Protein 6OSU (pdb70)

Secondary structure (DSSP, 8-state):
-TTSS-HHHHS-PPPP-PPP----S-SEEEEEETTT--EEEEESTT--B--GGGHHHHHHHHHHHHHHTTS--TTPEEE--HHHHT--SS---PPTT-EEEHHHHHHIIIII--HHHHHHHHHHHHSSHHHHHHHHHHHHHHHT-TT-B-SSSS--S-SS-BB-HHHHHHHHHHHHHH-HHHHGGGG--EEEEETTTTEEE-HHHHHHH--EE-TTT-BEEES---SS--HHHHHHHHHHS-SS-BEEEEE-S-THHHHSTTEEEEEEEEETTTEEEEEEEEEETTEEEEEEEEEESSHHHHHHHHHHHHHHHHHHEEEEEEE-TT--EEEESSSSTTB-SS-EEEEE-SS-EEEEEEGGGGGGEEEEEEE-TT--S-B-TT-EEEEEEEEETTSS-EEEEEEEEE-S-B-B-

Organism: Francisella tularensis subsp. tularensis (strain SCHU S4 / Schu 4) (NCBI:txid177416)

Sequence (413 aa):
DPYFNGANGLAQKDIIIRRPANIELDAPAWVTMDYRTGDIVSEKNMDVRRAPASLTKIMTSYIVASEIKAGNLSWDTMIPISENAASTGGSKMYVKAGAKVSVRNLVTGMDVVSGNDATIALAEYIGGTTQAFTDLMNQTAKAIGMNNTHFANPDGLPGGEQYTTAHDMALLARSYIYNFPEAYKVYDDKGLVWNATKQDSVSIADRKQCLPKFDRATGNVIESYTVKDLDDQAKDKCNKLFPKGDNFVLQNNRNRLLFTFDGADGMKTGHTDAAGYCLVSSAKQDGERFISVVLGTTSSAKRDSESAKLLRYALSKYENVLLYKANSPVTISADNIPNAKAGQKLTVASNQNIYKTVPKTYVPYLKQGIEFNPNLNAPIKTGQTVGNLVITLGDTKEEIASIPVVAMNNVSQK

Structure (mmCIF, N/CA/C/O backbone):
data_6OSU
#
_entry.id   6OSU
#
_cell.length_a   40.780
_cell.length_b   131.570
_cell.length_c   46.060
_cell.angle_alpha   90.00
_cell.angle_beta   107.36
_cell.angle_gamma   90.00
#
_symmetry.space_group_name_H-M   'P 1 21 1'
#
loop_
_entity.id
_entity.type
_entity.pdbx_description
1 polymer 'D-alanyl-D-alanine carboxypeptidase (Penicillin binding protein) family protein'
2 non-polymer 'CHLORIDE ION'
3 non-polymer 1,2-ETHANEDIOL
4 water water
#
loop_
_atom_site.group_PDB
_atom_site.id
_atom_site.type_symbol
_atom_site.label_atom_id
_atom_site.label_alt_id
_atom_site.label_comp_id
_atom_site.label_asym_id
_atom_site.label_entity_id
_atom_site.label_seq_id
_atom_site.pdbx_PDB_ins_code
_atom_site.Cartn_x
_atom_site.Cartn_y
_atom_site.Cartn_z
_atom_site.occupancy
_atom_site.B_iso_or_equiv
_atom_site.auth_seq_id
_atom_site.auth_comp_id
_atom_site.auth_asym_id
_atom_site.auth_atom_id
_atom_site.pdbx_PDB_model_num
ATOM 1 N N . ASP A 1 12 ? 36.317 76.401 100.477 1.00 111.54 29 ASP A N 1
ATOM 2 C CA . ASP A 1 12 ? 37.225 75.423 101.069 1.00 108.87 29 ASP A CA 1
ATOM 3 C C . ASP A 1 12 ? 38.543 76.081 101.468 1.00 103.85 29 ASP A C 1
ATOM 4 O O . ASP A 1 12 ? 39.320 76.498 100.608 1.00 101.05 29 ASP A O 1
ATOM 9 N N . PRO A 1 13 ? 38.795 76.171 102.776 1.00 101.32 30 PRO A N 1
ATOM 10 C CA . PRO A 1 13 ? 40.053 76.755 103.256 1.00 96.42 30 PRO A CA 1
ATOM 11 C C . PRO A 1 13 ? 41.237 75.804 103.214 1.00 89.07 30 PRO A C 1
ATOM 12 O O . PRO A 1 13 ? 42.348 76.215 103.565 1.00 86.55 30 PRO A O 1
ATOM 16 N N . TYR A 1 14 ? 41.037 74.553 102.800 1.00 85.23 31 TYR A N 1
ATOM 17 C CA . TYR A 1 14 ? 42.092 73.547 102.798 1.00 78.73 31 TYR A CA 1
ATOM 18 C C . TYR A 1 14 ? 42.553 73.208 101.384 1.00 72.59 31 TYR A C 1
ATOM 19 O O . TYR A 1 14 ? 42.942 72.072 101.104 1.00 71.22 31 TYR A O 1
ATOM 28 N N . PHE A 1 15 ? 42.521 74.193 100.488 1.00 69.43 32 PHE A N 1
ATOM 29 C CA . PHE A 1 15 ? 43.034 74.026 99.134 1.00 65.89 32 PHE A CA 1
ATOM 30 C C . PHE A 1 15 ? 43.372 75.399 98.571 1.00 65.22 32 PHE A C 1
ATOM 31 O O . PHE A 1 15 ? 42.552 76.318 98.647 1.00 66.85 32 PHE A O 1
ATOM 39 N N . ASN A 1 16 ? 44.571 75.534 98.009 1.00 62.61 33 ASN A N 1
ATOM 40 C CA . ASN A 1 16 ? 45.036 76.794 97.442 1.00 61.56 33 ASN A CA 1
ATOM 41 C C . ASN A 1 16 ? 44.800 76.820 95.937 1.00 61.72 33 ASN A C 1
ATOM 42 O O . ASN A 1 16 ? 45.207 75.898 95.223 1.00 59.98 33 ASN A O 1
ATOM 47 N N . GLY A 1 17 ? 44.143 77.877 95.465 1.00 64.52 34 GLY A N 1
ATOM 48 C CA . GLY A 1 17 ? 44.018 78.136 94.041 1.00 65.64 34 GLY A CA 1
ATOM 49 C C . GLY A 1 17 ? 43.162 77.155 93.262 1.00 67.44 34 GLY A C 1
ATOM 50 O O . GLY A 1 17 ? 43.557 76.703 92.183 1.00 66.59 34 GLY A O 1
ATOM 51 N N . ALA A 1 18 ? 41.978 76.827 93.786 1.00 70.69 35 ALA A N 1
ATOM 52 C CA . ALA A 1 18 ? 41.096 75.908 93.074 1.00 73.98 35 ALA A CA 1
ATOM 53 C C . ALA A 1 18 ? 40.546 76.537 91.799 1.00 76.98 35 ALA A C 1
ATOM 54 O O . ALA A 1 18 ? 40.372 75.848 90.786 1.00 76.20 35 ALA A O 1
ATOM 56 N N . ASN A 1 19 ? 40.272 77.844 91.826 1.00 80.11 36 ASN A N 1
ATOM 57 C CA . ASN A 1 19 ? 39.712 78.505 90.651 1.00 82.20 36 ASN A CA 1
ATOM 58 C C . ASN A 1 19 ? 40.715 78.544 89.504 1.00 78.78 36 ASN A C 1
ATOM 59 O O . ASN A 1 19 ? 40.337 78.380 88.338 1.00 79.24 36 ASN A O 1
ATOM 64 N N . GLY A 1 20 ? 41.997 78.758 89.811 1.00 75.77 37 GLY A N 1
ATOM 65 C CA . GLY A 1 20 ? 43.022 78.682 88.786 1.00 73.55 37 GLY A CA 1
ATOM 66 C C . GLY A 1 20 ? 43.394 77.271 88.394 1.00 72.84 37 GLY A C 1
ATOM 67 O O . GLY A 1 20 ? 43.889 77.056 87.283 1.00 73.16 37 GLY A O 1
ATOM 68 N N . LEU A 1 21 ? 43.162 76.302 89.282 1.00 72.60 38 LEU A N 1
ATOM 69 C CA . LEU A 1 21 ? 43.464 74.911 88.970 1.00 71.58 38 LEU A CA 1
ATOM 70 C C . LEU A 1 21 ? 42.372 74.277 88.116 1.00 74.83 38 LEU A C 1
ATOM 71 O O . LEU A 1 21 ? 42.647 73.341 87.356 1.00 73.82 38 LEU A O 1
ATOM 76 N N . ALA A 1 22 ? 41.139 74.772 88.222 1.00 79.78 39 ALA A N 1
ATOM 77 C CA . ALA A 1 22 ? 40.042 74.238 87.425 1.00 83.97 39 ALA A CA 1
ATOM 78 C C . ALA A 1 22 ? 40.320 74.416 85.937 1.00 86.08 39 ALA A C 1
ATOM 79 O O . ALA A 1 22 ? 40.785 75.471 85.494 1.00 85.24 39 ALA A O 1
ATOM 81 N N . GLN A 1 23 ? 40.020 73.378 85.161 1.00 89.65 40 GLN A N 1
ATOM 82 C CA . GLN A 1 23 ? 40.329 73.350 83.735 1.00 92.52 40 GLN A CA 1
ATOM 83 C C . GLN A 1 23 ? 39.057 73.582 82.932 1.00 98.09 40 GLN A C 1
ATOM 84 O O . GLN A 1 23 ? 38.150 72.743 82.934 1.00 98.40 40 GLN A O 1
ATOM 90 N N . LYS A 1 24 ? 38.991 74.720 82.248 1.00 103.88 41 LYS A N 1
ATOM 91 C CA . LYS A 1 24 ? 37.948 74.920 81.256 1.00 109.21 41 LYS A CA 1
ATOM 92 C C . LYS A 1 24 ? 38.122 73.914 80.132 1.00 110.21 41 LYS A C 1
ATOM 93 O O . LYS A 1 24 ? 39.245 73.567 79.760 1.00 110.10 41 LYS A O 1
ATOM 99 N N . ASP A 1 25 ? 37.003 73.439 79.595 1.00 112.67 42 ASP A N 1
ATOM 100 C CA . ASP A 1 25 ? 37.064 72.532 78.460 1.00 112.61 42 ASP A CA 1
ATOM 101 C C . ASP A 1 25 ? 37.677 73.240 77.257 1.00 111.55 42 ASP A C 1
ATOM 102 O O . ASP A 1 25 ? 37.382 74.406 76.980 1.00 112.52 42 ASP A O 1
ATOM 107 N N . ILE A 1 26 ? 38.544 72.530 76.545 1.00 108.63 43 ILE A N 1
ATOM 108 C CA . ILE A 1 26 ? 39.229 73.076 75.379 1.00 105.50 43 ILE A CA 1
ATOM 109 C C . ILE A 1 26 ? 38.392 72.763 74.146 1.00 102.09 43 ILE A C 1
ATOM 110 O O . ILE A 1 26 ? 38.071 71.598 73.886 1.00 103.29 43 ILE A O 1
ATOM 115 N N . ILE A 1 27 ? 38.022 73.802 73.397 1.00 95.56 44 ILE A N 1
ATOM 116 C CA . ILE A 1 27 ? 37.219 73.618 72.194 1.00 90.70 44 ILE A CA 1
ATOM 117 C C . ILE A 1 27 ? 38.068 72.947 71.126 1.00 86.70 44 ILE A C 1
ATOM 118 O O . ILE A 1 27 ? 39.175 73.401 70.814 1.00 86.94 44 ILE A O 1
ATOM 123 N N . ILE A 1 28 ? 37.555 71.861 70.560 1.00 83.92 45 ILE A N 1
ATOM 124 C CA . ILE A 1 28 ? 38.262 71.089 69.545 1.00 78.93 45 ILE A CA 1
ATOM 125 C C . ILE A 1 28 ? 37.760 71.532 68.182 1.00 76.85 45 ILE A C 1
ATOM 126 O O . ILE A 1 28 ? 36.577 71.357 67.864 1.00 77.18 45 ILE A O 1
ATOM 131 N N A ARG A 1 29 ? 38.650 72.132 67.377 0.51 75.59 46 ARG A N 1
ATOM 132 N N B ARG A 1 29 ? 38.650 72.089 67.378 0.49 75.57 46 ARG A N 1
ATOM 133 C CA A ARG A 1 29 ? 38.247 72.423 66.008 0.51 75.23 46 ARG A CA 1
ATOM 134 C CA B ARG A 1 29 ? 38.221 72.408 66.025 0.49 76.14 46 ARG A CA 1
ATOM 135 C C A ARG A 1 29 ? 38.381 71.162 65.158 0.51 75.32 46 ARG A C 1
ATOM 136 C C B ARG A 1 29 ? 38.405 71.191 65.129 0.49 75.29 46 ARG A C 1
ATOM 137 O O A ARG A 1 29 ? 39.291 70.359 65.381 0.51 74.20 46 ARG A O 1
ATOM 138 O O B ARG A 1 29 ? 39.381 70.452 65.287 0.49 74.17 46 ARG A O 1
ATOM 153 N N . PRO A 1 30 ? 37.481 70.949 64.203 1.00 75.83 47 PRO A N 1
ATOM 154 C CA . PRO A 1 30 ? 37.640 69.809 63.292 1.00 75.48 47 PRO A CA 1
ATOM 155 C C . PRO A 1 30 ? 38.903 69.966 62.456 1.00 74.28 47 PRO A C 1
ATOM 156 O O . PRO A 1 30 ? 39.178 71.038 61.913 1.00 73.24 47 PRO A O 1
ATOM 160 N N . ALA A 1 31 ? 39.681 68.891 62.372 1.00 75.91 48 ALA A N 1
ATOM 161 C CA . ALA A 1 31 ? 40.940 68.938 61.641 1.00 77.71 48 ALA A CA 1
ATOM 162 C C . ALA A 1 31 ? 40.686 68.935 60.139 1.00 80.12 48 ALA A C 1
ATOM 163 O O . ALA A 1 31 ? 39.750 68.295 59.651 1.00 80.81 48 ALA A O 1
ATOM 165 N N . ASN A 1 32 ? 41.516 69.669 59.403 1.00 82.04 49 ASN A N 1
ATOM 166 C CA . ASN A 1 32 ? 41.399 69.716 57.950 1.00 84.46 49 ASN A CA 1
ATOM 167 C C . ASN A 1 32 ? 41.786 68.361 57.370 1.00 84.79 49 ASN A C 1
ATOM 168 O O . ASN A 1 32 ? 42.948 67.947 57.449 1.00 86.40 49 ASN A O 1
ATOM 173 N N . ILE A 1 33 ? 40.808 67.671 56.784 1.00 83.78 50 ILE A N 1
ATOM 174 C CA . ILE A 1 33 ? 41.024 66.323 56.277 1.00 84.53 50 ILE A CA 1
ATOM 175 C C . ILE A 1 33 ? 41.986 66.358 55.093 1.00 85.44 50 ILE A C 1
ATOM 176 O O . ILE A 1 33 ? 42.065 67.346 54.349 1.00 86.58 50 ILE A O 1
ATOM 181 N N . GLU A 1 34 ? 42.740 65.273 54.921 1.00 86.13 51 GLU A N 1
ATOM 182 C CA . GLU A 1 34 ? 43.698 65.151 53.828 1.00 87.24 51 GLU A CA 1
ATOM 183 C C . GLU A 1 34 ? 43.438 63.863 53.063 1.00 85.55 51 GLU A C 1
ATOM 184 O O . GLU A 1 34 ? 43.507 62.771 53.637 1.00 86.91 51 GLU A O 1
ATOM 190 N N . LEU A 1 35 ? 43.140 63.995 51.776 1.00 83.09 52 LEU A N 1
ATOM 191 C CA . LEU A 1 35 ? 43.084 62.889 50.835 1.00 82.66 52 LEU A CA 1
ATOM 192 C C . LEU A 1 35 ? 44.015 63.205 49.673 1.00 84.35 52 LEU A C 1
ATOM 193 O O . LEU A 1 35 ? 44.452 64.345 49.495 1.00 85.55 52 LEU A O 1
ATOM 198 N N . ASP A 1 36 ? 44.328 62.189 48.874 1.00 85.05 53 ASP A N 1
ATOM 199 C CA . ASP A 1 36 ? 45.114 62.407 47.667 1.00 86.71 53 ASP A CA 1
ATOM 200 C C . ASP A 1 36 ? 44.243 62.526 46.423 1.00 85.29 53 ASP A C 1
ATOM 201 O O . ASP A 1 36 ? 44.768 62.504 45.305 1.00 87.42 53 ASP A O 1
ATOM 206 N N . ALA A 1 37 ? 42.929 62.637 46.592 1.00 81.28 54 ALA A N 1
ATOM 207 C CA . ALA A 1 37 ? 42.066 62.961 45.469 1.00 79.04 54 ALA A CA 1
ATOM 208 C C . ALA A 1 37 ? 42.362 64.383 44.999 1.00 75.84 54 ALA A C 1
ATOM 209 O O . ALA A 1 37 ? 42.518 65.289 45.823 1.00 74.24 54 ALA A O 1
ATOM 211 N N . PRO A 1 38 ? 42.473 64.605 43.690 1.00 74.95 55 PRO A N 1
ATOM 212 C CA . PRO A 1 38 ? 42.706 65.971 43.195 1.00 74.24 55 PRO A CA 1
ATOM 213 C C . PRO A 1 38 ? 41.590 66.953 43.527 1.00 73.18 55 PRO A C 1
ATOM 214 O O . PRO A 1 38 ? 41.835 68.166 43.501 1.00 72.52 55 PRO A O 1
ATOM 218 N N . ALA A 1 39 ? 40.381 66.483 43.838 1.00 56.83 56 ALA A N 1
ATOM 219 C CA . ALA A 1 39 ? 39.283 67.384 44.159 1.00 55.63 56 ALA A CA 1
ATOM 220 C C . ALA A 1 39 ? 38.220 66.636 44.951 1.00 55.05 56 ALA A C 1
ATOM 221 O O . ALA A 1 39 ? 37.984 65.447 44.725 1.00 55.49 56 ALA A O 1
ATOM 223 N N . TRP A 1 40 ? 37.578 67.351 45.875 1.00 53.96 57 TRP A N 1
ATOM 224 C CA . TRP A 1 40 ? 36.451 66.797 46.615 1.00 51.36 57 TRP A CA 1
ATOM 225 C C . TRP A 1 40 ? 35.657 67.928 47.251 1.00 51.01 57 TRP A C 1
ATOM 226 O O . TRP A 1 40 ? 36.130 69.062 47.358 1.00 52.82 57 TRP A O 1
ATOM 237 N N . VAL A 1 41 ? 34.444 67.591 47.686 1.00 48.88 58 VAL A N 1
ATOM 238 C CA . VAL A 1 41 ? 33.599 68.507 48.444 1.00 48.44 58 VAL A CA 1
ATOM 239 C C . VAL A 1 41 ? 32.639 67.682 49.290 1.00 47.22 58 VAL A C 1
ATOM 240 O O . VAL A 1 41 ? 32.183 66.614 48.873 1.00 47.03 58 VAL A O 1
ATOM 244 N N . THR A 1 42 ? 32.356 68.170 50.496 1.00 48.22 59 THR A N 1
ATOM 245 C CA . THR A 1 42 ? 31.355 67.581 51.373 1.00 49.72 59 THR A CA 1
ATOM 246 C C . THR A 1 42 ? 30.392 68.680 51.791 1.00 50.50 59 THR A C 1
ATOM 247 O O . THR A 1 42 ? 30.818 69.717 52.310 1.00 51.56 59 THR A O 1
ATOM 251 N N . MET A 1 43 ? 29.102 68.451 51.567 1.00 50.09 60 MET A N 1
ATOM 252 C CA . MET A 1 43 ? 28.081 69.465 51.780 1.00 51.46 60 MET A CA 1
ATOM 253 C C . MET A 1 43 ? 26.929 68.879 52.582 1.00 51.00 60 MET A C 1
ATOM 254 O O . MET A 1 43 ? 26.526 67.734 52.358 1.00 50.10 60 MET A O 1
ATOM 259 N N . ASP A 1 44 ? 26.409 69.664 53.523 1.00 52.37 61 ASP A N 1
ATOM 260 C CA . ASP A 1 44 ? 25.208 69.276 54.249 1.00 53.21 61 ASP A CA 1
ATOM 261 C C . ASP A 1 44 ? 23.974 69.546 53.397 1.00 53.19 61 ASP A C 1
ATOM 262 O O . ASP A 1 44 ? 23.889 70.559 52.698 1.00 53.43 61 ASP A O 1
ATOM 267 N N . TYR A 1 45 ? 23.011 68.627 53.460 1.00 53.61 62 TYR A N 1
ATOM 268 C CA . TYR A 1 45 ? 21.888 68.672 52.531 1.00 52.60 62 TYR A CA 1
ATOM 269 C C . TYR A 1 45 ? 20.913 69.789 52.882 1.00 53.10 62 TYR A C 1
ATOM 270 O O . TYR A 1 45 ? 20.477 70.542 52.003 1.00 54.17 62 TYR A O 1
ATOM 279 N N . ARG A 1 46 ? 20.556 69.915 54.160 1.00 52.84 63 ARG A N 1
ATOM 280 C CA . ARG A 1 46 ? 19.510 70.863 54.529 1.00 54.59 63 ARG A CA 1
ATOM 281 C C . ARG A 1 46 ? 20.015 72.303 54.542 1.00 55.96 63 ARG A C 1
ATOM 282 O O . ARG A 1 46 ? 19.278 73.221 54.166 1.00 58.40 63 ARG A O 1
ATOM 290 N N . THR A 1 47 ? 21.257 72.529 54.963 1.00 54.93 64 THR A N 1
ATOM 291 C CA . THR A 1 47 ? 21.778 73.888 55.018 1.00 56.04 64 THR A CA 1
ATOM 292 C C . THR A 1 47 ? 22.500 74.302 53.746 1.00 54.73 64 THR A C 1
ATOM 293 O O . THR A 1 47 ? 22.692 75.504 53.523 1.00 56.42 64 THR A O 1
ATOM 297 N N . GLY A 1 48 ? 22.904 73.346 52.912 1.00 51.24 65 GLY A N 1
ATOM 298 C CA . GLY A 1 48 ? 23.788 73.647 51.810 1.00 50.65 65 GLY A CA 1
ATOM 299 C C . GLY A 1 48 ? 25.201 74.000 52.215 1.00 52.59 65 GLY A C 1
ATOM 300 O O . GLY A 1 48 ? 26.028 74.277 51.338 1.00 52.10 65 GLY A O 1
ATOM 301 N N . ASP A 1 49 ? 25.507 73.988 53.512 1.00 54.02 66 ASP A N 1
ATOM 302 C CA . ASP A 1 49 ? 26.832 74.355 53.989 1.00 54.19 66 ASP A CA 1
ATOM 303 C C . ASP A 1 49 ? 27.885 73.349 53.541 1.00 51.34 66 ASP A C 1
ATOM 304 O O . ASP A 1 49 ? 27.647 72.137 53.510 1.00 50.71 66 ASP A O 1
ATOM 309 N N . ILE A 1 50 ? 29.063 73.866 53.213 1.00 50.41 67 ILE A N 1
ATOM 310 C CA . ILE A 1 50 ? 30.221 73.061 52.850 1.00 49.63 67 ILE A CA 1
ATOM 311 C C . ILE A 1 50 ? 31.102 72.926 54.084 1.00 51.28 67 ILE A C 1
ATOM 312 O O . ILE A 1 50 ? 31.529 73.931 54.665 1.00 52.72 67 ILE A O 1
ATOM 317 N N . VAL A 1 51 ? 31.370 71.688 54.491 1.00 51.26 68 VAL A N 1
ATOM 318 C CA . VAL A 1 51 ? 32.168 71.426 55.685 1.00 53.93 68 VAL A CA 1
ATOM 319 C C . VAL A 1 51 ? 33.575 70.946 55.365 1.00 55.63 68 VAL A C 1
ATOM 320 O O . VAL A 1 51 ? 34.425 70.925 56.272 1.00 57.30 68 VAL A O 1
ATOM 324 N N . SER A 1 52 ? 33.853 70.564 54.120 1.00 54.76 69 SER A N 1
ATOM 325 C CA . SER A 1 52 ? 35.162 70.068 53.723 1.00 55.57 69 SER A CA 1
ATOM 326 C C . SER A 1 52 ? 35.246 70.112 52.205 1.00 55.74 69 SER A C 1
ATOM 327 O O . SER A 1 52 ? 34.292 69.730 51.522 1.00 55.55 69 SER A O 1
ATOM 330 N N . GLU A 1 53 ? 36.376 70.589 51.684 1.00 56.68 70 GLU A N 1
ATOM 331 C CA . GLU A 1 53 ? 36.561 70.624 50.238 1.00 56.95 70 GLU A CA 1
ATOM 332 C C . GLU A 1 53 ? 38.015 70.924 49.914 1.00 58.03 70 GLU A C 1
ATOM 333 O O . GLU A 1 53 ? 38.712 71.592 50.683 1.00 60.38 70 GLU A O 1
ATOM 339 N N . LYS A 1 54 ? 38.457 70.421 48.763 1.00 57.80 71 LYS A N 1
ATOM 340 C CA . LYS A 1 54 ? 39.706 70.841 48.140 1.00 61.32 71 LYS A CA 1
ATOM 341 C C . LYS A 1 54 ? 39.470 70.977 46.645 1.00 59.81 71 LYS A C 1
ATOM 342 O O . LYS A 1 54 ? 38.887 70.081 46.025 1.00 56.55 71 LYS A O 1
ATOM 348 N N . ASN A 1 55 ? 39.911 72.102 46.078 1.00 61.41 72 ASN A N 1
ATOM 349 C CA . ASN A 1 55 ? 39.839 72.345 44.635 1.00 61.57 72 ASN A CA 1
ATOM 350 C C . ASN A 1 55 ? 38.416 72.176 44.110 1.00 59.89 72 ASN A C 1
ATOM 351 O O . ASN A 1 55 ? 38.197 71.717 42.987 1.00 59.42 72 ASN A O 1
ATOM 356 N N . MET A 1 56 ? 37.431 72.554 44.930 1.00 59.84 73 MET A N 1
ATOM 357 C CA . MET A 1 56 ? 36.043 72.236 44.611 1.00 58.12 73 MET A CA 1
ATOM 358 C C . MET A 1 56 ? 35.535 72.944 43.362 1.00 57.08 73 MET A C 1
ATOM 359 O O . MET A 1 56 ? 34.470 72.572 42.860 1.00 54.81 73 MET A O 1
ATOM 364 N N . ASP A 1 57 ? 36.267 73.930 42.842 1.00 59.20 74 ASP A N 1
ATOM 365 C CA . ASP A 1 57 ? 35.866 74.659 41.647 1.00 60.81 74 ASP A CA 1
ATOM 366 C C . ASP A 1 57 ? 36.784 74.405 40.458 1.00 62.51 74 ASP A C 1
ATOM 367 O O . ASP A 1 57 ? 36.633 75.062 39.423 1.00 64.30 74 ASP A O 1
ATOM 372 N N . VAL A 1 58 ? 37.726 73.471 40.575 1.00 62.11 75 VAL A N 1
ATOM 373 C CA . VAL A 1 58 ? 38.626 73.152 39.471 1.00 63.10 75 VAL A CA 1
ATOM 374 C C . VAL A 1 58 ? 37.892 72.261 38.480 1.00 60.70 75 VAL A C 1
ATOM 375 O O . VAL A 1 58 ? 37.247 71.279 38.864 1.00 57.64 75 VAL A O 1
ATOM 379 N N . ARG A 1 59 ? 37.985 72.602 37.201 1.00 62.43 76 ARG A N 1
ATOM 380 C CA . ARG A 1 59 ? 37.242 71.885 36.175 1.00 61.52 76 ARG A CA 1
ATOM 381 C C . ARG A 1 59 ? 37.947 70.577 35.827 1.00 61.05 76 ARG A C 1
ATOM 382 O O . ARG A 1 59 ? 39.128 70.576 35.463 1.00 63.54 76 ARG A O 1
ATOM 390 N N . ARG A 1 60 ? 37.224 69.467 35.954 1.00 58.27 77 ARG A N 1
ATOM 391 C CA . ARG A 1 60 ? 37.716 68.143 35.609 1.00 59.03 77 ARG A CA 1
ATOM 392 C C . ARG A 1 60 ? 36.677 67.439 34.750 1.00 56.47 77 ARG A C 1
ATOM 393 O O . ARG A 1 60 ? 35.552 67.918 34.585 1.00 54.17 77 ARG A O 1
ATOM 401 N N . ALA A 1 61 ? 37.060 66.276 34.217 1.00 56.78 78 ALA A N 1
ATOM 402 C CA . ALA A 1 61 ? 36.182 65.552 33.310 1.00 56.02 78 ALA A CA 1
ATOM 403 C C . ALA A 1 61 ? 35.051 64.892 34.100 1.00 55.63 78 ALA A C 1
ATOM 404 O O . ALA A 1 61 ? 35.254 64.475 35.244 1.00 56.02 78 ALA A O 1
ATOM 406 N N . PRO A 1 62 ? 33.840 64.810 33.535 1.00 54.57 79 PRO A N 1
ATOM 407 C CA . PRO A 1 62 ? 32.701 64.330 34.329 1.00 52.29 79 PRO A CA 1
ATOM 408 C C . PRO A 1 62 ? 32.583 62.813 34.393 1.00 52.03 79 PRO A C 1
ATOM 409 O O . PRO A 1 62 ? 32.118 62.290 35.407 1.00 49.98 79 PRO A O 1
ATOM 413 N N . ALA A 1 63 ? 32.954 62.101 33.334 1.00 53.44 80 ALA A N 1
ATOM 414 C CA . ALA A 1 63 ? 32.758 60.631 33.247 1.00 53.85 80 ALA A CA 1
ATOM 415 C C . ALA A 1 63 ? 31.256 60.349 33.393 1.00 53.40 80 ALA A C 1
ATOM 416 O O . ALA A 1 63 ? 30.436 61.170 32.958 1.00 53.83 80 ALA A O 1
ATOM 418 N N . SER A 1 64 ? 30.854 59.226 34.001 1.00 52.87 81 SER A N 1
ATOM 419 C CA . SER A 1 64 ? 29.439 58.866 34.077 1.00 50.33 81 SER A CA 1
ATOM 420 C C . SER A 1 64 ? 28.656 59.697 35.079 1.00 49.81 81 SER A C 1
ATOM 421 O O . SER A 1 64 ? 27.450 59.461 35.208 1.00 49.27 81 SER A O 1
ATOM 424 N N . LEU A 1 65 ? 29.287 60.641 35.787 1.00 49.87 82 LEU A N 1
ATOM 425 C CA . LEU A 1 65 ? 28.509 61.579 36.588 1.00 48.92 82 LEU A CA 1
ATOM 426 C C . LEU A 1 65 ? 27.582 62.402 35.706 1.00 48.45 82 LEU A C 1
ATOM 427 O O . LEU A 1 65 ? 26.569 62.922 36.193 1.00 47.81 82 LEU A O 1
ATOM 432 N N . THR A 1 66 ? 27.923 62.523 34.415 1.00 48.85 83 THR A N 1
ATOM 433 C CA . THR A 1 66 ? 27.017 63.096 33.424 1.00 49.35 83 THR A CA 1
ATOM 434 C C . THR A 1 66 ? 25.629 62.472 33.513 1.00 47.13 83 THR A C 1
ATOM 435 O O . THR A 1 66 ? 24.617 63.171 33.388 1.00 47.02 83 THR A O 1
ATOM 439 N N . LYS A 1 67 ? 25.565 61.155 33.744 1.00 46.19 84 LYS A N 1
ATOM 440 C CA . LYS A 1 67 ? 24.287 60.451 33.794 1.00 45.41 84 LYS A CA 1
ATOM 441 C C . LYS A 1 67 ? 23.375 60.968 34.898 1.00 45.40 84 LYS A C 1
ATOM 442 O O . LYS A 1 67 ? 22.161 60.741 34.838 1.00 46.42 84 LYS A O 1
ATOM 448 N N . ILE A 1 68 ? 23.923 61.652 35.905 1.00 44.97 85 ILE A N 1
ATOM 449 C CA . ILE A 1 68 ? 23.070 62.226 36.941 1.00 45.78 85 ILE A CA 1
ATOM 450 C C . ILE A 1 68 ? 22.204 63.331 36.360 1.00 47.93 85 ILE A C 1
ATOM 451 O O . ILE A 1 68 ? 21.010 63.433 36.671 1.00 47.02 85 ILE A O 1
ATOM 456 N N . MET A 1 69 ? 22.790 64.180 35.509 1.00 49.46 86 MET A N 1
ATOM 457 C CA . MET A 1 69 ? 22.007 65.230 34.866 1.00 50.81 86 MET A CA 1
ATOM 458 C C . MET A 1 69 ? 20.962 64.637 33.934 1.00 52.37 86 MET A C 1
ATOM 459 O O . MET A 1 69 ? 19.816 65.103 33.898 1.00 54.29 86 MET A O 1
ATOM 464 N N . THR A 1 70 ? 21.335 63.607 33.171 1.00 51.72 87 THR A N 1
ATOM 465 C CA . THR A 1 70 ? 20.359 62.950 32.308 1.00 52.26 87 THR A CA 1
ATOM 466 C C . THR A 1 70 ? 19.214 62.382 33.134 1.00 51.15 87 THR A C 1
ATOM 467 O O . THR A 1 70 ? 18.038 62.585 32.812 1.00 51.27 87 THR A O 1
ATOM 471 N N . SER A 1 71 ? 19.543 61.690 34.225 1.00 50.56 88 SER A N 1
ATOM 472 C CA . SER A 1 71 ? 18.509 61.186 35.122 1.00 50.53 88 SER A CA 1
ATOM 473 C C . SER A 1 71 ? 17.732 62.326 35.769 1.00 49.65 88 SER A C 1
ATOM 474 O O . SER A 1 71 ? 16.525 62.207 36.008 1.00 50.51 88 SER A O 1
ATOM 477 N N . TYR A 1 72 ? 18.413 63.435 36.071 1.00 48.36 89 TYR A N 1
ATOM 478 C CA . TYR A 1 72 ? 17.739 64.604 36.633 1.00 47.84 89 TYR A CA 1
ATOM 479 C C . TYR A 1 72 ? 16.635 65.097 35.703 1.00 49.79 89 TYR A C 1
ATOM 480 O O . TYR A 1 72 ? 15.513 65.376 36.140 1.00 50.42 89 TYR A O 1
ATOM 489 N N . ILE A 1 73 ? 16.940 65.216 34.412 1.00 50.09 90 ILE A N 1
ATOM 490 C CA . ILE A 1 73 ? 15.953 65.709 33.459 1.00 51.41 90 ILE A CA 1
ATOM 491 C C . ILE A 1 73 ? 14.814 64.707 33.288 1.00 53.27 90 ILE A C 1
ATOM 492 O O . ILE A 1 73 ? 13.651 65.094 33.114 1.00 56.58 90 ILE A O 1
ATOM 497 N N . VAL A 1 74 ? 15.123 63.410 33.349 1.00 51.86 91 VAL A N 1
ATOM 498 C CA . VAL A 1 74 ? 14.086 62.385 33.241 1.00 53.03 91 VAL A CA 1
ATOM 499 C C . VAL A 1 74 ? 13.090 62.512 34.387 1.00 53.50 91 VAL A C 1
ATOM 500 O O . VAL A 1 74 ? 11.872 62.451 34.185 1.00 55.99 91 VAL A O 1
ATOM 504 N N . ALA A 1 75 ? 13.596 62.690 35.612 1.00 51.91 92 ALA A N 1
ATOM 505 C CA . ALA A 1 75 ? 12.707 62.852 36.760 1.00 54.23 92 ALA A CA 1
ATOM 506 C C . ALA A 1 75 ? 11.840 64.095 36.612 1.00 57.59 92 ALA A C 1
ATOM 507 O O . ALA A 1 75 ? 10.651 64.076 36.951 1.00 58.18 92 ALA A O 1
ATOM 509 N N . SER A 1 76 ? 12.422 65.183 36.099 1.00 59.65 93 SER A N 1
ATOM 510 C CA . SER A 1 76 ? 11.683 66.431 35.935 1.00 62.42 93 SER A CA 1
ATOM 511 C C . SER A 1 76 ? 10.525 66.271 34.958 1.00 65.32 93 SER A C 1
ATOM 512 O O . SER A 1 76 ? 9.428 66.791 35.194 1.00 66.03 93 SER A O 1
ATOM 515 N N . GLU A 1 77 ? 10.745 65.553 33.855 1.00 67.02 94 GLU A N 1
ATOM 516 C CA . GLU A 1 77 ? 9.666 65.347 32.894 1.00 70.39 94 GLU A CA 1
ATOM 517 C C . GLU A 1 77 ? 8.569 64.455 33.463 1.00 70.56 94 GLU A C 1
ATOM 518 O O . GLU A 1 77 ? 7.391 64.637 33.134 1.00 73.32 94 GLU A O 1
ATOM 524 N N . ILE A 1 78 ? 8.930 63.491 34.313 1.00 68.10 95 ILE A N 1
ATOM 525 C CA . ILE A 1 78 ? 7.917 62.677 34.977 1.00 69.26 95 ILE A CA 1
ATOM 526 C C . ILE A 1 78 ? 7.098 63.535 35.932 1.00 71.68 95 ILE A C 1
ATOM 527 O O . ILE A 1 78 ? 5.862 63.511 35.909 1.00 75.75 95 ILE A O 1
ATOM 532 N N . LYS A 1 79 ? 7.776 64.317 36.777 1.00 70.06 96 LYS A N 1
ATOM 533 C CA . LYS A 1 79 ? 7.073 65.197 37.704 1.00 71.64 96 LYS A CA 1
ATOM 534 C C . LYS A 1 79 ? 6.176 66.186 36.970 1.00 73.25 96 LYS A C 1
ATOM 535 O O . LYS A 1 79 ? 5.110 66.553 37.478 1.00 75.79 96 LYS A O 1
ATOM 541 N N . ALA A 1 80 ? 6.574 66.612 35.772 1.00 72.18 97 ALA A N 1
ATOM 542 C CA . ALA A 1 80 ? 5.808 67.586 35.006 1.00 73.74 97 ALA A CA 1
ATOM 543 C C . ALA A 1 80 ? 4.689 66.963 34.180 1.00 75.53 97 ALA A C 1
ATOM 544 O O . ALA A 1 80 ? 3.944 67.701 33.529 1.00 78.40 97 ALA A O 1
ATOM 546 N N . GLY A 1 81 ? 4.554 65.639 34.176 1.00 74.71 98 GLY A N 1
ATOM 547 C CA . GLY A 1 81 ? 3.479 64.996 33.451 1.00 77.14 98 GLY A CA 1
ATOM 548 C C . GLY A 1 81 ? 3.742 64.729 31.984 1.00 77.13 98 GLY A C 1
ATOM 549 O O . GLY A 1 81 ? 2.871 64.163 31.314 1.00 79.62 98 GLY A O 1
ATOM 550 N N . ASN A 1 82 ? 4.903 65.125 31.457 1.00 74.97 99 ASN A N 1
ATOM 551 C CA . ASN A 1 82 ? 5.258 64.815 30.076 1.00 74.63 99 ASN A CA 1
ATOM 552 C C . ASN A 1 82 ? 5.785 63.399 29.916 1.00 72.08 99 ASN A C 1
ATOM 553 O O . ASN A 1 82 ? 5.984 62.947 28.783 1.00 72.12 99 ASN A O 1
ATOM 558 N N . LEU A 1 83 ? 6.009 62.699 31.023 1.00 69.60 100 LEU A N 1
ATOM 559 C CA . LEU A 1 83 ? 6.525 61.344 31.021 1.00 66.97 100 LEU A CA 1
ATOM 560 C C . LEU A 1 83 ? 5.984 60.657 32.265 1.00 67.03 100 LEU A C 1
ATOM 561 O O . LEU A 1 83 ? 5.615 61.312 33.242 1.00 68.18 100 LEU A O 1
ATOM 566 N N . SER A 1 84 ? 5.919 59.332 32.218 1.00 66.90 101 SER A N 1
ATOM 567 C CA . SER A 1 84 ? 5.602 58.548 33.401 1.00 67.05 101 SER A CA 1
ATOM 568 C C . SER A 1 84 ? 6.560 57.371 33.481 1.00 66.25 101 SER A C 1
ATOM 569 O O . SER A 1 84 ? 7.185 56.988 32.490 1.00 65.47 101 SER A O 1
ATOM 572 N N . TRP A 1 85 ? 6.685 56.812 34.688 1.00 65.59 102 TRP A N 1
ATOM 573 C CA . TRP A 1 85 ? 7.508 55.622 34.872 1.00 63.26 102 TRP A CA 1
ATOM 574 C C . TRP A 1 85 ? 7.054 54.477 33.976 1.00 65.84 102 TRP A C 1
ATOM 575 O O . TRP A 1 85 ? 7.874 53.640 33.573 1.00 65.69 102 TRP A O 1
ATOM 586 N N . ASP A 1 86 ? 5.760 54.429 33.646 1.00 67.85 103 ASP A N 1
ATOM 587 C CA . ASP A 1 86 ? 5.180 53.352 32.854 1.00 70.87 103 ASP A CA 1
ATOM 588 C C . ASP A 1 86 ? 5.397 53.515 31.356 1.00 70.98 103 ASP A C 1
ATOM 589 O O . ASP A 1 86 ? 5.172 52.553 30.615 1.00 74.08 103 ASP A O 1
ATOM 594 N N . THR A 1 87 ? 5.811 54.695 30.895 1.00 68.52 104 THR A N 1
ATOM 595 C CA . THR A 1 87 ? 5.928 54.947 29.462 1.00 68.29 104 THR A CA 1
ATOM 596 C C . THR A 1 87 ? 6.921 53.982 28.822 1.00 67.41 104 THR A C 1
ATOM 597 O O . THR A 1 87 ? 7.993 53.716 29.369 1.00 65.33 104 THR A O 1
ATOM 601 N N . MET A 1 88 ? 6.551 53.453 27.656 1.00 69.78 105 MET A N 1
ATOM 602 C CA . MET A 1 88 ? 7.361 52.482 26.928 1.00 70.02 105 MET A CA 1
ATOM 603 C C . MET A 1 88 ? 8.137 53.194 25.824 1.00 68.77 105 MET A C 1
ATOM 604 O O . MET A 1 88 ? 7.537 53.736 24.891 1.00 70.40 105 MET A O 1
ATOM 609 N N . ILE A 1 89 ? 9.458 53.175 25.919 1.00 66.81 106 ILE A N 1
ATOM 610 C CA . ILE A 1 89 ? 10.330 53.892 24.990 1.00 67.38 106 ILE A CA 1
ATOM 611 C C . ILE A 1 89 ? 10.857 52.912 23.952 1.00 67.65 106 ILE A C 1
ATOM 612 O O . ILE A 1 89 ? 11.339 51.833 24.325 1.00 67.11 106 ILE A O 1
ATOM 617 N N . PRO A 1 90 ? 10.798 53.240 22.664 1.00 68.87 107 PRO A N 1
ATOM 618 C CA . PRO A 1 90 ? 11.439 52.388 21.660 1.00 69.88 107 PRO A CA 1
ATOM 619 C C . PRO A 1 90 ? 12.953 52.502 21.739 1.00 67.63 107 PRO A C 1
ATOM 620 O O . PRO A 1 90 ? 13.503 53.570 22.019 1.00 65.76 107 PRO A O 1
ATOM 624 N N . ILE A 1 91 ? 13.626 51.386 21.494 1.00 68.25 108 ILE A N 1
ATOM 625 C CA . ILE A 1 91 ? 15.082 51.329 21.507 1.00 66.23 108 ILE A CA 1
ATOM 626 C C . ILE A 1 91 ? 15.557 51.399 20.063 1.00 69.21 108 ILE A C 1
ATOM 627 O O . ILE A 1 91 ? 15.339 50.466 19.282 1.00 71.30 108 ILE A O 1
ATOM 632 N N . SER A 1 92 ? 16.203 52.504 19.702 1.00 70.23 109 SER A N 1
ATOM 633 C CA . SER A 1 92 ? 16.790 52.623 18.378 1.00 74.38 109 SER A CA 1
ATOM 634 C C . SER A 1 92 ? 18.018 51.725 18.257 1.00 77.50 109 SER A C 1
ATOM 635 O O . SER A 1 92 ? 18.596 51.275 19.252 1.00 76.27 109 SER A O 1
ATOM 638 N N . GLU A 1 93 ? 18.417 51.464 17.010 1.00 81.94 110 GLU A N 1
ATOM 639 C CA . GLU A 1 93 ? 19.656 50.728 16.790 1.00 84.68 110 GLU A CA 1
ATOM 640 C C . GLU A 1 93 ? 20.865 51.533 17.245 1.00 82.99 110 GLU A C 1
ATOM 641 O O . GLU A 1 93 ? 21.881 50.950 17.639 1.00 83.19 110 GLU A O 1
ATOM 647 N N . ASN A 1 94 ? 20.773 52.864 17.206 1.00 80.17 111 ASN A N 1
ATOM 648 C CA . ASN A 1 94 ? 21.842 53.692 17.752 1.00 77.46 111 ASN A CA 1
ATOM 649 C C . ASN A 1 94 ? 22.020 53.431 19.241 1.00 74.50 111 ASN A C 1
ATOM 650 O O . A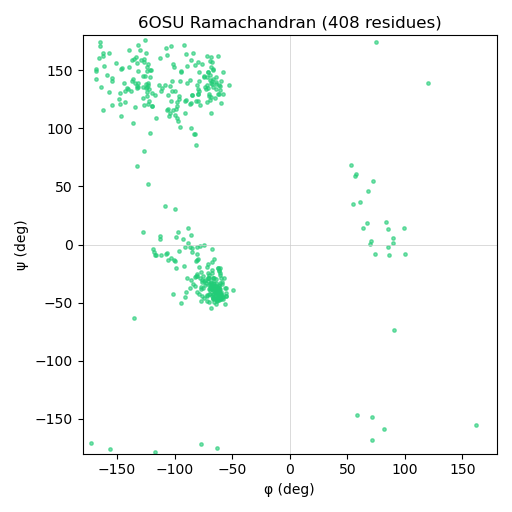SN A 1 94 ? 23.141 53.225 19.717 1.00 74.34 111 ASN A O 1
ATOM 655 N N . ALA A 1 95 ? 20.916 53.420 19.990 1.00 71.74 112 ALA A N 1
ATOM 656 C CA . ALA A 1 95 ? 20.995 53.196 21.429 1.00 68.05 112 ALA A CA 1
ATOM 657 C C . ALA A 1 95 ? 21.520 51.800 21.741 1.00 67.46 112 ALA A C 1
ATOM 658 O O . ALA A 1 95 ? 22.475 51.643 22.511 1.00 66.64 112 ALA A O 1
ATOM 660 N N . ALA A 1 96 ? 20.920 50.774 21.129 1.00 68.46 113 ALA A N 1
ATOM 661 C CA . ALA A 1 96 ? 21.266 49.395 21.457 1.00 69.78 113 ALA A CA 1
ATOM 662 C C . ALA A 1 96 ? 22.734 49.090 21.189 1.00 72.95 113 ALA A C 1
ATOM 663 O O . ALA A 1 96 ? 23.311 48.209 21.838 1.00 73.89 113 ALA A O 1
ATOM 665 N N . SER A 1 97 ? 23.359 49.806 20.257 1.00 74.93 114 SER A N 1
ATOM 666 C CA . SER A 1 97 ? 24.716 49.497 19.828 1.00 77.46 114 SER A CA 1
ATOM 667 C C . SER A 1 97 ? 25.773 50.372 20.491 1.00 76.93 114 SER A C 1
ATOM 668 O O . SER A 1 97 ? 26.945 50.291 20.112 1.00 78.19 114 SER A O 1
ATOM 671 N N . THR A 1 98 ? 25.401 51.203 21.462 1.00 76.03 115 THR A N 1
ATOM 672 C CA . THR A 1 98 ? 26.402 52.005 22.155 1.00 76.95 115 THR A CA 1
ATOM 673 C C . THR A 1 98 ? 27.263 51.113 23.042 1.00 76.26 115 THR A C 1
ATOM 674 O O . THR A 1 98 ? 26.750 50.255 23.769 1.00 76.04 115 THR A O 1
ATOM 678 N N . GLY A 1 99 ? 28.574 51.316 22.981 1.00 75.96 116 GLY A N 1
ATOM 679 C CA . GLY A 1 99 ? 29.505 50.549 23.776 1.00 75.88 116 GLY A CA 1
ATOM 680 C C . GLY A 1 99 ? 29.538 51.008 25.221 1.00 74.23 116 GLY A C 1
ATOM 681 O O . GLY A 1 99 ? 28.737 51.829 25.674 1.00 72.83 116 GLY A O 1
ATOM 682 N N . GLY A 1 100 ? 30.505 50.463 25.955 1.00 74.40 117 GLY A N 1
ATOM 683 C CA . GLY A 1 100 ? 30.613 50.741 27.372 1.00 70.70 117 GLY A CA 1
ATOM 684 C C . GLY A 1 100 ? 29.666 49.871 28.181 1.00 67.08 117 GLY A C 1
ATOM 685 O O . GLY A 1 100 ? 29.218 48.810 27.738 1.00 68.17 117 GLY A O 1
ATOM 686 N N . SER A 1 101 ? 29.363 50.337 29.391 1.00 63.50 118 SER A N 1
ATOM 687 C CA . SER A 1 101 ? 28.423 49.627 30.248 1.00 62.64 118 SER A CA 1
ATOM 688 C C . SER A 1 101 ? 27.061 49.547 29.575 1.00 61.59 118 SER A C 1
ATOM 689 O O . SER A 1 101 ? 26.555 50.543 29.053 1.00 61.39 118 SER A O 1
ATOM 692 N N . LYS A 1 102 ? 26.473 48.355 29.580 1.00 61.39 119 LYS A N 1
ATOM 693 C CA . LYS A 1 102 ? 25.171 48.127 28.975 1.00 60.84 119 LYS A CA 1
ATOM 694 C C . LYS A 1 102 ? 24.226 47.534 30.008 1.00 59.39 119 LYS A C 1
ATOM 695 O O . LYS A 1 102 ? 24.653 46.828 30.927 1.00 59.13 119 LYS A O 1
ATOM 701 N N . MET A 1 103 ? 22.939 47.843 29.865 1.00 59.15 120 MET A N 1
ATOM 702 C CA . MET A 1 103 ? 21.901 47.038 30.491 1.00 59.96 120 MET A CA 1
ATOM 703 C C . MET A 1 103 ? 21.326 46.012 29.523 1.00 60.20 120 MET A C 1
ATOM 704 O O . MET A 1 103 ? 20.507 45.179 29.933 1.00 61.03 120 MET A O 1
ATOM 709 N N . TYR A 1 104 ? 21.748 46.065 28.254 1.00 59.17 121 TYR A N 1
ATOM 710 C CA . TYR A 1 104 ? 21.436 45.070 27.228 1.00 60.66 121 TYR A CA 1
ATOM 711 C C . TYR A 1 104 ? 19.976 45.159 26.785 1.00 62.75 121 TYR A C 1
ATOM 712 O O . TYR A 1 104 ? 19.234 44.176 26.818 1.00 64.87 121 TYR A O 1
ATOM 721 N N . VAL A 1 105 ? 19.574 46.354 26.357 1.00 62.25 122 VAL A N 1
ATOM 722 C CA . VAL A 1 105 ? 18.302 46.553 25.673 1.00 64.06 122 VAL A CA 1
ATOM 723 C C . VAL A 1 105 ? 18.505 46.296 24.185 1.00 67.28 122 VAL A C 1
ATOM 724 O O . VAL A 1 105 ? 19.544 46.652 23.614 1.00 67.58 122 VAL A O 1
ATOM 728 N N . LYS A 1 106 ? 17.520 45.662 23.558 1.00 69.74 123 LYS A N 1
ATOM 729 C CA . LYS A 1 106 ? 17.607 45.286 22.155 1.00 72.00 123 LYS A CA 1
ATOM 730 C C . LYS A 1 106 ? 16.967 46.348 21.269 1.00 73.00 123 LYS A C 1
ATOM 731 O O . LYS A 1 106 ? 16.019 47.029 21.665 1.00 72.15 123 LYS A O 1
ATOM 737 N N . ALA A 1 107 ? 17.491 46.472 20.052 1.00 74.82 124 ALA A N 1
ATOM 738 C CA . ALA A 1 107 ? 16.918 47.395 19.084 1.00 74.39 124 ALA A CA 1
ATOM 739 C C . ALA A 1 107 ? 15.533 46.928 18.657 1.00 75.67 124 ALA A C 1
ATOM 740 O O . ALA A 1 107 ? 15.304 45.738 18.422 1.00 76.79 124 ALA A O 1
ATOM 742 N N . GLY A 1 108 ? 14.604 47.877 18.552 1.00 75.82 125 GLY A N 1
ATOM 743 C CA . GLY A 1 108 ? 13.239 47.578 18.175 1.00 78.08 125 GLY A CA 1
ATOM 744 C C . GLY A 1 108 ? 12.329 47.192 19.320 1.00 78.13 125 GLY A C 1
ATOM 745 O O . GLY A 1 108 ? 11.112 47.087 19.115 1.00 80.16 125 GLY A O 1
ATOM 746 N N . ALA A 1 109 ? 12.872 46.981 20.513 1.00 76.25 126 ALA A N 1
ATOM 747 C CA . ALA A 1 109 ? 12.067 46.660 21.679 1.00 76.35 126 ALA A CA 1
ATOM 748 C C . ALA A 1 109 ? 11.562 47.930 22.357 1.00 74.90 126 ALA A C 1
ATOM 749 O O . ALA A 1 109 ? 12.108 49.021 22.183 1.00 73.98 126 ALA A O 1
ATOM 751 N N . LYS A 1 110 ? 10.493 47.772 23.129 1.00 74.87 127 LYS A N 1
ATOM 752 C CA . LYS A 1 110 ? 9.997 48.818 24.010 1.00 73.66 127 LYS A CA 1
ATOM 753 C C . LYS A 1 110 ? 10.390 48.481 25.442 1.00 70.39 127 LYS A C 1
ATOM 754 O O . LYS A 1 110 ? 10.281 47.328 25.870 1.00 72.50 127 LYS A O 1
ATOM 760 N N . VAL A 1 111 ? 10.865 49.485 26.175 1.00 64.75 128 VAL A N 1
ATOM 761 C CA . VAL A 1 111 ? 11.273 49.323 27.565 1.00 61.46 128 VAL A CA 1
ATOM 762 C C . VAL A 1 111 ? 10.700 50.482 28.368 1.00 61.75 128 VAL A C 1
ATOM 763 O O . VAL A 1 111 ? 10.695 51.627 27.902 1.00 61.80 128 VAL A O 1
ATOM 767 N N . SER A 1 112 ? 10.207 50.186 29.568 1.00 62.56 129 SER A N 1
ATOM 768 C CA . SER A 1 112 ? 9.606 51.221 30.393 1.00 62.19 129 SER A CA 1
ATOM 769 C C . SER A 1 112 ? 10.664 52.206 30.891 1.00 59.56 129 SER A C 1
ATOM 770 O O . SER A 1 112 ? 11.862 51.907 30.940 1.00 58.18 129 SER A O 1
ATOM 773 N N . VAL A 1 113 ? 10.201 53.407 31.251 1.00 59.46 130 VAL A N 1
ATOM 774 C CA . VAL A 1 113 ? 11.086 54.403 31.853 1.00 57.78 130 VAL A CA 1
ATOM 775 C C . VAL A 1 113 ? 11.716 53.844 33.117 1.00 57.92 130 VAL A C 1
ATOM 776 O O . VAL A 1 113 ? 12.923 53.984 33.346 1.00 56.38 130 VAL A O 1
ATOM 780 N N . ARG A 1 114 ? 10.899 53.201 33.959 1.00 60.65 131 ARG A N 1
ATOM 781 C CA . ARG A 1 114 ? 11.409 52.662 35.214 1.00 60.78 131 ARG A CA 1
ATOM 782 C C . ARG A 1 114 ? 12.583 51.720 34.972 1.00 57.39 131 ARG A C 1
ATOM 783 O O . ARG A 1 114 ? 13.606 51.804 35.662 1.00 54.39 131 ARG A O 1
ATOM 791 N N . ASN A 1 115 ? 12.470 50.840 33.972 1.00 56.99 132 ASN A N 1
ATOM 792 C CA . ASN A 1 115 ? 13.573 49.933 33.665 1.00 56.55 132 ASN A CA 1
ATOM 793 C C . ASN A 1 115 ? 14.779 50.684 33.108 1.00 55.18 132 ASN A C 1
ATOM 794 O O . ASN A 1 115 ? 15.920 50.413 33.503 1.00 54.03 132 ASN A O 1
ATOM 799 N N . LEU A 1 116 ? 14.550 51.627 32.186 1.00 55.41 133 LEU A N 1
ATOM 800 C CA . LEU A 1 116 ? 15.659 52.371 31.591 1.00 54.58 133 LEU A CA 1
ATOM 801 C C . LEU A 1 116 ? 16.372 53.230 32.627 1.00 52.59 133 LEU A C 1
ATOM 802 O O . LEU A 1 116 ? 17.605 53.320 32.622 1.00 51.09 133 LEU A O 1
ATOM 807 N N . VAL A 1 117 ? 15.616 53.876 33.518 1.00 52.69 134 VAL A N 1
ATOM 808 C CA . VAL A 1 117 ? 16.238 54.694 34.553 1.00 52.05 134 VAL A CA 1
ATOM 809 C C . VAL A 1 117 ? 17.023 53.819 35.520 1.00 53.38 134 VAL A C 1
ATOM 810 O O . VAL A 1 117 ? 18.113 54.192 35.972 1.00 53.51 134 VAL A O 1
ATOM 814 N N . THR A 1 118 ? 16.488 52.641 35.850 1.00 54.65 135 THR A N 1
ATOM 815 C CA . THR A 1 118 ? 17.223 51.710 36.699 1.00 55.60 135 THR A CA 1
ATOM 816 C C . THR A 1 118 ? 18.526 51.283 36.033 1.00 56.85 135 THR A C 1
ATOM 817 O O . THR A 1 118 ? 19.581 51.239 36.679 1.00 56.36 135 THR A O 1
ATOM 821 N N . GLY A 1 119 ? 18.476 50.974 34.736 1.00 57.82 136 GLY A N 1
ATOM 822 C CA . GLY A 1 119 ? 19.696 50.638 34.024 1.00 57.46 136 GLY A CA 1
ATOM 823 C C . GLY A 1 119 ? 20.699 51.775 34.037 1.00 56.04 136 GLY A C 1
ATOM 824 O O . GLY A 1 119 ? 21.897 51.559 34.234 1.00 55.56 136 GLY A O 1
ATOM 825 N N . MET A 1 120 ? 20.219 53.005 33.852 1.00 55.81 137 MET A N 1
ATOM 826 C CA . MET A 1 120 ? 21.111 54.160 33.817 1.00 55.28 137 MET A CA 1
ATOM 827 C C . MET A 1 120 ? 21.752 54.411 35.178 1.00 54.12 137 MET A C 1
ATOM 828 O O . MET A 1 120 ? 22.968 54.614 35.272 1.00 53.76 137 MET A O 1
ATOM 833 N N . ASP A 1 121 ? 20.952 54.382 36.248 1.00 54.23 138 ASP A N 1
ATOM 834 C CA . ASP A 1 121 ? 21.445 54.751 37.572 1.00 54.94 138 ASP A CA 1
ATOM 835 C C . ASP A 1 121 ? 22.242 53.630 38.233 1.00 53.52 138 ASP A C 1
ATOM 836 O O . ASP A 1 121 ? 23.281 53.886 38.851 1.00 52.27 138 ASP A O 1
ATOM 841 N N . VAL A 1 122 ? 21.768 52.393 38.124 1.00 54.22 139 VAL A N 1
ATOM 842 C CA . VAL A 1 122 ? 22.338 51.279 38.878 1.00 55.28 139 VAL A CA 1
ATOM 843 C C . VAL A 1 122 ? 23.454 50.597 38.104 1.00 55.14 139 VAL A C 1
ATOM 844 O O . VAL A 1 122 ? 24.485 50.234 38.672 1.00 54.92 139 VAL A O 1
ATOM 848 N N . VAL A 1 123 ? 23.253 50.418 36.801 1.00 56.09 140 VAL A N 1
ATOM 849 C CA . VAL A 1 123 ? 24.182 49.681 35.953 1.00 56.55 140 VAL A CA 1
ATOM 850 C C . VAL A 1 123 ? 25.043 50.615 35.107 1.00 55.22 140 VAL A C 1
ATOM 851 O O . VAL A 1 123 ? 26.051 50.171 34.534 1.00 57.61 140 VAL A O 1
ATOM 855 N N . SER A 1 124 ? 24.708 51.904 35.053 1.00 52.86 141 SER A N 1
ATOM 856 C CA . SER A 1 124 ? 25.433 52.884 34.246 1.00 52.86 141 SER A CA 1
ATOM 857 C C . SER A 1 124 ? 25.375 52.526 32.764 1.00 53.67 141 SER A C 1
ATOM 858 O O . SER A 1 124 ? 26.335 52.742 32.017 1.00 54.67 141 SER A O 1
ATOM 861 N N . GLY A 1 125 ? 24.235 51.989 32.334 1.00 53.62 142 GLY A N 1
ATOM 862 C CA . GLY A 1 125 ? 24.096 51.519 30.969 1.00 54.04 142 GLY A CA 1
ATOM 863 C C . GLY A 1 125 ? 24.025 52.675 29.992 1.00 52.70 142 GLY A C 1
ATOM 864 O O . GLY A 1 125 ? 23.144 53.544 30.109 1.00 51.82 142 GLY A O 1
ATOM 865 N N . ASN A 1 126 ? 24.932 52.700 29.016 1.00 53.17 143 ASN A N 1
ATOM 866 C CA . ASN A 1 126 ? 24.916 53.784 28.040 1.00 52.68 143 ASN A CA 1
ATOM 867 C C . ASN A 1 126 ? 23.753 53.635 27.062 1.00 53.25 143 ASN A C 1
ATOM 868 O O . ASN A 1 126 ? 23.171 54.635 26.626 1.00 52.93 143 ASN A O 1
ATOM 873 N N . ASP A 1 127 ? 23.397 52.398 26.709 1.00 54.79 144 ASP A N 1
ATOM 874 C CA . ASP A 1 127 ? 22.270 52.193 25.803 1.00 55.82 144 ASP A CA 1
ATOM 875 C C . ASP A 1 127 ? 20.969 52.717 26.406 1.00 54.18 144 ASP A C 1
ATOM 876 O O . ASP A 1 127 ? 20.144 53.306 25.698 1.00 54.70 144 ASP A O 1
ATOM 881 N N . ALA A 1 128 ? 20.778 52.535 27.715 1.00 52.66 145 ALA A N 1
ATOM 882 C CA . ALA A 1 128 ? 19.574 53.054 28.358 1.00 54.22 145 ALA A CA 1
ATOM 883 C C . ALA A 1 128 ? 19.587 54.576 28.400 1.00 53.91 145 ALA A C 1
ATOM 884 O O . ALA A 1 128 ? 18.565 55.220 28.132 1.00 53.47 145 ALA A O 1
ATOM 886 N N . THR A 1 129 ? 20.739 55.167 28.728 1.00 53.71 146 THR A N 1
ATOM 887 C CA . THR A 1 129 ? 20.860 56.621 28.746 1.00 51.95 146 THR A CA 1
ATOM 888 C C . THR A 1 129 ? 20.550 57.214 27.377 1.00 53.22 146 THR A C 1
ATOM 889 O O . THR A 1 129 ? 19.820 58.205 27.265 1.00 52.78 146 THR A O 1
ATOM 893 N N . ILE A 1 130 ? 21.097 56.612 26.319 1.00 54.75 147 ILE A N 1
ATOM 894 C CA . ILE A 1 130 ? 20.876 57.127 24.972 1.00 55.79 147 ILE A CA 1
ATOM 895 C C . ILE A 1 130 ? 19.415 56.966 24.569 1.00 56.85 147 ILE A C 1
ATOM 896 O O . ILE A 1 130 ? 18.850 57.825 23.880 1.00 58.60 147 ILE A O 1
ATOM 901 N N . ALA A 1 131 ? 18.777 55.872 24.998 1.00 55.95 148 ALA A N 1
ATOM 902 C CA . ALA A 1 131 ? 17.380 55.645 24.637 1.00 57.38 148 ALA A CA 1
ATOM 903 C C . ALA A 1 131 ? 16.465 56.671 25.292 1.00 56.27 148 ALA A C 1
ATOM 904 O O . ALA A 1 131 ? 15.496 57.127 24.675 1.00 56.80 148 ALA A O 1
ATOM 906 N N . LEU A 1 132 ? 16.751 57.045 26.542 1.00 55.26 149 LEU A N 1
ATOM 907 C CA . LEU A 1 132 ? 15.968 58.092 27.193 1.00 55.62 149 LEU A CA 1
ATOM 908 C C . LEU A 1 132 ? 16.225 59.450 26.553 1.00 56.64 149 LEU A C 1
ATOM 909 O O . LEU A 1 132 ? 15.294 60.246 26.377 1.00 57.42 149 LEU A O 1
ATOM 914 N N . ALA A 1 133 ? 17.480 59.727 26.192 1.00 56.87 150 ALA A N 1
ATOM 915 C CA . ALA A 1 133 ? 17.827 61.027 25.630 1.00 58.42 150 ALA A CA 1
ATOM 916 C C . ALA A 1 133 ? 17.176 61.233 24.268 1.00 61.40 150 ALA A C 1
ATOM 917 O O . ALA A 1 133 ? 16.612 62.299 23.996 1.00 62.21 150 ALA A O 1
ATOM 919 N N . GLU A 1 134 ? 17.248 60.222 23.397 1.00 63.30 151 GLU A N 1
ATOM 920 C CA . GLU A 1 134 ? 16.624 60.331 22.082 1.00 66.87 151 GLU A CA 1
ATOM 921 C C . GLU A 1 134 ? 15.125 60.586 22.185 1.00 66.61 151 GLU A C 1
ATOM 922 O O . GLU A 1 134 ? 14.557 61.295 21.347 1.00 68.96 151 GLU A O 1
ATOM 928 N N . TYR A 1 135 ? 14.469 60.028 23.204 1.00 63.74 152 TYR A N 1
ATOM 929 C CA . TYR A 1 135 ? 13.021 60.158 23.318 1.00 65.03 152 TYR A CA 1
ATOM 930 C C . TYR A 1 135 ? 12.619 61.541 23.819 1.00 65.66 152 TYR A C 1
ATOM 931 O O . TYR A 1 135 ? 11.688 62.157 23.288 1.00 67.84 152 TYR A O 1
ATOM 940 N N . ILE A 1 136 ? 13.312 62.041 24.843 1.00 63.67 153 ILE A N 1
ATOM 941 C CA . ILE A 1 136 ? 12.949 63.323 25.437 1.00 62.89 153 ILE A CA 1
ATOM 942 C C . ILE A 1 136 ? 13.382 64.480 24.544 1.00 62.70 153 ILE A C 1
ATOM 943 O O . ILE A 1 136 ? 12.675 65.487 24.426 1.00 63.68 153 ILE A O 1
ATOM 948 N N . GLY A 1 137 ? 14.541 64.359 23.899 1.00 61.36 154 GLY A N 1
ATOM 949 C CA . GLY A 1 137 ? 15.108 65.479 23.175 1.00 61.56 154 GLY A CA 1
ATOM 950 C C . GLY A 1 137 ? 15.056 65.376 21.665 1.00 63.95 154 GLY A C 1
ATOM 951 O O . GLY A 1 137 ? 15.368 66.347 20.970 1.00 65.75 154 GLY A O 1
ATOM 952 N N . GLY A 1 138 ? 14.663 64.220 21.139 1.00 64.47 155 GLY A N 1
ATOM 953 C CA . GLY A 1 138 ? 14.686 64.009 19.703 1.00 66.56 155 GLY A CA 1
ATOM 954 C C . GLY A 1 138 ? 16.005 63.422 19.245 1.00 65.72 155 GLY A C 1
ATOM 955 O O . GLY A 1 138 ? 16.087 62.238 18.904 1.00 66.28 155 GLY A O 1
ATOM 956 N N . THR A 1 139 ? 17.044 64.246 19.232 1.00 64.60 156 THR A N 1
ATOM 957 C CA . THR A 1 139 ? 18.410 63.798 19.024 1.00 64.23 156 THR A CA 1
ATOM 958 C C . THR A 1 139 ? 19.168 63.871 20.341 1.00 63.12 156 THR A C 1
ATOM 959 O O . THR A 1 139 ? 18.743 64.534 21.291 1.00 62.37 156 THR A O 1
ATOM 963 N N . THR A 1 140 ? 20.305 63.175 20.394 1.00 63.46 157 THR A N 1
ATOM 964 C CA . THR A 1 140 ? 21.161 63.287 21.569 1.00 62.17 157 THR A CA 1
ATOM 965 C C . THR A 1 140 ? 21.785 64.674 21.671 1.00 62.08 157 THR A C 1
ATOM 966 O O . THR A 1 140 ? 22.003 65.172 22.782 1.00 59.05 157 THR A O 1
ATOM 970 N N . GLN A 1 141 ? 22.069 65.314 20.531 1.00 65.28 158 GLN A N 1
ATOM 971 C CA . GLN A 1 141 ? 22.626 66.665 20.554 1.00 67.65 158 GLN A CA 1
ATOM 972 C C . GLN A 1 141 ? 21.652 67.649 21.189 1.00 65.53 158 GLN A C 1
ATOM 973 O O . GLN A 1 141 ? 22.035 68.453 22.049 1.00 64.74 158 GLN A O 1
ATOM 979 N N . ALA A 1 142 ? 20.384 67.605 20.771 1.00 65.13 159 ALA A N 1
ATOM 980 C CA . ALA A 1 142 ? 19.378 68.475 21.371 1.00 65.45 159 ALA A CA 1
ATOM 981 C C . ALA A 1 142 ? 19.241 68.212 22.866 1.00 62.53 159 ALA A C 1
ATOM 982 O O . ALA A 1 142 ? 19.073 69.147 23.657 1.00 61.78 159 ALA A O 1
ATOM 984 N N . PHE A 1 143 ? 19.321 66.943 23.274 1.00 60.91 160 PHE A N 1
ATOM 985 C CA . PHE A 1 143 ? 19.226 66.629 24.695 1.00 57.30 160 PHE A CA 1
ATOM 986 C C . PHE A 1 143 ? 20.419 67.187 25.458 1.00 54.78 160 PHE A C 1
ATOM 987 O O . PHE A 1 143 ? 20.271 67.659 26.592 1.00 51.07 160 PHE A O 1
ATOM 995 N N . THR A 1 144 ? 21.608 67.140 24.853 1.00 56.98 161 THR A N 1
ATOM 996 C CA . THR A 1 144 ? 22.783 67.718 25.497 1.00 58.08 161 THR A CA 1
ATOM 997 C C . THR A 1 144 ? 22.604 69.215 25.714 1.00 59.90 161 THR A C 1
ATOM 998 O O . THR A 1 144 ? 22.984 69.747 26.765 1.00 58.15 161 THR A O 1
ATOM 1002 N N . ASP A 1 145 ? 22.015 69.908 24.731 1.00 63.00 162 ASP A N 1
ATOM 1003 C CA . ASP A 1 145 ? 21.704 71.326 24.900 1.00 65.88 162 ASP A CA 1
ATOM 1004 C C . ASP A 1 145 ? 20.762 71.543 26.074 1.00 63.60 162 ASP A C 1
ATOM 1005 O O . ASP A 1 145 ? 20.929 72.493 26.850 1.00 63.94 162 ASP A O 1
ATOM 1010 N N . LEU A 1 146 ? 19.764 70.671 26.221 1.00 61.36 163 LEU A N 1
ATOM 1011 C CA . LEU A 1 146 ? 18.875 70.761 27.372 1.00 60.66 163 LEU A CA 1
ATOM 1012 C C . LEU A 1 146 ? 19.6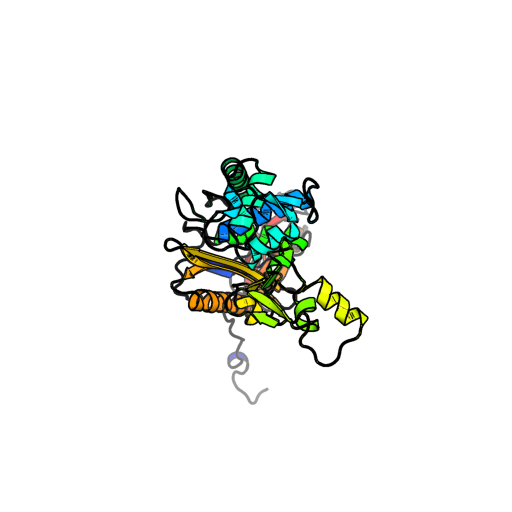35 70.527 28.674 1.00 58.37 163 LEU A C 1
ATOM 1013 O O . LEU A 1 146 ? 19.374 71.195 29.683 1.00 58.22 163 LEU A O 1
ATOM 1018 N N . MET A 1 147 ? 20.580 69.581 28.670 1.00 56.13 164 MET A N 1
ATOM 1019 C CA . MET A 1 147 ? 21.403 69.348 29.853 1.00 54.71 164 MET A CA 1
ATOM 1020 C C . MET A 1 147 ? 22.186 70.596 30.237 1.00 53.01 164 MET A C 1
ATOM 1021 O O . MET A 1 147 ? 22.288 70.933 31.422 1.00 50.97 164 MET A O 1
ATOM 1026 N N . ASN A 1 148 ? 22.749 71.293 29.248 1.00 54.84 165 ASN A N 1
ATOM 1027 C CA . ASN A 1 148 ? 23.557 72.471 29.548 1.00 56.59 165 ASN A CA 1
ATOM 1028 C C . ASN A 1 148 ? 22.698 73.651 29.995 1.00 58.22 165 ASN A C 1
ATOM 1029 O O . ASN A 1 148 ? 23.137 74.450 30.831 1.00 57.36 165 ASN A O 1
ATOM 1034 N N . GLN A 1 149 ? 21.479 73.776 29.463 1.00 61.08 166 GLN A N 1
ATOM 1035 C CA . GLN A 1 149 ? 20.558 74.797 29.957 1.00 63.86 166 GLN A CA 1
ATOM 1036 C C . GLN A 1 149 ? 20.143 74.506 31.391 1.00 61.47 166 GLN A C 1
ATOM 1037 O O . GLN A 1 149 ? 20.116 75.407 32.237 1.00 61.25 166 GLN A O 1
ATOM 1043 N N . THR A 1 150 ? 19.794 73.251 31.674 1.00 60.48 167 THR A N 1
ATOM 1044 C CA . THR A 1 150 ? 19.395 72.877 33.025 1.00 59.85 167 THR A CA 1
ATOM 1045 C C . THR A 1 150 ? 20.532 73.108 34.013 1.00 58.97 167 THR A C 1
ATOM 1046 O O . THR A 1 150 ? 20.301 73.539 35.149 1.00 58.96 167 THR A O 1
ATOM 1050 N N . ALA A 1 151 ? 21.771 72.844 33.591 1.00 58.34 168 ALA A N 1
ATOM 1051 C CA . ALA A 1 151 ? 22.913 73.075 34.467 1.00 58.39 168 ALA A CA 1
ATOM 1052 C C . ALA A 1 151 ? 23.038 74.550 34.830 1.00 61.53 168 ALA A C 1
ATOM 1053 O O . ALA A 1 151 ? 23.279 74.890 35.994 1.00 61.62 168 ALA A O 1
ATOM 1055 N N . LYS A 1 152 ? 22.867 75.443 33.847 1.00 63.78 169 LYS A N 1
ATOM 1056 C CA . LYS A 1 152 ? 22.892 76.874 34.138 1.00 67.15 169 LYS A CA 1
ATOM 1057 C C . LYS A 1 152 ? 21.776 77.259 35.101 1.00 65.89 169 LYS A C 1
ATOM 1058 O O . LYS A 1 152 ? 21.970 78.102 35.985 1.00 66.16 169 LYS A O 1
ATOM 1064 N N . ALA A 1 153 ? 20.602 76.643 34.952 1.00 65.22 170 ALA A N 1
ATOM 1065 C CA . ALA A 1 153 ? 19.465 76.999 35.795 1.00 66.64 170 ALA A CA 1
ATOM 1066 C C . ALA A 1 153 ? 19.660 76.553 37.239 1.00 66.80 170 ALA A C 1
ATOM 1067 O O . ALA A 1 153 ? 19.208 77.239 38.163 1.00 68.66 170 ALA A O 1
ATOM 1069 N N . ILE A 1 154 ? 20.311 75.408 37.458 1.00 65.31 171 ILE A N 1
ATOM 1070 C CA . ILE A 1 154 ? 20.601 74.968 38.818 1.00 64.44 171 ILE A CA 1
ATOM 1071 C C . ILE A 1 154 ? 21.686 75.825 39.462 1.00 64.29 171 ILE A C 1
ATOM 1072 O O . ILE A 1 154 ? 21.789 75.874 40.692 1.00 62.38 171 ILE A O 1
ATOM 1077 N N . GLY A 1 155 ? 22.479 76.532 38.667 1.00 66.02 172 GLY A N 1
ATOM 1078 C CA . GLY A 1 155 ? 23.602 77.282 39.184 1.00 66.86 172 GLY A CA 1
ATOM 1079 C C . GLY A 1 155 ? 24.939 76.594 39.036 1.00 66.79 172 GLY A C 1
ATOM 1080 O O . GLY A 1 155 ? 25.905 77.011 39.688 1.00 68.88 172 GLY A O 1
ATOM 1081 N N . MET A 1 156 ? 25.022 75.549 38.217 1.00 63.84 173 MET A N 1
ATOM 1082 C CA . MET A 1 156 ? 26.278 74.865 37.923 1.00 62.29 173 MET A CA 1
ATOM 1083 C C . MET A 1 156 ? 27.000 75.667 36.847 1.00 63.12 173 MET A C 1
ATOM 1084 O O . MET A 1 156 ? 26.893 75.389 35.651 1.00 63.23 173 MET A O 1
ATOM 1089 N N . ASN A 1 157 ? 27.747 76.679 37.281 1.00 64.11 174 ASN A N 1
ATOM 1090 C CA . ASN A 1 157 ? 28.360 77.630 36.366 1.00 66.06 174 ASN A CA 1
ATOM 1091 C C . ASN A 1 157 ? 29.698 77.163 35.812 1.00 64.53 174 ASN A C 1
ATOM 1092 O O . ASN A 1 157 ? 30.257 77.837 34.939 1.00 66.56 174 ASN A O 1
ATOM 1097 N N . ASN A 1 158 ? 30.227 76.042 36.292 1.00 61.16 175 ASN A N 1
ATOM 1098 C CA . ASN A 1 158 ? 31.481 75.525 35.761 1.00 61.96 175 ASN A CA 1
ATOM 1099 C C . ASN A 1 158 ? 31.279 74.106 35.254 1.00 60.09 175 ASN A C 1
ATOM 1100 O O . ASN A 1 158 ? 32.024 73.192 35.623 1.00 60.03 175 ASN A O 1
ATOM 1105 N N . THR A 1 159 ? 30.273 73.920 34.404 1.00 59.31 176 THR A N 1
ATOM 1106 C CA . THR A 1 159 ? 29.872 72.600 33.939 1.00 58.61 176 THR A CA 1
ATOM 1107 C C . THR A 1 159 ? 29.454 72.694 32.484 1.00 59.47 176 THR A C 1
ATOM 1108 O O . THR A 1 159 ? 28.690 73.588 32.114 1.00 60.86 176 THR A O 1
ATOM 1112 N N . HIS A 1 160 ? 29.964 71.781 31.662 1.00 59.73 177 HIS A N 1
ATOM 1113 C CA . HIS A 1 160 ? 29.543 71.696 30.269 1.00 60.90 177 HIS A CA 1
ATOM 1114 C C . HIS A 1 160 ? 29.593 70.241 29.839 1.00 59.63 177 HIS A C 1
ATOM 1115 O O . HIS A 1 160 ? 30.658 69.618 29.881 1.00 60.49 177 HIS A O 1
ATOM 1122 N N . PHE A 1 161 ? 28.449 69.710 29.422 1.00 58.56 178 PHE A N 1
ATOM 1123 C CA . PHE A 1 161 ? 28.343 68.332 28.967 1.00 57.17 178 PHE A CA 1
ATOM 1124 C C . PHE A 1 161 ? 28.457 68.265 27.450 1.00 59.42 178 PHE A C 1
ATOM 1125 O O . PHE A 1 161 ? 27.943 69.131 26.738 1.00 60.98 178 PHE A O 1
ATOM 1133 N N . ALA A 1 162 ? 29.150 67.237 26.961 1.00 60.33 179 ALA A N 1
ATOM 1134 C CA . ALA A 1 162 ? 29.294 67.015 25.529 1.00 62.75 179 ALA A CA 1
ATOM 1135 C C . ALA A 1 162 ? 28.338 65.963 24.997 1.00 62.89 179 ALA A C 1
ATOM 1136 O O . ALA A 1 162 ? 28.160 65.874 23.777 1.00 64.72 179 ALA A O 1
ATOM 1138 N N . ASN A 1 163 ? 27.725 65.182 25.879 1.00 61.13 180 ASN A N 1
ATOM 1139 C CA . ASN A 1 163 ? 26.839 64.096 25.483 1.00 61.99 180 ASN A CA 1
ATOM 1140 C C . ASN A 1 163 ? 26.038 63.668 26.706 1.00 61.34 180 ASN A C 1
ATOM 1141 O O . ASN A 1 163 ? 26.307 64.128 27.823 1.00 60.07 180 ASN A O 1
ATOM 1146 N N . PRO A 1 164 ? 25.026 62.809 26.532 1.00 61.25 181 PRO A N 1
ATOM 1147 C CA . PRO A 1 164 ? 24.180 62.434 27.678 1.00 58.99 181 PRO A CA 1
ATOM 1148 C C . PRO A 1 164 ? 24.748 61.360 28.597 1.00 58.38 181 PRO A C 1
ATOM 1149 O O . PRO A 1 164 ? 24.204 61.173 29.698 1.00 57.11 181 PRO A O 1
ATOM 1153 N N . ASP A 1 165 ? 25.803 60.643 28.208 1.00 59.06 182 ASP A N 1
ATOM 1154 C CA . ASP A 1 165 ? 26.230 59.481 28.979 1.00 59.00 182 ASP A CA 1
ATOM 1155 C C . ASP A 1 165 ? 27.627 59.590 29.570 1.00 59.06 182 ASP A C 1
ATOM 1156 O O . ASP A 1 165 ? 28.021 58.702 30.336 1.00 59.20 182 ASP A O 1
ATOM 1161 N N . GLY A 1 166 ? 28.383 60.637 29.254 1.00 59.40 183 GLY A N 1
ATOM 1162 C CA . GLY A 1 166 ? 29.691 60.822 29.843 1.00 60.26 183 GLY A CA 1
ATOM 1163 C C . GLY A 1 166 ? 30.827 60.110 29.146 1.00 63.88 183 GLY A C 1
ATOM 1164 O O . GLY A 1 166 ? 31.915 60.003 29.725 1.00 65.01 183 GLY A O 1
ATOM 1165 N N . LEU A 1 167 ? 30.612 59.613 27.933 1.00 66.25 184 LEU A N 1
ATOM 1166 C CA . LEU A 1 167 ? 31.699 59.008 27.182 1.00 69.41 184 LEU A CA 1
ATOM 1167 C C . LEU A 1 167 ? 32.656 60.098 26.705 1.00 71.84 184 LEU A C 1
ATOM 1168 O O . LEU A 1 167 ? 32.212 61.154 26.248 1.00 72.03 184 LEU A O 1
ATOM 1173 N N . PRO A 1 168 ? 33.967 59.876 26.800 1.00 74.39 185 PRO A N 1
ATOM 1174 C CA . PRO A 1 168 ? 34.923 60.956 26.520 1.00 77.34 185 PRO A CA 1
ATOM 1175 C C . PRO A 1 168 ? 34.838 61.464 25.085 1.00 80.00 185 PRO A C 1
ATOM 1176 O O . PRO A 1 168 ? 34.298 60.810 24.190 1.00 80.11 185 PRO A O 1
ATOM 1180 N N . GLY A 1 169 ? 35.387 62.662 24.877 1.00 81.95 186 GLY A N 1
ATOM 1181 C CA . GLY A 1 169 ? 35.350 63.316 23.582 1.00 84.48 186 GLY A CA 1
ATOM 1182 C C . GLY A 1 169 ? 34.638 64.654 23.627 1.00 83.47 186 GLY A C 1
ATOM 1183 O O . GLY A 1 169 ? 33.612 64.795 24.297 1.00 80.89 186 GLY A O 1
ATOM 1184 N N . GLY A 1 170 ? 35.180 65.646 22.923 1.00 85.59 187 GLY A N 1
ATOM 1185 C CA . GLY A 1 170 ? 34.618 66.986 22.913 1.00 85.13 187 GLY A CA 1
ATOM 1186 C C . GLY A 1 170 ? 34.895 67.747 24.194 1.00 83.74 187 GLY A C 1
ATOM 1187 O O . GLY A 1 170 ? 35.451 67.176 25.136 1.00 83.36 187 GLY A O 1
ATOM 1188 N N . GLU A 1 171 ? 34.524 69.024 24.253 1.00 83.23 188 GLU A N 1
ATOM 1189 C CA . GLU A 1 171 ? 34.696 69.790 25.481 1.00 80.98 188 GLU A CA 1
ATOM 1190 C C . GLU A 1 171 ? 33.710 69.289 26.526 1.00 75.74 188 GLU A C 1
ATOM 1191 O O . GLU A 1 171 ? 32.507 69.182 26.263 1.00 74.77 188 GLU A O 1
ATOM 1197 N N . GLN A 1 172 ? 34.221 69.001 27.720 1.00 72.60 189 GLN A N 1
ATOM 1198 C CA . GLN A 1 172 ? 33.469 68.213 28.689 1.00 66.96 189 GLN A CA 1
ATOM 1199 C C . GLN A 1 172 ? 34.091 68.439 30.061 1.00 64.70 189 GLN A C 1
ATOM 1200 O O . GLN A 1 172 ? 35.246 68.058 30.278 1.00 67.79 189 GLN A O 1
ATOM 1206 N N . TYR A 1 173 ? 33.341 69.042 30.983 1.00 60.25 190 TYR A N 1
ATOM 1207 C CA . TYR A 1 173 ? 33.888 69.272 32.315 1.00 58.35 190 TYR A CA 1
ATOM 1208 C C . TYR A 1 173 ? 32.778 69.549 33.316 1.00 56.94 190 TYR A C 1
ATOM 1209 O O . TYR A 1 173 ? 31.649 69.889 32.953 1.00 57.11 190 TYR A O 1
ATOM 1218 N N . THR A 1 174 ? 33.133 69.396 34.588 1.00 56.29 191 THR A N 1
ATOM 1219 C CA . THR A 1 174 ? 32.313 69.812 35.714 1.00 53.99 191 THR A CA 1
ATOM 1220 C C . THR A 1 174 ? 33.247 70.036 36.895 1.00 52.33 191 THR A C 1
ATOM 1221 O O . THR A 1 174 ? 34.471 69.949 36.762 1.00 52.66 191 THR A O 1
ATOM 1225 N N . THR A 1 175 ? 32.667 70.340 38.055 1.00 49.91 192 THR A N 1
ATOM 1226 C CA . THR A 1 175 ? 33.436 70.523 39.277 1.00 50.75 192 THR A CA 1
ATOM 1227 C C . THR A 1 175 ? 32.760 69.760 40.406 1.00 49.44 192 THR A C 1
ATOM 1228 O O . THR A 1 175 ? 31.582 69.404 40.325 1.00 46.43 192 THR A O 1
ATOM 1232 N N . ALA A 1 176 ? 33.527 69.506 41.468 1.00 52.12 193 ALA A N 1
ATOM 1233 C CA . ALA A 1 176 ? 32.960 68.831 42.630 1.00 52.59 193 ALA A CA 1
ATOM 1234 C C . ALA A 1 176 ? 31.855 69.668 43.258 1.00 52.21 193 ALA A C 1
ATOM 1235 O O . ALA A 1 176 ? 30.838 69.129 43.706 1.00 52.04 193 ALA A O 1
ATOM 1237 N N . HIS A 1 177 ? 32.030 70.990 43.282 1.00 53.95 194 HIS A N 1
ATOM 1238 C CA . HIS A 1 177 ? 30.991 71.869 43.810 1.00 55.19 194 HIS A CA 1
ATOM 1239 C C . HIS A 1 177 ? 29.740 71.817 42.941 1.00 53.85 194 HIS A C 1
ATOM 1240 O O . HIS A 1 177 ? 28.618 71.719 43.452 1.00 52.00 194 HIS A O 1
ATOM 1247 N N . ASP A 1 178 ? 29.915 71.877 41.618 1.00 54.73 195 ASP A N 1
ATOM 1248 C CA . ASP A 1 178 ? 28.764 71.833 40.722 1.00 55.81 195 ASP A CA 1
ATOM 1249 C C . ASP A 1 178 ? 28.017 70.512 40.845 1.00 54.40 195 ASP A C 1
ATOM 1250 O O . ASP A 1 178 ? 26.781 70.482 40.792 1.00 52.83 195 ASP A O 1
ATOM 1255 N N . MET A 1 179 ? 28.748 69.406 41.013 1.00 54.88 196 MET A N 1
ATOM 1256 C CA . MET A 1 179 ? 28.094 68.108 41.132 1.00 53.67 196 MET A CA 1
ATOM 1257 C C . MET A 1 179 ? 27.366 67.964 42.462 1.00 52.15 196 MET A C 1
ATOM 1258 O O . MET A 1 179 ? 26.331 67.291 42.529 1.00 50.59 196 MET A O 1
ATOM 1263 N N . ALA A 1 180 ? 27.876 68.594 43.523 1.00 52.27 197 ALA A N 1
ATOM 1264 C CA . ALA A 1 180 ? 27.155 68.594 44.791 1.00 50.22 197 ALA A CA 1
ATOM 1265 C C . ALA A 1 180 ? 25.884 69.428 44.697 1.00 49.81 197 ALA A C 1
ATOM 1266 O O . ALA A 1 180 ? 24.853 69.072 45.281 1.00 50.64 197 ALA A O 1
ATOM 1268 N N . LEU A 1 181 ? 25.937 70.543 43.967 1.00 49.82 198 LEU A N 1
ATOM 1269 C CA . LEU A 1 181 ? 24.731 71.336 43.753 1.00 50.72 198 LEU A CA 1
ATOM 1270 C C . LEU A 1 181 ? 23.676 70.527 43.010 1.00 49.81 198 LEU A C 1
ATOM 1271 O O . LEU A 1 181 ? 22.496 70.537 43.382 1.00 48.95 198 LEU A O 1
ATOM 1276 N N . LEU A 1 182 ? 24.088 69.804 41.966 1.00 48.97 199 LEU A N 1
ATOM 1277 C CA . LEU A 1 182 ? 23.154 68.967 41.222 1.00 48.32 199 LEU A CA 1
ATOM 1278 C C . LEU A 1 182 ? 22.536 67.904 42.123 1.00 47.34 199 LEU A C 1
ATOM 1279 O O . LEU A 1 182 ? 21.314 67.707 42.125 1.00 45.80 199 LEU A O 1
ATOM 1284 N N . ALA A 1 183 ? 23.369 67.216 42.909 1.00 46.27 200 ALA A N 1
ATOM 1285 C CA . ALA A 1 183 ? 22.861 66.160 43.780 1.00 43.86 200 ALA A CA 1
ATOM 1286 C C . ALA A 1 183 ? 21.858 66.711 44.786 1.00 44.74 200 ALA A C 1
ATOM 1287 O O . ALA A 1 183 ? 20.785 66.134 44.983 1.00 45.22 200 ALA A O 1
ATOM 1289 N N . ARG A 1 184 ? 22.189 67.834 45.430 1.00 46.54 201 ARG A N 1
ATOM 1290 C CA . ARG A 1 184 ? 21.276 68.427 46.406 1.00 48.62 201 ARG A CA 1
ATOM 1291 C C . ARG A 1 184 ? 19.932 68.769 45.773 1.00 50.67 201 ARG A C 1
ATOM 1292 O O . ARG A 1 184 ? 18.875 68.505 46.359 1.00 52.24 201 ARG A O 1
ATOM 1300 N N . SER A 1 185 ? 19.952 69.356 44.574 1.00 49.80 202 SER A N 1
ATOM 1301 C CA . SER A 1 185 ? 18.703 69.636 43.872 1.00 50.83 202 SER A CA 1
ATOM 1302 C C . SER A 1 185 ? 17.936 68.350 43.575 1.00 49.69 202 SER A C 1
ATOM 1303 O O . SER A 1 185 ? 16.703 68.310 43.680 1.00 49.50 202 SER A O 1
ATOM 1306 N N . TYR A 1 186 ? 18.654 67.286 43.210 1.00 49.00 203 TYR A N 1
ATOM 1307 C CA . TYR A 1 186 ? 18.018 66.010 42.895 1.00 49.27 203 TYR A CA 1
ATOM 1308 C C . TYR A 1 186 ? 17.297 65.439 44.112 1.00 50.00 203 TYR A C 1
ATOM 1309 O O . TYR A 1 186 ? 16.131 65.034 44.022 1.00 50.51 203 TYR A O 1
ATOM 1318 N N . ILE A 1 187 ? 17.980 65.396 45.262 1.00 50.22 204 ILE A N 1
ATOM 1319 C CA . ILE A 1 187 ? 17.362 64.899 46.492 1.00 51.75 204 ILE A CA 1
ATOM 1320 C C . ILE A 1 187 ? 16.082 65.661 46.790 1.00 52.20 204 ILE A C 1
ATOM 1321 O O . ILE A 1 187 ? 15.070 65.081 47.201 1.00 54.19 204 ILE A O 1
ATOM 1326 N N . TYR A 1 188 ? 16.114 66.976 46.597 1.00 51.85 205 TYR A N 1
ATOM 1327 C CA . TYR A 1 188 ? 15.020 67.829 47.037 1.00 53.79 205 TYR A CA 1
ATOM 1328 C C . TYR A 1 188 ? 13.828 67.743 46.092 1.00 54.96 205 TYR A C 1
ATOM 1329 O O . TYR A 1 188 ? 12.690 67.559 46.534 1.00 55.26 205 TYR A O 1
ATOM 1338 N N . ASN A 1 189 ? 14.073 67.860 44.787 1.00 55.54 206 ASN A N 1
ATOM 1339 C CA . ASN A 1 189 ? 12.973 67.950 43.836 1.00 57.39 206 ASN A CA 1
ATOM 1340 C C . ASN A 1 189 ? 12.404 66.587 43.465 1.00 57.60 206 ASN A C 1
ATOM 1341 O O . ASN A 1 189 ? 11.218 66.493 43.134 1.00 58.53 206 ASN A O 1
ATOM 1346 N N . PHE A 1 190 ? 13.208 65.526 43.515 1.00 56.43 207 PHE A N 1
ATOM 1347 C CA . PHE A 1 190 ? 12.802 64.213 43.013 1.00 57.19 207 PHE A CA 1
ATOM 1348 C C . PHE A 1 190 ? 13.137 63.121 44.022 1.00 57.19 207 PHE A C 1
ATOM 1349 O O . PHE A 1 190 ? 13.991 62.265 43.768 1.00 56.23 207 PHE A O 1
ATOM 1357 N N . PRO A 1 191 ? 12.461 63.108 45.174 1.00 58.87 208 PRO A N 1
ATOM 1358 C CA . PRO A 1 191 ? 12.771 62.081 46.182 1.00 59.42 208 PRO A CA 1
ATOM 1359 C C . PRO A 1 191 ? 12.420 60.665 45.749 1.00 61.22 208 PRO A C 1
ATOM 1360 O O . PRO A 1 191 ? 13.121 59.725 46.146 1.00 60.55 208 PRO A O 1
ATOM 1364 N N . GLU A 1 192 ? 11.367 60.472 44.950 1.00 63.91 209 GLU A N 1
ATOM 1365 C CA . GLU A 1 192 ? 11.025 59.124 44.505 1.00 66.58 209 GLU A CA 1
ATOM 1366 C C . GLU A 1 192 ? 12.050 58.595 43.510 1.00 64.03 209 GLU A C 1
ATOM 1367 O O . GLU A 1 192 ? 12.548 57.471 43.653 1.00 64.63 209 GLU A O 1
ATOM 1373 N N . ALA A 1 193 ? 12.373 59.389 42.486 1.00 61.10 210 ALA A N 1
ATOM 1374 C CA . ALA A 1 193 ? 13.380 58.966 41.519 1.00 57.47 210 ALA A CA 1
ATOM 1375 C C . ALA A 1 193 ? 14.728 58.737 42.181 1.00 55.20 210 ALA A C 1
ATOM 1376 O O . ALA A 1 193 ? 15.489 57.862 41.754 1.00 54.86 210 ALA A O 1
ATOM 1378 N N . TYR A 1 194 ? 15.043 59.504 43.225 1.00 54.00 211 TYR A N 1
ATOM 1379 C CA . TYR A 1 194 ? 16.323 59.328 43.894 1.00 52.09 211 TYR A CA 1
ATOM 1380 C C . TYR A 1 194 ? 16.424 57.992 44.620 1.00 52.86 211 TYR A C 1
ATOM 1381 O O . TYR A 1 194 ? 17.538 57.500 44.829 1.00 52.54 211 TYR A O 1
ATOM 1390 N N . LYS A 1 195 ? 15.292 57.393 45.003 1.00 53.49 212 LYS A N 1
ATOM 1391 C CA . LYS A 1 195 ? 15.330 56.092 45.661 1.00 54.97 212 LYS A CA 1
ATOM 1392 C C . LYS A 1 195 ? 15.945 55.011 44.781 1.00 53.76 212 LYS A C 1
ATOM 1393 O O . LYS A 1 195 ? 16.418 53.998 45.307 1.00 54.81 212 LYS A O 1
ATOM 1399 N N . VAL A 1 196 ? 15.957 55.203 43.459 1.00 51.58 213 VAL A N 1
ATOM 1400 C CA . VAL A 1 196 ? 16.498 54.188 42.559 1.00 51.14 213 VAL A CA 1
ATOM 1401 C C . VAL A 1 196 ? 17.990 53.990 42.792 1.00 51.28 213 VAL A C 1
ATOM 1402 O O . VAL A 1 196 ? 18.519 52.888 42.592 1.00 52.27 213 VAL A O 1
ATOM 1406 N N . TYR A 1 197 ? 18.692 55.037 43.231 1.00 50.14 214 TYR A N 1
ATOM 1407 C CA . TYR A 1 197 ? 20.135 54.935 43.409 1.00 50.06 214 TYR A CA 1
ATOM 1408 C C . TYR A 1 197 ? 20.521 53.992 44.541 1.00 52.01 214 TYR A C 1
ATOM 1409 O O . TYR A 1 197 ? 21.685 53.585 44.618 1.00 51.38 214 TYR A O 1
ATOM 1418 N N . ASP A 1 198 ? 19.580 53.622 45.404 1.00 54.37 215 ASP A N 1
ATOM 1419 C CA . ASP A 1 198 ? 19.853 52.681 46.481 1.00 55.19 215 ASP A CA 1
ATOM 1420 C C . ASP A 1 198 ? 19.679 51.226 46.055 1.00 54.75 215 ASP A C 1
ATOM 1421 O O . ASP A 1 198 ? 19.923 50.328 46.867 1.00 57.15 215 ASP A O 1
ATOM 1426 N N . ASP A 1 199 ? 19.276 50.972 44.807 1.00 72.32 216 ASP A N 1
ATOM 1427 C CA . ASP A 1 199 ? 19.132 49.600 44.327 1.00 71.65 216 ASP A CA 1
ATOM 1428 C C . ASP A 1 199 ? 20.474 48.879 44.349 1.00 71.25 216 ASP A C 1
ATOM 1429 O O . ASP A 1 199 ? 21.474 49.385 43.833 1.00 70.46 216 ASP A O 1
ATOM 1434 N N . LYS A 1 200 ? 20.490 47.684 44.945 1.00 72.63 217 LYS A N 1
ATOM 1435 C CA . LYS A 1 200 ? 21.734 46.927 45.055 1.00 71.10 217 LYS A CA 1
ATOM 1436 C C . LYS A 1 200 ? 22.183 46.377 43.707 1.00 67.05 217 LYS A C 1
ATOM 1437 O O . LYS A 1 200 ? 23.385 46.194 43.484 1.00 65.35 217 LYS A O 1
ATOM 1443 N N . GLY A 1 201 ? 21.248 46.110 42.805 1.00 65.83 218 GLY A N 1
ATOM 1444 C CA . GLY A 1 201 ? 21.607 45.566 41.512 1.00 63.96 218 GLY A CA 1
ATOM 1445 C C . GLY A 1 201 ? 20.409 45.511 40.589 1.00 63.76 218 GLY A C 1
ATOM 1446 O O . GLY A 1 201 ? 19.339 46.040 40.895 1.00 65.11 218 GLY A O 1
ATOM 1447 N N . LEU A 1 202 ? 20.606 44.854 39.447 1.00 61.92 219 LEU A N 1
ATOM 1448 C CA . LEU A 1 202 ? 19.581 44.745 38.417 1.00 61.31 219 LEU A CA 1
ATOM 1449 C C . LEU A 1 202 ? 19.511 43.309 37.919 1.00 61.36 219 LEU A C 1
ATOM 1450 O O . LEU A 1 202 ? 20.492 42.78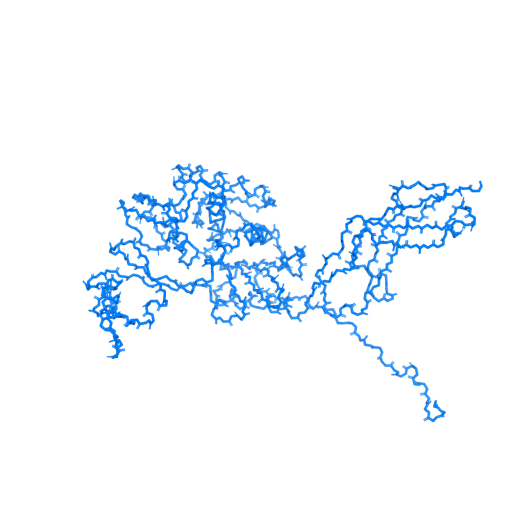6 37.379 1.00 61.04 219 LEU A O 1
ATOM 1455 N N . VAL A 1 203 ? 18.356 42.677 38.104 1.00 62.16 220 VAL A N 1
ATOM 1456 C CA . VAL A 1 203 ? 18.065 41.362 37.543 1.00 62.54 220 VAL A CA 1
ATOM 1457 C C . VAL A 1 203 ? 17.258 41.596 36.274 1.00 61.55 220 VAL A C 1
ATOM 1458 O O . VAL A 1 203 ? 16.087 41.984 36.339 1.00 61.74 220 VAL A O 1
ATOM 1462 N N . TRP A 1 204 ? 17.874 41.355 35.117 1.00 60.42 221 TRP A N 1
ATOM 1463 C CA . TRP A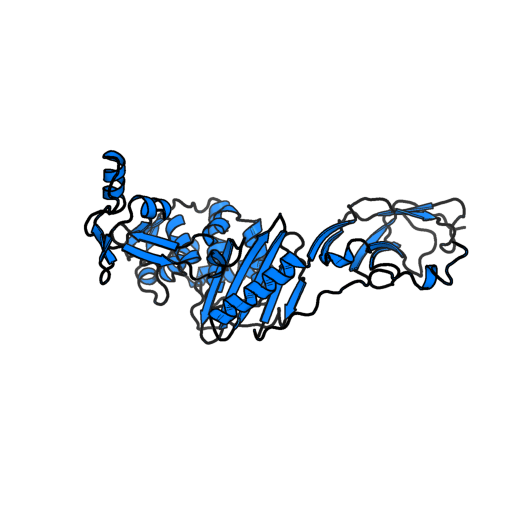 1 204 ? 17.350 41.806 33.833 1.00 61.04 221 TRP A CA 1
ATOM 1464 C C . TRP A 1 204 ? 17.091 40.611 32.926 1.00 64.87 221 TRP A C 1
ATOM 1465 O O . TRP A 1 204 ? 18.017 39.861 32.601 1.00 65.15 221 TRP A O 1
ATOM 1476 N N . ASN A 1 205 ? 15.833 40.437 32.521 1.00 67.43 222 ASN A N 1
ATOM 1477 C CA . ASN A 1 205 ? 15.452 39.406 31.555 1.00 68.31 222 ASN A CA 1
ATOM 1478 C C . ASN A 1 205 ? 15.648 39.989 30.162 1.00 68.46 222 ASN A C 1
ATOM 1479 O O . ASN A 1 205 ? 14.808 40.746 29.670 1.00 69.60 222 ASN A O 1
ATOM 1484 N N . ALA A 1 206 ? 16.763 39.635 29.518 1.00 67.63 223 ALA A N 1
ATOM 1485 C CA . ALA A 1 206 ? 17.042 40.175 28.193 1.00 68.14 223 ALA A CA 1
ATOM 1486 C C . ALA A 1 206 ? 16.105 39.601 27.136 1.00 71.01 223 ALA A C 1
ATOM 1487 O O . ALA A 1 206 ? 15.884 40.236 26.099 1.00 71.77 223 ALA A O 1
ATOM 1489 N N . THR A 1 207 ? 15.549 38.411 27.373 1.00 73.28 224 THR A N 1
ATOM 1490 C CA . THR A 1 207 ? 14.636 37.818 26.400 1.00 77.72 224 THR A CA 1
ATOM 1491 C C . THR A 1 207 ? 13.332 38.603 26.326 1.00 80.00 224 THR A C 1
ATOM 1492 O O . THR A 1 207 ? 12.923 39.048 25.247 1.00 80.94 224 THR A O 1
ATOM 1496 N N . LYS A 1 208 ? 12.666 38.785 27.465 1.00 81.72 225 LYS A N 1
ATOM 1497 C CA . LYS A 1 208 ? 11.432 39.558 27.521 1.00 84.75 225 LYS A CA 1
ATOM 1498 C C . LYS A 1 208 ? 11.667 41.061 27.539 1.00 83.33 225 LYS A C 1
ATOM 1499 O O . LYS A 1 208 ? 10.708 41.819 27.354 1.00 84.89 225 LYS A O 1
ATOM 1505 N N . GLN A 1 209 ? 12.906 41.503 27.751 1.00 79.83 226 GLN A N 1
ATOM 1506 C CA . GLN A 1 209 ? 13.238 42.917 27.920 1.00 78.17 226 GLN A CA 1
ATOM 1507 C C . GLN A 1 209 ? 12.428 43.520 29.069 1.00 78.68 226 GLN A C 1
ATOM 1508 O O . GLN A 1 209 ? 11.647 44.460 28.906 1.00 81.20 226 GLN A O 1
ATOM 1514 N N . ASP A 1 210 ? 12.622 42.931 30.246 1.00 76.81 227 ASP A N 1
ATOM 1515 C CA . ASP A 1 210 ? 12.028 43.428 31.479 1.00 76.80 227 ASP A CA 1
ATOM 1516 C C . ASP A 1 210 ? 12.864 42.924 32.647 1.00 72.86 227 ASP A C 1
ATOM 1517 O O . ASP A 1 210 ? 13.672 42.005 32.503 1.00 71.94 227 ASP A O 1
ATOM 1522 N N . SER A 1 211 ? 12.658 43.535 33.806 1.00 71.29 228 SER A N 1
ATOM 1523 C CA . SER A 1 211 ? 13.423 43.204 34.998 1.00 69.80 228 SER A CA 1
ATOM 1524 C C . SER A 1 211 ? 12.601 42.346 35.956 1.00 72.23 228 SER A C 1
ATOM 1525 O O . SER A 1 211 ? 11.399 42.135 35.780 1.00 74.94 228 SER A O 1
ATOM 1528 N N . VAL A 1 212 ? 13.279 41.836 36.980 1.00 71.89 229 VAL A N 1
ATOM 1529 C CA . VAL A 1 212 ? 12.647 41.077 38.051 1.00 74.55 229 VAL A CA 1
ATOM 1530 C C . VAL A 1 212 ? 13.163 41.614 39.376 1.00 75.72 229 VAL A C 1
ATOM 1531 O O . VAL A 1 212 ? 14.361 41.877 39.522 1.00 74.37 229 VAL A O 1
ATOM 1535 N N . SER A 1 213 ? 12.253 41.798 40.330 1.00 79.63 230 SER A N 1
ATOM 1536 C CA . SER A 1 213 ? 12.630 42.236 41.667 1.00 81.12 230 SER A CA 1
ATOM 1537 C C . SER A 1 213 ? 13.711 41.333 42.246 1.00 80.20 230 SER A C 1
ATOM 1538 O O . SER A 1 213 ? 13.658 40.108 42.109 1.00 80.38 230 SER A O 1
ATOM 1541 N N . ILE A 1 214 ? 14.706 41.953 42.884 1.00 79.55 231 ILE A N 1
ATOM 1542 C CA . ILE A 1 214 ? 15.749 41.181 43.555 1.00 80.22 231 ILE A CA 1
ATOM 1543 C C . ILE A 1 214 ? 15.143 40.322 44.657 1.00 85.39 231 ILE A C 1
ATOM 1544 O O . ILE A 1 214 ? 15.586 39.192 44.902 1.00 86.19 231 ILE A O 1
ATOM 1549 N N . ALA A 1 215 ? 14.107 40.836 45.326 1.00 91.07 232 ALA A N 1
ATOM 1550 C CA . ALA A 1 215 ? 13.408 40.044 46.331 1.00 98.36 232 ALA A CA 1
ATOM 1551 C C . ALA A 1 215 ? 12.749 38.821 45.707 1.00 100.34 232 ALA A C 1
ATOM 1552 O O . ALA A 1 215 ? 12.737 37.740 46.307 1.00 103.62 232 ALA A O 1
ATOM 1554 N N . ASP A 1 216 ? 12.196 38.969 44.498 1.00 98.14 233 ASP A N 1
ATOM 1555 C CA . ASP A 1 216 ? 11.630 37.814 43.807 1.00 99.90 233 ASP A CA 1
ATOM 1556 C C . ASP A 1 216 ? 12.703 36.799 43.441 1.00 97.72 233 ASP A C 1
ATOM 1557 O O . ASP A 1 216 ? 12.415 35.600 43.360 1.00 99.69 233 ASP A O 1
ATOM 1562 N N . ARG A 1 217 ? 13.938 37.252 43.218 1.00 94.01 234 ARG A N 1
ATOM 1563 C CA . ARG A 1 217 ? 15.013 36.311 42.921 1.00 93.61 234 ARG A CA 1
ATOM 1564 C C . ARG A 1 217 ? 15.405 35.518 44.160 1.00 96.93 234 ARG A C 1
ATOM 1565 O O . ARG A 1 217 ? 15.611 34.303 44.084 1.00 99.07 234 ARG A O 1
ATOM 1573 N N . LYS A 1 218 ? 15.514 36.187 45.310 1.00 98.04 235 LYS A N 1
ATOM 1574 C CA . LYS A 1 218 ? 15.894 35.498 46.537 1.00 100.67 235 LYS A CA 1
ATOM 1575 C C . LYS A 1 218 ? 14.824 34.523 47.012 1.00 103.69 235 LYS A C 1
ATOM 1576 O O . LYS A 1 218 ? 15.144 33.595 47.762 1.00 105.68 235 LYS A O 1
ATOM 1582 N N . GLN A 1 219 ? 13.569 34.708 46.596 1.00 104.39 236 GLN A N 1
ATOM 1583 C CA . GLN A 1 219 ? 12.533 33.726 46.907 1.00 107.87 236 GLN A CA 1
ATOM 1584 C C . GLN A 1 219 ? 12.730 32.449 46.100 1.00 106.82 236 GLN A C 1
ATOM 1585 O O . GLN A 1 219 ? 12.683 31.341 46.647 1.00 109.86 236 GLN A O 1
ATOM 1591 N N . CYS A 1 220 ? 12.939 32.586 44.789 1.00 102.44 237 CYS A N 1
ATOM 1592 C CA . CYS A 1 220 ? 13.057 31.416 43.928 1.00 101.90 237 CYS A CA 1
ATOM 1593 C C . CYS A 1 220 ? 14.484 30.887 43.887 1.00 98.76 237 CYS A C 1
ATOM 1594 O O . CYS A 1 220 ? 14.694 29.668 43.854 1.00 101.50 237 CYS A O 1
ATOM 1597 N N . LEU A 1 221 ? 15.468 31.788 43.895 1.00 93.46 238 LEU A N 1
ATOM 1598 C CA . LEU A 1 221 ? 16.877 31.461 43.704 1.00 90.23 238 LEU A CA 1
ATOM 1599 C C . LEU A 1 221 ? 17.049 30.663 42.417 1.00 88.93 238 LEU A C 1
ATOM 1600 O O . LEU A 1 221 ? 17.372 29.471 42.467 1.00 90.16 238 LEU A O 1
ATOM 1605 N N . PRO A 1 222 ? 16.840 31.274 41.253 1.00 86.30 239 PRO A N 1
ATOM 1606 C CA . PRO A 1 222 ? 16.928 30.519 39.999 1.00 85.84 239 PRO A CA 1
ATOM 1607 C C . PRO A 1 222 ? 18.355 30.085 39.713 1.00 84.96 239 PRO A C 1
ATOM 1608 O O . PRO A 1 222 ? 19.324 30.616 40.260 1.00 82.70 239 PRO A O 1
ATOM 1612 N N . LYS A 1 223 ? 18.472 29.097 38.834 1.00 87.50 240 LYS A N 1
ATOM 1613 C CA . LYS A 1 223 ? 19.765 28.585 38.402 1.00 87.37 240 LYS A CA 1
ATOM 1614 C C . LYS A 1 223 ? 20.068 29.132 37.014 1.00 84.10 240 LYS A C 1
ATOM 1615 O O . LYS A 1 223 ? 19.279 28.943 36.081 1.00 83.95 240 LYS A O 1
ATOM 1621 N N . PHE A 1 224 ? 21.204 29.812 36.884 1.00 81.55 241 PHE A N 1
ATOM 1622 C CA . PHE A 1 224 ? 21.627 30.403 35.625 1.00 80.44 241 PHE A CA 1
ATOM 1623 C C . PHE A 1 224 ? 22.884 29.710 35.125 1.00 83.22 241 PHE A C 1
ATOM 1624 O O . PHE A 1 224 ? 23.797 29.423 35.907 1.00 84.82 241 PHE A O 1
ATOM 1632 N N . ASP A 1 225 ? 22.921 29.431 33.823 1.00 84.35 242 ASP A N 1
ATOM 1633 C CA . ASP A 1 225 ? 24.148 28.961 33.196 1.00 86.14 242 ASP A CA 1
ATOM 1634 C C . ASP A 1 225 ? 25.237 30.017 33.339 1.00 84.28 242 ASP A C 1
ATOM 1635 O O . ASP A 1 225 ? 25.027 31.193 33.024 1.00 81.29 242 ASP A O 1
ATOM 1640 N N . ARG A 1 226 ? 26.405 29.593 33.827 1.00 86.06 243 ARG A N 1
ATOM 1641 C CA . ARG A 1 226 ? 27.492 30.535 34.077 1.00 84.66 243 ARG A CA 1
ATOM 1642 C C . ARG A 1 226 ? 27.965 31.200 32.790 1.00 82.01 243 ARG A C 1
ATOM 1643 O O . ARG A 1 226 ? 28.281 32.395 32.780 1.00 79.44 243 ARG A O 1
ATOM 1651 N N . ALA A 1 227 ? 27.996 30.449 31.687 1.00 82.94 244 ALA A N 1
ATOM 1652 C CA . ALA A 1 227 ? 28.619 30.943 30.465 1.00 81.80 244 ALA A CA 1
ATOM 1653 C C . ALA A 1 227 ? 27.672 31.780 29.614 1.00 80.15 244 ALA A C 1
ATOM 1654 O O . ALA A 1 227 ? 28.125 32.690 28.911 1.00 80.30 244 ALA A O 1
ATOM 1656 N N . THR A 1 228 ? 26.370 31.497 29.651 1.00 79.23 245 THR A N 1
ATOM 1657 C CA . THR A 1 228 ? 25.419 32.174 28.783 1.00 78.46 245 THR A CA 1
ATOM 1658 C C . THR A 1 228 ? 24.374 32.998 29.520 1.00 77.56 245 THR A C 1
ATOM 1659 O O . THR A 1 228 ? 23.627 33.733 28.866 1.00 76.85 245 THR A O 1
ATOM 1663 N N . GLY A 1 229 ? 24.287 32.900 30.845 1.00 78.47 246 GLY A N 1
ATOM 1664 C CA . GLY A 1 229 ? 23.225 33.587 31.551 1.00 78.34 246 GLY A CA 1
ATOM 1665 C C . GLY A 1 229 ? 21.845 33.012 31.330 1.00 80.53 246 GLY A C 1
ATOM 1666 O O . GLY A 1 229 ? 20.866 33.566 31.839 1.00 79.64 246 GLY A O 1
ATOM 1667 N N . ASN A 1 230 ? 21.735 31.922 30.577 1.00 84.10 247 ASN A N 1
ATOM 1668 C CA . ASN A 1 230 ? 20.447 31.281 30.362 1.00 86.05 247 ASN A CA 1
ATOM 1669 C C . ASN A 1 230 ? 19.995 30.565 31.625 1.00 86.55 247 ASN A C 1
ATOM 1670 O O . ASN A 1 230 ? 20.768 29.853 32.270 1.00 88.52 247 ASN A O 1
ATOM 1675 N N . VAL A 1 231 ? 18.728 30.764 31.978 1.00 85.37 248 VAL A N 1
ATOM 1676 C CA . VAL A 1 231 ? 18.162 30.106 33.146 1.00 86.14 248 VAL A CA 1
ATOM 1677 C C . VAL A 1 231 ? 18.047 28.612 32.883 1.00 88.95 248 VAL A C 1
ATOM 1678 O O . VAL A 1 231 ? 17.477 28.179 31.871 1.00 90.99 248 VAL A O 1
ATOM 1682 N N . ILE A 1 232 ? 18.603 27.819 33.790 1.00 90.03 249 ILE A N 1
ATOM 1683 C CA . ILE A 1 232 ? 18.509 26.366 33.742 1.00 93.82 249 ILE A CA 1
ATOM 1684 C C . ILE A 1 232 ? 17.354 25.865 34.594 1.00 98.34 249 ILE A C 1
ATOM 1685 O O . ILE A 1 232 ? 16.522 25.086 34.132 1.00 102.21 249 ILE A O 1
ATOM 1690 N N . GLU A 1 233 ? 17.276 26.324 35.841 1.00 98.57 250 GLU A N 1
ATOM 1691 C CA . GLU A 1 233 ? 16.191 25.975 36.748 1.00 101.28 250 GLU A CA 1
ATOM 1692 C C . GLU A 1 233 ? 15.446 27.235 37.164 1.00 98.05 250 GLU A C 1
ATOM 1693 O O . GLU A 1 233 ? 16.067 28.218 37.587 1.00 94.28 250 GLU A O 1
ATOM 1699 N N . SER A 1 234 ? 14.115 27.201 37.045 1.00 98.04 251 SER A N 1
ATOM 1700 C CA . SER A 1 234 ? 13.299 28.321 37.502 1.00 95.18 251 SER A CA 1
ATOM 1701 C C . SER A 1 234 ? 13.418 28.503 39.009 1.00 95.18 251 SER A C 1
ATOM 1702 O O . SER A 1 234 ? 13.595 29.625 39.496 1.00 93.12 251 SER A O 1
ATOM 1705 N N . TYR A 1 235 ? 13.323 27.410 39.764 1.00 98.09 252 TYR A N 1
ATOM 1706 C CA . TYR A 1 235 ? 13.463 27.453 41.212 1.00 98.76 252 TYR A CA 1
ATOM 1707 C C . TYR A 1 235 ? 14.504 26.439 41.666 1.00 101.37 252 TYR A C 1
ATOM 1708 O O . TYR A 1 235 ? 14.643 25.360 41.084 1.00 102.46 252 TYR A O 1
ATOM 1717 N N . THR A 1 236 ? 15.241 26.809 42.717 1.00 103.03 253 THR A N 1
ATOM 1718 C CA . THR A 1 236 ? 16.167 25.906 43.381 1.00 107.25 253 THR A CA 1
ATOM 1719 C C . THR A 1 236 ? 15.773 25.611 44.822 1.00 113.07 253 THR A C 1
ATOM 1720 O O . THR A 1 236 ? 16.358 24.707 45.431 1.00 115.65 253 THR A O 1
ATOM 1724 N N . VAL A 1 237 ? 14.785 26.322 45.371 1.00 116.18 254 VAL A N 1
ATOM 1725 C CA . VAL A 1 237 ? 14.393 26.138 46.762 1.00 122.62 254 VAL A CA 1
ATOM 1726 C C . VAL A 1 237 ? 13.725 24.781 46.932 1.00 130.61 254 VAL A C 1
ATOM 1727 O O . VAL A 1 237 ? 12.965 24.328 46.065 1.00 131.69 254 VAL A O 1
ATOM 1731 N N . LYS A 1 238 ? 14.008 24.122 48.060 1.00 137.24 255 LYS A N 1
ATOM 1732 C CA . LYS A 1 238 ? 13.537 22.753 48.256 1.00 145.51 255 LYS A CA 1
ATOM 1733 C C . LYS A 1 238 ? 12.033 22.699 48.492 1.00 151.76 255 LYS A C 1
ATOM 1734 O O . LYS A 1 238 ? 11.344 21.842 47.925 1.00 154.20 255 LYS A O 1
ATOM 1740 N N . ASP A 1 239 ? 11.503 23.592 49.324 1.00 155.25 256 ASP A N 1
ATOM 1741 C CA . ASP A 1 239 ? 10.084 23.601 49.660 1.00 159.45 256 ASP A CA 1
ATOM 1742 C C . ASP A 1 239 ? 9.469 24.925 49.233 1.00 155.82 256 ASP A C 1
ATOM 1743 O O . ASP A 1 239 ? 9.873 25.987 49.718 1.00 153.26 256 ASP A O 1
ATOM 1748 N N . LEU A 1 240 ? 8.487 24.854 48.336 1.00 155.83 257 LEU A N 1
ATOM 1749 C CA . LEU A 1 240 ? 7.759 26.030 47.883 1.00 153.66 257 LEU A CA 1
ATOM 1750 C C . LEU A 1 240 ? 6.312 25.641 47.620 1.00 159.08 257 LEU A C 1
ATOM 1751 O O . LEU A 1 240 ? 6.013 24.490 47.292 1.00 163.63 257 LEU A O 1
ATOM 1756 N N . ASP A 1 241 ? 5.420 26.617 47.762 1.00 159.16 258 ASP A N 1
ATOM 1757 C CA . ASP A 1 241 ? 4.018 26.401 47.441 1.00 162.35 258 ASP A CA 1
ATOM 1758 C C . ASP A 1 241 ? 3.837 26.224 45.938 1.00 158.53 258 ASP A C 1
ATOM 1759 O O . ASP A 1 241 ? 4.621 26.730 45.130 1.00 154.28 258 ASP A O 1
ATOM 1764 N N . ASP A 1 242 ? 2.787 25.487 45.567 1.00 158.72 259 ASP A N 1
ATOM 1765 C CA . ASP A 1 242 ? 2.542 25.205 44.156 1.00 154.07 259 ASP A CA 1
ATOM 1766 C C . ASP A 1 242 ? 2.299 26.485 43.366 1.00 148.57 259 ASP A C 1
ATOM 1767 O O . ASP A 1 242 ? 2.713 26.596 42.207 1.00 146.80 259 ASP A O 1
ATOM 1772 N N . GLN A 1 243 ? 1.634 27.468 43.978 1.00 146.34 260 GLN A N 1
ATOM 1773 C CA . GLN A 1 243 ? 1.347 28.714 43.274 1.00 141.06 260 GLN A CA 1
ATOM 1774 C C . GLN A 1 243 ? 2.541 29.662 43.298 1.00 134.18 260 GLN A C 1
ATOM 1775 O O . GLN A 1 243 ? 2.783 30.382 42.322 1.00 130.11 260 GLN A O 1
ATOM 1781 N N . ALA A 1 244 ? 3.297 29.677 44.398 1.00 132.84 261 ALA A N 1
ATOM 1782 C CA . ALA A 1 244 ? 4.559 30.407 44.407 1.00 127.12 261 ALA A CA 1
ATOM 1783 C C . ALA A 1 244 ? 5.575 29.770 43.470 1.00 124.25 261 A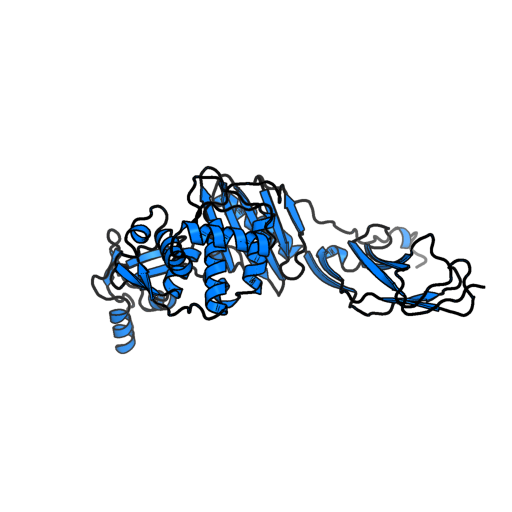LA A C 1
ATOM 1784 O O . ALA A 1 244 ? 6.443 30.466 42.932 1.00 120.13 261 ALA A O 1
ATOM 1786 N N . LYS A 1 245 ? 5.479 28.454 43.258 1.00 127.31 262 LYS A N 1
ATOM 1787 C CA . LYS A 1 245 ? 6.327 27.796 42.271 1.00 125.99 262 LYS A CA 1
ATOM 1788 C C . LYS A 1 245 ? 6.028 28.295 40.864 1.00 127.23 262 LYS A C 1
ATOM 1789 O O . LYS A 1 245 ? 6.951 28.519 40.072 1.00 124.18 262 LYS A O 1
ATOM 1795 N N . ASP A 1 246 ? 4.746 28.483 40.535 1.00 132.50 263 ASP A N 1
ATOM 1796 C CA . ASP A 1 246 ? 4.393 28.937 39.193 1.00 133.76 263 ASP A CA 1
ATOM 1797 C C . ASP A 1 246 ? 4.793 30.388 38.969 1.00 130.08 263 ASP A C 1
ATOM 1798 O O . ASP A 1 246 ? 5.075 30.781 37.831 1.00 127.90 263 ASP A O 1
ATOM 1803 N N . LYS A 1 247 ? 4.821 31.199 40.029 1.00 127.82 264 LYS A N 1
ATOM 1804 C CA . LYS A 1 247 ? 5.314 32.563 39.875 1.00 122.65 264 LYS A CA 1
ATOM 1805 C C . LYS A 1 247 ? 6.820 32.575 39.644 1.00 116.36 264 LYS A C 1
ATOM 1806 O O . LYS A 1 247 ? 7.337 33.471 38.968 1.00 113.47 264 LYS A O 1
ATOM 1812 N N . CYS A 1 248 ? 7.536 31.581 40.177 1.00 114.49 265 CYS A N 1
ATOM 1813 C CA . CYS A 1 248 ? 8.927 31.389 39.785 1.00 109.06 265 CYS A CA 1
ATOM 1814 C C . CYS A 1 248 ? 9.034 30.994 38.319 1.00 106.95 265 CYS A C 1
ATOM 1815 O O . CYS A 1 248 ? 10.003 31.363 37.647 1.00 104.43 265 CYS A O 1
ATOM 1818 N N . ASN A 1 249 ? 8.047 30.258 37.805 1.00 108.43 266 ASN A N 1
ATOM 1819 C CA . ASN A 1 249 ? 8.101 29.815 36.417 1.00 106.97 266 ASN A CA 1
ATOM 1820 C C . ASN A 1 249 ? 7.768 30.942 35.449 1.00 104.28 266 ASN A C 1
ATOM 1821 O O . ASN A 1 249 ? 8.272 30.953 34.320 1.00 102.46 266 ASN A O 1
ATOM 1826 N N . LYS A 1 250 ? 6.925 31.891 35.865 1.00 104.28 267 LYS A N 1
ATOM 1827 C CA . LYS A 1 250 ? 6.574 33.014 35.000 1.00 101.74 267 LYS A CA 1
ATOM 1828 C C . LYS A 1 250 ? 7.649 34.095 35.007 1.00 95.58 267 LYS A C 1
ATOM 1829 O O . LYS A 1 250 ? 7.962 34.667 33.957 1.00 93.32 267 LYS A O 1
ATOM 1835 N N . LEU A 1 251 ? 8.218 34.391 36.178 1.00 92.89 268 LEU A N 1
ATOM 1836 C CA . LEU A 1 251 ? 9.246 35.422 36.273 1.00 88.11 268 LEU A CA 1
ATOM 1837 C C . LEU A 1 251 ? 10.590 34.938 35.747 1.00 85.66 268 LEU A C 1
ATOM 1838 O O . LEU A 1 251 ? 11.360 35.735 35.198 1.00 82.81 268 LEU A O 1
ATOM 1843 N N . PHE A 1 252 ? 10.888 33.651 35.907 1.00 100.34 269 PHE A N 1
ATOM 1844 C CA . PHE A 1 252 ? 12.123 33.050 35.409 1.00 98.13 269 PHE A CA 1
ATOM 1845 C C . PHE A 1 252 ? 11.751 31.842 34.565 1.00 100.31 269 PHE A C 1
ATOM 1846 O O . PHE A 1 252 ? 11.808 30.699 35.040 1.00 103.34 269 PHE A O 1
ATOM 1854 N N . PRO A 1 253 ? 11.353 32.056 33.304 1.00 99.96 270 PRO A N 1
ATOM 1855 C CA . PRO A 1 253 ? 11.004 30.920 32.435 1.00 103.87 270 PRO A CA 1
ATOM 1856 C C . PRO A 1 253 ? 12.192 30.003 32.192 1.00 104.45 270 PRO A C 1
ATOM 1857 O O . PRO A 1 253 ? 13.256 30.202 32.781 1.00 102.48 270 PRO A O 1
ATOM 1861 N N . LYS A 1 254 ? 12.037 28.997 31.340 1.00 107.38 271 LYS A N 1
ATOM 1862 C CA . LYS A 1 254 ? 13.118 28.066 31.041 1.00 107.75 271 LYS A CA 1
ATOM 1863 C C . LYS A 1 254 ? 13.741 28.433 29.700 1.00 106.97 271 LYS A C 1
ATOM 1864 O O . LYS A 1 254 ? 13.077 28.362 28.660 1.00 108.81 271 LYS A O 1
ATOM 1870 N N . GLY A 1 255 ? 15.014 28.828 29.726 1.00 104.90 272 GLY A N 1
ATOM 1871 C CA . GLY A 1 255 ? 15.734 29.206 28.530 1.00 104.65 272 GLY A CA 1
ATOM 1872 C C . GLY A 1 255 ? 15.850 30.698 28.298 1.00 102.59 272 GLY A C 1
ATOM 1873 O O . GLY A 1 255 ? 16.572 31.108 27.380 1.00 103.03 272 GLY A O 1
ATOM 1874 N N . ASP A 1 256 ? 15.165 31.516 29.094 1.00 99.07 273 ASP A N 1
ATOM 1875 C CA . ASP A 1 256 ? 15.257 32.963 28.952 1.00 95.06 273 ASP A CA 1
ATOM 1876 C C . ASP A 1 256 ? 16.638 33.461 29.361 1.00 91.24 273 ASP A C 1
ATOM 1877 O O . ASP A 1 256 ? 17.217 33.001 30.347 1.00 92.31 273 ASP A O 1
ATOM 1882 N N . ASN A 1 257 ? 17.170 34.408 28.598 1.00 87.18 274 ASN A N 1
ATOM 1883 C CA . ASN A 1 257 ? 18.495 34.945 28.870 1.00 83.73 274 ASN A CA 1
ATOM 1884 C C . ASN A 1 257 ? 18.404 36.057 29.905 1.00 80.39 274 ASN A C 1
ATOM 1885 O O . ASN A 1 257 ? 17.618 36.996 29.751 1.00 80.00 274 ASN A O 1
ATOM 1890 N N . PHE A 1 258 ? 19.221 35.954 30.947 1.00 78.41 275 PHE A N 1
ATOM 1891 C CA . PHE A 1 258 ? 19.237 36.922 32.033 1.00 75.04 275 PHE A CA 1
ATOM 1892 C C . PHE A 1 258 ? 20.634 37.499 32.201 1.00 72.62 275 PHE A C 1
ATOM 1893 O O . PHE A 1 258 ? 21.631 36.771 32.137 1.00 74.26 275 PHE A O 1
ATOM 1901 N N . VAL A 1 259 ? 20.697 38.810 32.409 1.00 69.39 276 VAL A N 1
ATOM 1902 C CA . VAL A 1 259 ? 21.926 39.509 32.768 1.00 67.87 276 VAL A CA 1
ATOM 1903 C C . VAL A 1 259 ? 21.775 40.004 34.198 1.00 67.91 276 VAL A C 1
ATOM 1904 O O . VAL A 1 259 ? 20.746 40.594 34.553 1.00 67.28 276 VAL A O 1
ATOM 1908 N N . LEU A 1 260 ? 22.790 39.756 35.020 1.00 68.76 277 LEU A N 1
ATOM 1909 C CA . LEU A 1 260 ? 22.768 40.101 36.436 1.00 68.50 277 LEU A CA 1
ATOM 1910 C C . LEU A 1 260 ? 23.960 40.994 36.736 1.00 68.04 277 LEU A C 1
ATOM 1911 O O . LEU A 1 260 ? 25.108 40.596 36.513 1.00 68.57 277 LEU A O 1
ATOM 1916 N N . GLN A 1 261 ? 23.691 42.202 37.226 1.00 67.81 278 GLN A N 1
ATOM 1917 C CA . GLN A 1 261 ? 24.745 43.155 37.533 1.00 67.78 278 GLN A CA 1
ATOM 1918 C C . GLN A 1 261 ? 24.471 43.810 38.875 1.00 67.29 278 GLN A C 1
ATOM 1919 O O . GLN A 1 261 ? 23.319 44.092 39.217 1.00 66.03 278 GLN A O 1
ATOM 1925 N N . ASN A 1 262 ? 25.538 44.052 39.628 1.00 68.42 279 ASN A N 1
ATOM 1926 C CA . ASN A 1 262 ? 25.446 44.797 40.871 1.00 68.39 279 ASN A CA 1
ATOM 1927 C C . ASN A 1 262 ? 25.617 46.286 40.611 1.00 66.96 279 ASN A C 1
ATOM 1928 O O . ASN A 1 262 ? 26.252 46.703 39.638 1.00 65.16 279 ASN A O 1
ATOM 1933 N N . ASN A 1 263 ? 25.034 47.088 41.497 1.00 68.76 280 ASN A N 1
ATOM 1934 C CA . ASN A 1 263 ? 25.395 48.493 41.572 1.00 69.71 280 ASN A CA 1
ATOM 1935 C C . ASN A 1 263 ? 26.848 48.603 42.009 1.00 73.27 280 ASN A C 1
ATOM 1936 O O . ASN A 1 263 ? 27.245 48.034 43.030 1.00 73.91 280 ASN A O 1
ATOM 1941 N N . ARG A 1 264 ? 27.645 49.326 41.230 1.00 77.20 281 ARG A N 1
ATOM 1942 C CA . ARG A 1 264 ? 29.074 49.417 41.490 1.00 79.72 281 ARG A CA 1
ATOM 1943 C C . ARG A 1 264 ? 29.428 50.508 42.486 1.00 75.74 281 ARG A C 1
ATOM 1944 O O . ARG A 1 264 ? 30.614 50.788 42.682 1.00 76.32 281 ARG A O 1
ATOM 1952 N N . ASN A 1 265 ? 28.435 51.122 43.123 1.00 70.02 282 ASN A N 1
ATOM 1953 C CA . ASN A 1 265 ? 28.691 51.996 44.264 1.00 65.42 282 ASN A CA 1
ATOM 1954 C C . ASN A 1 265 ? 28.835 51.101 45.488 1.00 65.52 282 ASN A C 1
ATOM 1955 O O . ASN A 1 265 ? 27.855 50.712 46.126 1.00 65.65 282 ASN A O 1
ATOM 1960 N N . ARG A 1 266 ? 30.088 50.771 45.815 1.00 64.82 283 ARG A N 1
ATOM 1961 C CA . ARG A 1 266 ? 30.359 49.852 46.915 1.00 65.42 283 ARG A CA 1
ATOM 1962 C C . ARG A 1 266 ? 29.828 50.378 48.242 1.00 63.07 283 ARG A C 1
ATOM 1963 O O . ARG A 1 266 ? 29.543 49.591 49.152 1.00 63.55 283 ARG A O 1
ATOM 1971 N N . LEU A 1 267 ? 29.680 51.700 48.367 1.00 60.46 284 LEU A N 1
ATOM 1972 C CA . LEU A 1 267 ? 29.241 52.293 49.626 1.00 58.88 284 LEU A CA 1
ATOM 1973 C C . LEU A 1 267 ? 27.873 51.782 50.058 1.00 58.60 284 LEU A C 1
ATOM 1974 O O . LEU A 1 267 ? 27.586 51.731 51.260 1.00 60.02 284 LEU A O 1
ATOM 1979 N N . LEU A 1 268 ? 27.017 51.406 49.101 1.00 57.36 285 LEU A N 1
ATOM 1980 C CA . LEU A 1 268 ? 25.699 50.881 49.450 1.00 59.15 285 LEU A CA 1
ATOM 1981 C C . LEU A 1 268 ? 25.810 49.683 50.382 1.00 63.69 285 LEU A C 1
ATOM 1982 O O . LEU A 1 268 ? 24.998 49.524 51.300 1.00 66.30 285 LEU A O 1
ATOM 1987 N N . PHE A 1 269 ? 26.812 48.835 50.165 1.00 65.35 286 PHE A N 1
ATOM 1988 C CA . PHE A 1 269 ? 26.972 47.613 50.940 1.00 69.39 286 PHE A CA 1
ATOM 1989 C C . PHE A 1 269 ? 27.814 47.812 52.192 1.00 70.83 286 PHE A C 1
ATOM 1990 O O . PHE A 1 269 ? 27.611 47.100 53.184 1.00 73.51 286 PHE A O 1
ATOM 1998 N N . THR A 1 270 ? 28.750 48.761 52.174 1.00 69.36 287 THR A N 1
ATOM 1999 C CA . THR A 1 270 ? 29.721 48.920 53.251 1.00 71.42 287 THR A CA 1
ATOM 2000 C C . THR A 1 270 ? 29.382 50.049 54.217 1.00 72.06 287 THR A C 1
ATOM 2001 O O . THR A 1 270 ? 29.511 49.870 55.432 1.00 76.25 287 THR A O 1
ATOM 2005 N N . PHE A 1 271 ? 28.950 51.205 53.720 1.00 68.87 288 PHE A N 1
ATOM 2006 C CA . PHE A 1 271 ? 28.733 52.377 54.561 1.00 68.33 288 PHE A CA 1
ATOM 2007 C C . PHE A 1 271 ? 27.299 52.381 55.078 1.00 71.56 288 PHE A C 1
ATOM 2008 O O . PHE A 1 271 ? 26.348 52.346 54.289 1.00 71.54 288 PHE A O 1
ATOM 2016 N N . ASP A 1 272 ? 27.149 52.434 56.400 1.00 75.65 289 ASP A N 1
ATOM 2017 C CA . ASP A 1 272 ? 25.825 52.429 57.009 1.00 79.22 289 ASP A CA 1
ATOM 2018 C C . ASP A 1 272 ? 25.103 53.739 56.719 1.00 77.09 289 ASP A C 1
ATOM 2019 O O . ASP A 1 272 ? 25.612 54.823 57.023 1.00 77.21 289 ASP A O 1
ATOM 2024 N N . GLY A 1 273 ? 23.914 53.639 56.128 1.00 74.88 290 GLY A N 1
ATOM 2025 C CA . GLY A 1 273 ? 23.113 54.808 55.835 1.00 72.03 290 GLY A CA 1
ATOM 2026 C C . GLY A 1 273 ? 23.351 55.438 54.479 1.00 68.49 290 GLY A C 1
ATOM 2027 O O . GLY A 1 273 ? 22.723 56.460 54.172 1.00 67.93 290 GLY A O 1
ATOM 2028 N N . ALA A 1 274 ? 24.231 54.869 53.661 1.00 66.51 291 ALA A N 1
ATOM 2029 C CA . ALA A 1 274 ? 24.479 55.395 52.326 1.00 63.51 291 ALA A CA 1
ATOM 2030 C C . ALA A 1 274 ? 23.377 54.941 51.377 1.00 63.39 291 ALA A C 1
ATOM 2031 O O . ALA A 1 274 ? 23.054 53.750 51.310 1.00 64.21 291 ALA A O 1
ATOM 2033 N N . ASP A 1 275 ? 22.799 55.891 50.637 1.00 62.12 292 ASP A N 1
ATOM 2034 C CA . ASP A 1 275 ? 21.753 55.570 49.674 1.00 62.60 292 ASP A CA 1
ATOM 2035 C C . ASP A 1 275 ? 22.037 56.122 48.282 1.00 58.63 292 ASP A C 1
ATOM 2036 O O . ASP A 1 275 ? 21.146 56.087 47.425 1.00 59.13 292 ASP A O 1
ATOM 2041 N N . GLY A 1 276 ? 23.247 56.619 48.029 1.00 55.51 293 GLY A N 1
ATOM 2042 C CA . GLY A 1 276 ? 23.581 57.170 46.727 1.00 54.12 293 GLY A CA 1
ATOM 2043 C C . GLY A 1 276 ? 25.080 57.317 46.592 1.00 55.08 293 GLY A C 1
ATOM 2044 O O . GLY A 1 276 ? 25.835 57.097 47.541 1.00 57.65 293 GLY A O 1
ATOM 2045 N N . MET A 1 277 ? 25.508 57.702 45.392 1.00 53.44 294 MET A N 1
ATOM 2046 C CA . MET A 1 277 ? 24.604 58.029 44.293 1.00 51.94 294 MET A CA 1
ATOM 2047 C C . MET A 1 277 ? 25.075 57.399 42.978 1.00 50.43 294 MET A C 1
ATOM 2048 O O . MET A 1 277 ? 24.389 56.553 42.412 1.00 50.27 294 MET A O 1
ATOM 2053 N N . LYS A 1 278 ? 26.253 57.800 42.501 1.00 49.40 295 LYS A N 1
ATOM 2054 C CA . LYS A 1 278 ? 26.686 57.448 41.156 1.00 50.26 295 LYS A CA 1
ATOM 2055 C C . LYS A 1 278 ? 28.206 57.441 41.069 1.00 50.93 295 LYS A C 1
ATOM 2056 O O . LYS A 1 278 ? 28.874 58.314 41.632 1.00 50.84 295 LYS A O 1
ATOM 2062 N N . THR A 1 279 ? 28.741 56.470 40.337 1.00 51.13 296 THR A N 1
ATOM 2063 C CA . THR A 1 279 ? 30.164 56.362 40.062 1.00 51.04 296 THR A CA 1
ATOM 2064 C C . THR A 1 279 ? 30.429 56.724 38.609 1.00 50.82 296 THR A C 1
ATOM 2065 O O . THR A 1 279 ? 29.510 56.855 37.799 1.00 51.80 296 THR A O 1
ATOM 2069 N N . GLY A 1 280 ? 31.709 56.879 38.293 1.00 50.30 297 GLY A N 1
ATOM 2070 C CA . GLY A 1 280 ? 32.152 57.133 36.937 1.00 51.66 297 GLY A CA 1
ATOM 2071 C C . GLY A 1 280 ? 33.653 56.978 36.804 1.00 53.23 297 GLY A C 1
ATOM 2072 O O . GLY A 1 280 ? 34.392 57.222 37.764 1.00 53.41 297 GLY A O 1
ATOM 2073 N N . HIS A 1 281 ? 34.123 56.567 35.630 1.00 54.18 298 HIS A N 1
ATOM 2074 C CA . HIS A 1 281 ? 35.557 56.413 35.418 1.00 55.56 298 HIS A CA 1
ATOM 2075 C C . HIS A 1 281 ? 35.887 56.567 33.944 1.00 56.79 298 HIS A C 1
ATOM 2076 O O . HIS A 1 281 ? 35.400 55.798 33.111 1.00 56.75 298 HIS A O 1
ATOM 2083 N N . THR A 1 282 ? 36.718 57.557 33.635 1.00 58.36 299 THR A N 1
ATOM 2084 C CA . THR A 1 282 ? 37.448 57.631 32.381 1.00 62.10 299 THR A CA 1
ATOM 2085 C C . THR A 1 282 ? 38.908 57.902 32.715 1.00 64.50 299 THR A C 1
ATOM 2086 O O . THR A 1 282 ? 39.253 58.234 33.852 1.00 62.55 299 THR A O 1
ATOM 2090 N N . ASP A 1 283 ? 39.779 57.750 31.716 1.00 68.89 300 ASP A N 1
ATOM 2091 C CA . ASP A 1 283 ? 41.190 58.047 31.943 1.00 72.26 300 ASP A CA 1
ATOM 2092 C C . ASP A 1 283 ? 41.406 59.522 32.259 1.00 71.20 300 ASP A C 1
ATOM 2093 O O . ASP A 1 283 ? 42.302 59.866 33.039 1.00 71.41 300 ASP A O 1
ATOM 2098 N N . ALA A 1 284 ? 40.594 60.406 31.674 1.00 69.94 301 ALA A N 1
ATOM 2099 C CA . ALA A 1 284 ? 40.752 61.834 31.919 1.00 69.84 301 ALA A CA 1
ATOM 2100 C C . ALA A 1 284 ? 40.172 62.251 33.262 1.00 67.22 301 ALA A C 1
ATOM 2101 O O . ALA A 1 284 ? 40.650 63.218 33.864 1.00 68.01 301 ALA A O 1
ATOM 2103 N N . ALA A 1 285 ? 39.154 61.541 33.745 1.00 64.50 302 ALA A N 1
ATOM 2104 C CA . ALA A 1 285 ? 38.469 61.917 34.972 1.00 62.18 302 ALA A CA 1
ATOM 2105 C C . ALA A 1 285 ? 38.937 61.143 36.194 1.00 62.00 302 ALA A C 1
ATOM 2106 O O . ALA A 1 285 ? 38.722 61.609 37.319 1.00 59.19 302 ALA A O 1
ATOM 2108 N N . GLY A 1 286 ? 39.567 59.984 36.006 1.00 64.16 303 GLY A N 1
ATOM 2109 C CA . GLY A 1 286 ? 39.862 59.118 37.127 1.00 63.22 303 GLY A CA 1
ATOM 2110 C C . GLY A 1 286 ? 38.592 58.471 37.659 1.00 60.51 303 GLY A C 1
ATOM 2111 O O . GLY A 1 286 ? 37.524 58.518 37.048 1.00 60.31 303 GLY A O 1
ATOM 2112 N N . TYR A 1 287 ? 38.729 57.851 38.827 1.00 58.81 304 TYR A N 1
ATOM 2113 C CA . TYR A 1 287 ? 37.600 57.229 39.506 1.00 56.24 304 TYR A CA 1
ATOM 2114 C C . TYR A 1 287 ? 36.883 58.286 40.334 1.00 56.48 304 TYR A C 1
ATOM 2115 O O . TYR A 1 287 ? 37.491 58.911 41.208 1.00 58.08 304 TYR A O 1
ATOM 2124 N N . CYS A 1 288 ? 35.596 58.483 40.063 1.00 55.78 305 CYS A N 1
ATOM 2125 C CA . CYS A 1 288 ? 34.811 59.525 40.706 1.00 53.38 305 CYS A CA 1
ATOM 2126 C C . CYS A 1 288 ? 33.589 58.924 41.380 1.00 50.60 305 CYS A C 1
ATOM 2127 O O . CYS A 1 288 ? 33.077 57.883 40.962 1.00 50.43 305 CYS A O 1
ATOM 2130 N N . LEU A 1 289 ? 33.117 59.599 42.425 1.00 49.20 306 LEU A N 1
ATOM 2131 C CA . LEU A 1 289 ? 31.934 59.156 43.147 1.00 48.23 306 LEU A CA 1
ATOM 2132 C C . LEU A 1 289 ? 31.189 60.363 43.692 1.00 47.93 306 LEU A C 1
ATOM 2133 O O . LEU A 1 289 ? 31.775 61.202 44.386 1.00 48.38 306 LEU A O 1
ATOM 2138 N N . VAL A 1 290 ? 29.909 60.460 43.349 1.00 46.69 307 VAL A N 1
ATOM 2139 C CA . VAL A 1 290 ? 28.959 61.299 44.064 1.00 44.75 307 VAL A CA 1
ATOM 2140 C C . VAL A 1 290 ? 28.208 60.383 45.016 1.00 44.73 307 VAL A C 1
ATOM 2141 O O . VAL A 1 290 ? 27.565 59.421 44.581 1.00 45.63 307 VAL A O 1
ATOM 2145 N N . SER A 1 291 ? 28.315 60.647 46.314 1.00 44.64 308 SER A N 1
ATOM 2146 C CA . SER A 1 291 ? 27.715 59.782 47.317 1.00 47.41 308 SER A CA 1
ATOM 2147 C C . SER A 1 291 ? 26.958 60.619 48.337 1.00 49.38 308 SER A C 1
ATOM 2148 O O . SER A 1 291 ? 27.242 61.804 48.538 1.00 50.74 308 SER A O 1
ATOM 2151 N N . SER A 1 292 ? 25.985 59.982 48.982 1.00 49.37 309 SER A N 1
ATOM 2152 C CA . SER A 1 292 ? 25.192 60.625 50.015 1.00 50.54 309 SER A CA 1
ATOM 2153 C C . SER A 1 292 ? 24.869 59.611 51.100 1.00 52.28 309 SER A C 1
ATOM 2154 O O . SER A 1 292 ? 24.561 58.453 50.807 1.00 52.43 309 SER A O 1
ATOM 2157 N N . ALA A 1 293 ? 24.948 60.051 52.352 1.00 54.27 310 ALA A N 1
ATOM 2158 C CA . ALA A 1 293 ? 24.657 59.193 53.490 1.00 57.90 310 ALA A CA 1
ATOM 2159 C C . ALA A 1 293 ? 23.828 59.971 54.499 1.00 59.68 310 ALA A C 1
ATOM 2160 O O . ALA A 1 293 ? 24.072 61.157 54.730 1.00 57.50 310 ALA A O 1
ATOM 2162 N N . LYS A 1 294 ? 22.850 59.295 55.094 1.00 64.29 311 LYS A N 1
ATOM 2163 C CA . LYS A 1 294 ? 21.955 59.891 56.075 1.00 69.01 311 LYS A CA 1
ATOM 2164 C C . LYS A 1 294 ? 22.044 59.102 57.373 1.00 73.64 311 LYS A C 1
ATOM 2165 O O . LYS A 1 294 ? 22.016 57.867 57.355 1.00 73.84 311 LYS A O 1
ATOM 2171 N N . GLN A 1 295 ? 22.162 59.811 58.492 1.00 78.66 312 GLN A N 1
ATOM 2172 C CA . GLN A 1 295 ? 22.187 59.169 59.805 1.00 84.94 312 GLN A CA 1
ATOM 2173 C C . GLN A 1 295 ? 21.508 60.100 60.797 1.00 87.89 312 GLN A C 1
ATOM 2174 O O . GLN A 1 295 ? 22.041 61.168 61.113 1.00 87.95 312 GLN A O 1
ATOM 2180 N N . ASP A 1 296 ? 20.331 59.693 61.272 1.00 90.52 313 ASP A N 1
ATOM 2181 C CA . ASP A 1 296 ? 19.552 60.450 62.250 1.00 94.55 313 ASP A CA 1
ATOM 2182 C C . ASP A 1 296 ? 19.238 61.857 61.732 1.00 91.33 313 ASP A C 1
ATOM 2183 O O . ASP A 1 296 ? 19.631 62.875 62.309 1.00 91.48 313 ASP A O 1
ATOM 2188 N N . GLY A 1 297 ? 18.523 61.890 60.608 1.00 88.02 314 GLY A N 1
ATOM 2189 C CA . GLY A 1 297 ? 18.002 63.126 60.054 1.00 84.97 314 GLY A CA 1
ATOM 2190 C C . GLY A 1 297 ? 19.050 64.004 59.395 1.00 79.50 314 GLY A C 1
ATOM 2191 O O . GLY A 1 297 ? 18.727 65.006 58.747 1.00 79.14 314 GLY A O 1
ATOM 2192 N N . GLU A 1 298 ? 20.318 63.635 59.552 1.00 75.31 315 GLU A N 1
ATOM 2193 C CA . GLU A 1 298 ? 21.439 64.422 59.046 1.00 70.34 315 GLU A CA 1
ATOM 2194 C C . GLU A 1 298 ? 22.007 63.742 57.800 1.00 64.11 315 GLU A C 1
ATOM 2195 O O . GLU A 1 298 ? 22.606 62.664 57.887 1.00 64.36 315 GLU A O 1
ATOM 2201 N N . ARG A 1 299 ? 21.805 64.366 56.643 1.00 58.49 316 ARG A N 1
ATOM 2202 C CA . ARG A 1 299 ? 22.274 63.844 55.368 1.00 54.24 316 ARG A CA 1
ATOM 2203 C C . ARG A 1 299 ? 23.396 64.717 54.826 1.00 52.22 316 ARG A C 1
ATOM 2204 O O . ARG A 1 299 ? 23.296 65.949 54.824 1.00 52.00 316 ARG A O 1
ATOM 2212 N N . PHE A 1 300 ? 24.458 64.072 54.357 1.00 50.61 317 PHE A N 1
ATOM 2213 C CA . PHE A 1 300 ? 25.573 64.762 53.732 1.00 49.60 317 PHE A CA 1
ATOM 2214 C C . PHE A 1 300 ? 25.758 64.270 52.306 1.00 48.10 317 PHE A C 1
ATOM 2215 O O . PHE A 1 300 ? 25.451 63.120 51.980 1.00 47.47 317 PHE A O 1
ATOM 2223 N N . ILE A 1 301 ? 26.263 65.158 51.458 1.00 47.51 318 ILE A N 1
ATOM 2224 C CA . ILE A 1 301 ? 26.575 64.850 50.070 1.00 46.83 318 ILE A CA 1
ATOM 2225 C C . ILE A 1 301 ? 28.073 65.027 49.874 1.00 47.66 318 ILE A C 1
ATOM 2226 O O . ILE A 1 301 ? 28.636 66.064 50.245 1.00 49.47 318 ILE A O 1
ATOM 2231 N N . SER A 1 302 ? 28.719 64.011 49.315 1.00 46.96 319 SER A N 1
ATOM 2232 C CA . SER A 1 302 ? 30.147 64.044 49.046 1.00 48.90 319 SER A CA 1
ATOM 2233 C C . SER A 1 302 ? 30.392 63.750 47.577 1.00 47.90 319 SER A C 1
ATOM 2234 O O . SER A 1 302 ? 29.757 62.865 46.996 1.00 47.84 319 SER A O 1
ATOM 2237 N N . VAL A 1 303 ? 31.309 64.509 46.986 1.00 47.30 320 VAL A N 1
ATOM 2238 C CA . VAL A 1 303 ? 31.803 64.269 45.638 1.00 47.78 320 VAL A CA 1
ATOM 2239 C C . VAL A 1 303 ? 33.314 64.129 45.719 1.00 49.57 320 VAL A C 1
ATOM 2240 O O . VAL A 1 303 ? 33.987 64.982 46.307 1.00 49.46 320 VAL A O 1
ATOM 2244 N N . VAL A 1 304 ? 33.841 63.046 45.153 1.00 50.55 321 VAL A N 1
ATOM 2245 C CA . VAL A 1 304 ? 35.276 62.816 45.056 1.00 52.18 321 VAL A CA 1
ATOM 2246 C C . VAL A 1 304 ? 35.608 62.601 43.587 1.00 51.71 321 VAL A C 1
ATOM 2247 O O . VAL A 1 304 ? 34.942 61.812 42.908 1.00 50.25 321 VAL A O 1
ATOM 2251 N N . LEU A 1 305 ? 36.626 63.304 43.098 1.00 53.06 322 LEU A N 1
ATOM 2252 C CA . LEU A 1 305 ? 36.984 63.280 41.688 1.00 52.89 322 LEU A CA 1
ATOM 2253 C C . LEU A 1 305 ? 38.458 62.946 41.523 1.00 54.36 322 LEU A C 1
ATOM 2254 O O . LEU A 1 305 ? 39.311 63.474 42.244 1.00 55.09 322 LEU A O 1
ATOM 2259 N N . GLY A 1 306 ? 38.749 62.058 40.576 1.00 54.41 323 GLY A N 1
ATOM 2260 C CA . GLY A 1 306 ? 40.112 61.861 40.125 1.00 56.01 323 GLY A CA 1
ATOM 2261 C C . GLY A 1 306 ? 40.978 60.932 40.942 1.00 57.23 323 GLY A C 1
ATOM 2262 O O . GLY A 1 306 ? 42.205 60.998 40.821 1.00 59.46 323 GLY A O 1
ATOM 2263 N N . THR A 1 307 ? 40.396 60.065 41.767 1.00 55.79 324 THR A N 1
ATOM 2264 C CA . THR A 1 307 ? 41.218 59.097 42.480 1.00 57.33 324 THR A CA 1
ATOM 2265 C C . THR A 1 307 ? 41.823 58.095 41.502 1.00 58.30 324 THR A C 1
ATOM 2266 O O . THR A 1 307 ? 41.312 57.870 40.402 1.00 57.37 324 THR A O 1
ATOM 2270 N N . THR A 1 308 ? 42.928 57.484 41.921 1.00 60.59 325 THR A N 1
ATOM 2271 C CA . THR A 1 308 ? 43.692 56.587 41.067 1.00 63.51 325 THR A CA 1
ATOM 2272 C C . THR A 1 308 ? 43.214 55.142 41.131 1.00 65.03 325 THR A C 1
ATOM 2273 O O . THR A 1 308 ? 43.799 54.282 40.462 1.00 67.53 325 THR A O 1
ATOM 2277 N N . SER A 1 309 ? 42.172 54.853 41.907 1.00 63.77 326 SER A N 1
ATOM 2278 C CA . SER A 1 309 ? 41.658 53.496 42.019 1.00 64.50 326 SER A CA 1
ATOM 2279 C C . SER A 1 309 ? 40.244 53.554 42.571 1.00 62.00 326 SER A C 1
ATOM 2280 O O . SER A 1 309 ? 39.879 54.498 43.277 1.00 60.87 326 SER A O 1
ATOM 2283 N N . SER A 1 310 ? 39.452 52.530 42.243 1.00 64.60 327 SER A N 1
ATOM 2284 C CA . SER A 1 310 ? 38.107 52.444 42.802 1.00 63.49 327 SER A CA 1
ATOM 2285 C C . SER A 1 310 ? 38.155 52.242 44.310 1.00 63.75 327 SER A C 1
ATOM 2286 O O . SER A 1 310 ? 37.314 52.776 45.043 1.00 62.72 327 SER A O 1
ATOM 2289 N N . ALA A 1 311 ? 39.144 51.486 44.793 1.00 65.64 328 ALA A N 1
ATOM 2290 C CA . ALA A 1 311 ? 39.277 51.263 46.228 1.00 65.80 328 ALA A CA 1
ATOM 2291 C C . ALA A 1 311 ? 39.550 52.568 46.965 1.00 64.83 328 ALA A C 1
ATOM 2292 O O . ALA A 1 311 ? 39.004 52.802 48.049 1.00 64.39 328 ALA A O 1
ATOM 2294 N N . LYS A 1 312 ? 40.391 53.432 46.392 1.00 64.73 329 LYS A N 1
ATOM 2295 C CA . LYS A 1 312 ? 40.618 54.743 46.991 1.00 64.40 329 LYS A CA 1
ATOM 2296 C C . LYS A 1 312 ? 39.389 55.631 46.854 1.00 61.78 329 LYS A C 1
ATOM 2297 O O . LYS A 1 312 ? 39.065 56.394 47.770 1.00 60.15 329 LYS A O 1
ATOM 2303 N N . ARG A 1 313 ? 38.701 55.550 45.712 1.00 61.73 330 ARG A N 1
ATOM 2304 C CA . ARG A 1 313 ? 37.452 56.285 45.528 1.00 60.06 330 ARG A CA 1
ATOM 2305 C C . ARG A 1 313 ? 36.453 55.963 46.631 1.00 61.16 330 ARG A C 1
ATOM 2306 O O . ARG A 1 313 ? 35.800 56.862 47.175 1.00 59.11 330 ARG A O 1
ATOM 2314 N N . ASP A 1 314 ? 36.322 54.681 46.976 1.00 64.64 331 ASP A N 1
ATOM 2315 C CA . ASP A 1 314 ? 35.410 54.282 48.040 1.00 66.07 331 ASP A CA 1
ATOM 2316 C C . ASP A 1 314 ? 35.989 54.583 49.416 1.00 67.09 331 ASP A C 1
ATOM 2317 O O . ASP A 1 314 ? 35.259 55.001 50.322 1.00 67.31 331 ASP A O 1
ATOM 2322 N N . SER A 1 315 ? 37.297 54.384 49.586 1.00 68.21 332 SER A N 1
ATOM 2323 C CA . SER A 1 315 ? 37.937 54.669 50.867 1.00 68.95 332 SER A CA 1
ATOM 2324 C C . SER A 1 315 ? 37.839 56.150 51.214 1.00 66.96 332 SER A C 1
ATOM 2325 O O . SER A 1 315 ? 37.448 56.515 52.329 1.00 66.42 332 SER A O 1
ATOM 2328 N N . GLU A 1 316 ? 38.174 57.022 50.261 1.00 66.32 333 GLU A N 1
ATOM 2329 C CA . GLU A 1 316 ? 38.241 58.448 50.557 1.00 65.41 333 GLU A CA 1
ATOM 2330 C C . GLU A 1 316 ? 36.854 59.068 50.687 1.00 62.33 333 GLU A C 1
ATOM 2331 O O . GLU A 1 316 ? 36.671 60.012 51.466 1.00 60.44 333 GLU A O 1
ATOM 2337 N N . SER A 1 317 ? 35.866 58.554 49.949 1.00 61.22 334 SER A N 1
ATOM 2338 C CA . SER A 1 317 ? 34.501 59.043 50.121 1.00 58.90 334 SER A CA 1
ATOM 2339 C C . SER A 1 317 ? 33.952 58.668 51.491 1.00 59.46 334 SER A C 1
ATOM 2340 O O . SER A 1 317 ? 33.293 59.485 52.145 1.00 59.48 334 SER A O 1
ATOM 2343 N N . ALA A 1 318 ? 34.203 57.435 51.938 1.00 60.19 335 ALA A N 1
ATOM 2344 C CA . ALA A 1 318 ? 33.717 57.020 53.249 1.00 60.03 335 ALA A CA 1
ATOM 2345 C C . ALA A 1 318 ? 34.353 57.851 54.355 1.00 60.07 335 ALA A C 1
ATOM 2346 O O . ALA A 1 318 ? 33.696 58.183 55.349 1.00 58.87 335 ALA A O 1
ATOM 2348 N N . LYS A 1 319 ? 35.631 58.204 54.196 1.00 61.75 336 LYS A N 1
ATOM 2349 C CA . LYS A 1 319 ? 36.291 59.054 55.180 1.00 62.89 336 LYS A CA 1
ATOM 2350 C C . LYS A 1 319 ? 35.602 60.410 55.290 1.00 59.37 336 LYS A C 1
ATOM 2351 O O . LYS A 1 319 ? 35.398 60.922 56.397 1.00 59.07 336 LYS A O 1
ATOM 2357 N N . LEU A 1 320 ? 35.227 61.002 54.153 1.00 56.71 337 LEU A N 1
ATOM 2358 C CA . LEU A 1 320 ? 34.558 62.300 54.178 1.00 56.16 337 LEU A CA 1
ATOM 2359 C C . LEU A 1 320 ? 33.179 62.203 54.820 1.00 55.46 337 LEU A C 1
ATOM 2360 O O . LEU A 1 320 ? 32.821 63.026 55.671 1.00 55.38 337 LEU A O 1
ATOM 2365 N N . LEU A 1 321 ? 32.383 61.208 54.417 1.00 54.98 338 LEU A N 1
ATOM 2366 C CA . LEU A 1 321 ? 31.039 61.069 54.970 1.00 54.28 338 LEU A CA 1
ATOM 2367 C C . LEU A 1 321 ? 31.080 60.778 56.466 1.00 55.53 338 LEU A C 1
ATOM 2368 O O . LEU A 1 321 ? 30.285 61.331 57.235 1.00 54.91 338 LEU A O 1
ATOM 2373 N N . ARG A 1 322 ? 31.997 59.909 56.896 1.00 57.87 339 ARG A N 1
ATOM 2374 C CA . ARG A 1 322 ? 32.126 59.607 58.320 1.00 59.95 339 ARG A CA 1
ATOM 2375 C C . ARG A 1 322 ? 32.583 60.832 59.103 1.00 59.86 339 ARG A C 1
ATOM 2376 O O . ARG A 1 322 ? 32.109 61.082 60.218 1.00 58.44 339 ARG A O 1
ATOM 2384 N N . TYR A 1 323 ? 33.506 61.606 58.529 1.00 61.53 340 TYR A N 1
ATOM 2385 C CA . TYR A 1 323 ? 33.997 62.812 59.188 1.00 63.86 340 TYR A CA 1
ATOM 2386 C C . TYR A 1 323 ? 32.881 63.834 59.379 1.00 61.13 340 TYR A C 1
ATOM 2387 O O . TYR A 1 323 ? 32.747 64.424 60.459 1.00 61.41 340 TYR A O 1
ATOM 2396 N N . ALA A 1 324 ? 32.055 64.042 58.349 1.00 58.39 341 ALA A N 1
ATOM 2397 C CA . ALA A 1 324 ? 30.974 65.018 58.455 1.00 58.47 341 ALA A CA 1
ATOM 2398 C C . ALA A 1 324 ? 29.878 64.543 59.402 1.00 59.26 341 ALA A C 1
ATOM 2399 O O . ALA A 1 324 ? 29.374 65.324 60.218 1.00 59.97 341 ALA A O 1
ATOM 2401 N N . LEU A 1 325 ? 29.500 63.266 59.314 1.00 59.13 342 LEU A N 1
ATOM 2402 C CA . LEU A 1 325 ? 28.373 62.768 60.099 1.00 58.56 342 LEU A CA 1
ATOM 2403 C C . LEU A 1 325 ? 28.692 62.692 61.588 1.00 59.01 342 LEU A C 1
ATOM 2404 O O . LEU A 1 325 ? 27.779 62.777 62.419 1.00 59.76 342 LEU A O 1
ATOM 2409 N N . SER A 1 326 ? 29.965 62.537 61.950 1.00 58.32 343 SER A N 1
ATOM 2410 C CA . SER A 1 326 ? 30.339 62.328 63.342 1.00 60.62 343 SER A CA 1
ATOM 2411 C C . SER A 1 326 ? 30.859 63.580 64.038 1.00 62.16 343 SER A C 1
ATOM 2412 O O . SER A 1 326 ? 30.971 63.580 65.268 1.00 64.06 343 SER A O 1
ATOM 2415 N N . LYS A 1 327 ? 31.185 64.640 63.300 1.00 61.45 344 LYS A N 1
ATOM 2416 C CA . LYS A 1 327 ? 31.753 65.832 63.912 1.00 62.20 344 LYS A CA 1
ATOM 2417 C C . LYS A 1 327 ? 30.907 67.083 63.735 1.00 61.03 344 LYS A C 1
ATOM 2418 O O . LYS A 1 327 ? 31.258 68.126 64.297 1.00 61.34 344 LYS A O 1
ATOM 2424 N N . TYR A 1 328 ? 29.799 67.015 63.000 1.00 60.04 345 TYR A N 1
ATOM 2425 C CA . TYR A 1 328 ? 29.012 68.197 62.682 1.00 59.58 345 TYR A CA 1
ATOM 2426 C C . TYR A 1 328 ? 27.563 67.996 63.109 1.00 60.42 345 TYR A C 1
ATOM 2427 O O . TYR A 1 328 ? 27.160 66.923 63.567 1.00 62.42 345 TYR A O 1
ATOM 2436 N N . GLU A 1 329 ? 26.775 69.053 62.934 1.00 59.31 346 GLU A N 1
ATOM 2437 C CA . GLU A 1 329 ? 25.460 69.162 63.544 1.00 58.93 346 GLU A CA 1
ATOM 2438 C C . GLU A 1 329 ? 24.736 70.342 62.916 1.00 56.63 346 GLU A C 1
ATOM 2439 O O . GLU A 1 329 ? 25.361 71.366 62.622 1.00 55.45 346 GLU A O 1
ATOM 2445 N N . ASN A 1 330 ? 23.432 70.193 62.703 1.00 55.60 347 ASN A N 1
ATOM 2446 C CA . ASN A 1 330 ? 22.591 71.279 62.213 1.00 54.93 347 ASN A CA 1
ATOM 2447 C C . ASN A 1 330 ? 21.921 71.947 63.406 1.00 57.71 347 ASN A C 1
ATOM 2448 O O . ASN A 1 330 ? 21.264 71.275 64.210 1.00 59.43 347 ASN A O 1
ATOM 2453 N N . VAL A 1 331 ? 22.101 73.263 63.525 1.00 58.03 348 VAL A N 1
ATOM 2454 C CA . VAL A 1 331 ? 21.567 74.043 64.634 1.00 59.94 348 VAL A CA 1
ATOM 2455 C C . VAL A 1 331 ? 20.896 75.294 64.081 1.00 59.54 348 VAL A C 1
ATOM 2456 O O . VAL A 1 331 ? 21.449 75.976 63.210 1.00 58.27 348 VAL A O 1
ATOM 2460 N N . LEU A 1 332 ? 19.701 75.594 64.586 1.00 60.26 349 LEU A N 1
ATOM 2461 C CA . LEU A 1 332 ? 19.031 76.859 64.293 1.00 60.92 349 LEU A CA 1
ATOM 2462 C C . LEU A 1 332 ? 19.589 77.904 65.251 1.00 61.87 349 LEU A C 1
ATOM 2463 O O . LEU A 1 332 ? 19.123 78.036 66.383 1.00 63.31 349 LEU A O 1
ATOM 2468 N N . LEU A 1 333 ? 20.597 78.649 64.795 1.00 61.09 350 LEU A N 1
ATOM 2469 C CA . LEU A 1 333 ? 21.251 79.619 65.666 1.00 62.69 350 LEU A CA 1
ATOM 2470 C C . LEU A 1 333 ? 20.381 80.847 65.904 1.00 64.69 350 LEU A C 1
ATOM 2471 O O . LEU A 1 333 ? 20.468 81.471 66.968 1.00 67.45 350 LEU A O 1
ATOM 2476 N N . TYR A 1 334 ? 19.550 81.217 64.931 1.00 63.68 351 TYR A N 1
ATOM 2477 C CA . TYR A 1 334 ? 18.665 82.368 65.065 1.00 64.03 351 TYR A CA 1
ATOM 2478 C C . TYR A 1 334 ? 17.346 82.060 64.377 1.00 64.64 351 TYR A C 1
ATOM 2479 O O . TYR A 1 334 ? 17.323 81.755 63.181 1.00 61.81 351 TYR A O 1
ATOM 2488 N N . LYS A 1 335 ? 16.257 82.138 65.135 1.00 70.36 352 LYS A N 1
ATOM 2489 C CA . LYS A 1 335 ? 14.912 81.998 64.596 1.00 73.64 352 LYS A CA 1
ATOM 2490 C C . LYS A 1 335 ? 14.453 83.350 64.063 1.00 75.11 352 LYS A C 1
ATOM 2491 O O . LYS A 1 335 ? 14.536 84.359 64.771 1.00 75.26 352 LYS A O 1
ATOM 2497 N N . ALA A 1 336 ? 13.982 83.367 62.817 1.00 76.64 353 ALA A N 1
ATOM 2498 C CA . ALA A 1 336 ? 13.640 84.623 62.159 1.00 77.79 353 ALA A CA 1
ATOM 2499 C C . ALA A 1 336 ? 12.590 85.392 62.956 1.00 80.56 353 ALA A C 1
ATOM 2500 O O . ALA A 1 336 ? 11.743 84.809 63.639 1.00 81.53 353 ALA A O 1
ATOM 2502 N N . ASN A 1 337 ? 12.675 86.723 62.875 1.00 80.41 354 ASN A N 1
ATOM 2503 C CA . ASN A 1 337 ? 11.772 87.660 63.541 1.00 82.43 354 ASN A CA 1
ATOM 2504 C C . ASN A 1 337 ? 11.906 87.637 65.061 1.00 83.65 354 ASN A C 1
ATOM 2505 O O . ASN A 1 337 ? 11.006 88.104 65.768 1.00 86.75 354 ASN A O 1
ATOM 2510 N N . SER A 1 338 ? 13.006 87.110 65.590 1.00 81.26 355 SER A N 1
ATOM 2511 C CA . SER A 1 338 ? 13.215 87.111 67.035 1.00 80.66 355 SER A CA 1
ATOM 2512 C C . SER A 1 338 ? 13.756 88.466 67.472 1.00 81.06 355 SER A C 1
ATOM 2513 O O . SER A 1 338 ? 14.793 88.902 66.959 1.00 79.50 355 SER A O 1
ATOM 2516 N N . PRO A 1 339 ? 13.096 89.158 68.395 1.00 83.31 356 PRO A N 1
ATOM 2517 C CA . PRO A 1 339 ? 13.589 90.470 68.821 1.00 85.03 356 PRO A CA 1
ATOM 2518 C C . PRO A 1 339 ? 14.859 90.356 69.650 1.00 85.22 356 PRO A C 1
ATOM 2519 O O . PRO A 1 339 ? 15.083 89.377 70.365 1.00 84.41 356 PRO A O 1
ATOM 2523 N N . VAL A 1 340 ? 15.704 91.377 69.530 1.00 86.69 357 VAL A N 1
ATOM 2524 C CA . VAL A 1 340 ? 16.901 91.543 70.352 1.00 88.20 357 VAL A CA 1
ATOM 2525 C C . VAL A 1 340 ? 16.934 93.011 70.755 1.00 92.21 357 VAL A C 1
ATOM 2526 O O . VAL A 1 340 ? 17.287 93.873 69.943 1.00 91.77 357 VAL A O 1
ATOM 2530 N N . THR A 1 341 ? 16.584 93.300 72.006 1.00 96.58 358 THR A N 1
ATOM 2531 C CA . THR A 1 341 ? 16.471 94.664 72.500 1.00 100.43 358 THR A CA 1
ATOM 2532 C C . THR A 1 341 ? 17.688 95.030 73.342 1.00 102.51 358 THR A C 1
ATOM 2533 O O . THR A 1 341 ? 18.203 94.203 74.099 1.00 102.08 358 THR A O 1
ATOM 2537 N N . ILE A 1 342 ? 18.155 96.273 73.195 1.00 104.85 359 ILE A N 1
ATOM 2538 C CA . ILE A 1 342 ? 19.252 96.810 73.995 1.00 107.69 359 ILE A CA 1
ATOM 2539 C C . ILE A 1 342 ? 18.921 98.253 74.358 1.00 109.98 359 ILE A C 1
ATOM 2540 O O . ILE A 1 342 ? 18.009 98.867 73.801 1.00 109.94 359 ILE A O 1
ATOM 2545 N N . SER A 1 343 ? 19.688 98.793 75.302 1.00 112.16 360 SER A N 1
ATOM 2546 C CA . SER A 1 343 ? 19.527 100.188 75.691 1.00 115.52 360 SER A CA 1
ATOM 2547 C C . SER A 1 343 ? 20.077 101.110 74.611 1.00 116.09 360 SER A C 1
ATOM 2548 O O . SER A 1 343 ? 21.168 100.889 74.079 1.00 115.21 360 SER A O 1
ATOM 2551 N N . ALA A 1 344 ? 19.319 102.158 74.295 1.00 119.01 361 ALA A N 1
ATOM 2552 C CA . ALA A 1 344 ? 19.711 103.115 73.268 1.00 121.77 361 ALA A CA 1
ATOM 2553 C C . ALA A 1 344 ? 20.467 104.317 73.821 1.00 125.64 361 ALA A C 1
ATOM 2554 O O . ALA A 1 344 ? 20.782 105.237 73.057 1.00 128.07 361 ALA A O 1
ATOM 2556 N N . ASP A 1 345 ? 20.772 104.340 75.121 1.00 125.89 362 ASP A N 1
ATOM 2557 C CA . ASP A 1 345 ? 21.428 105.512 75.693 1.00 130.41 362 ASP A CA 1
ATOM 2558 C C . ASP A 1 345 ? 22.855 105.656 75.189 1.00 129.82 362 ASP A C 1
ATOM 2559 O O . ASP A 1 345 ? 23.346 106.777 75.016 1.00 132.48 362 ASP A O 1
ATOM 2564 N N . ASN A 1 346 ? 23.536 104.535 74.949 1.00 126.63 363 ASN A N 1
ATOM 2565 C CA . ASN A 1 346 ? 24.950 104.596 74.599 1.00 126.77 363 ASN A CA 1
ATOM 2566 C C . ASN A 1 346 ? 25.167 105.065 73.166 1.00 125.68 363 ASN A C 1
ATOM 2567 O O . ASN A 1 346 ? 26.222 105.632 72.859 1.00 127.25 363 ASN A O 1
ATOM 2572 N N . ILE A 1 347 ? 24.206 104.836 72.280 1.00 123.04 364 ILE A N 1
ATOM 2573 C CA . ILE A 1 347 ? 24.407 105.240 70.881 1.00 121.14 364 ILE A CA 1
ATOM 2574 C C . ILE A 1 347 ? 24.450 106.764 70.805 1.00 123.49 364 ILE A C 1
ATOM 2575 O O . ILE A 1 347 ? 23.706 107.438 71.542 1.00 125.09 364 ILE A O 1
ATOM 2580 N N . PRO A 1 348 ? 25.323 107.355 69.986 1.00 124.19 365 PRO A N 1
ATOM 2581 C CA . PRO A 1 348 ? 25.493 108.813 70.028 1.00 127.83 365 PRO A CA 1
ATOM 2582 C C . PRO A 1 348 ? 24.253 109.553 69.547 1.00 127.10 365 PRO A C 1
ATOM 2583 O O . PRO A 1 348 ? 23.469 109.046 68.743 1.00 123.13 365 PRO A O 1
ATOM 2587 N N . ASN A 1 349 ? 24.076 110.763 70.082 1.00 130.76 366 ASN A N 1
ATOM 2588 C CA . ASN A 1 349 ? 22.999 111.692 69.747 1.00 131.06 366 ASN A CA 1
ATOM 2589 C C . ASN A 1 349 ? 21.615 111.170 70.102 1.00 128.95 366 ASN A C 1
ATOM 2590 O O . ASN A 1 349 ? 20.626 111.747 69.661 1.00 128.11 366 ASN A O 1
ATOM 2595 N N . ALA A 1 350 ? 21.508 110.117 70.901 1.00 130.85 367 ALA A N 1
ATOM 2596 C CA . A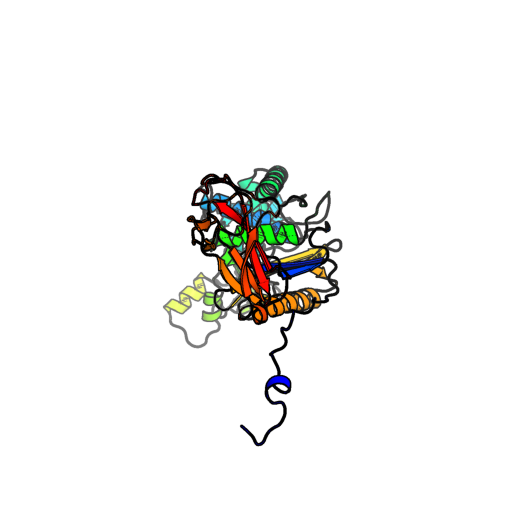LA A 1 350 ? 20.223 109.486 71.165 1.00 132.81 367 ALA A CA 1
ATOM 2597 C C . ALA A 1 350 ? 19.564 110.025 72.433 1.00 134.99 367 ALA A C 1
ATOM 2598 O O . ALA A 1 350 ? 20.234 110.401 73.400 1.00 139.37 367 ALA A O 1
ATOM 2600 N N . LYS A 1 351 ? 18.231 110.037 72.421 1.00 131.05 368 LYS A N 1
ATOM 2601 C CA . LYS A 1 351 ? 17.470 110.389 73.612 1.00 135.16 368 LYS A CA 1
ATOM 2602 C C . LYS A 1 351 ? 17.629 109.294 74.658 1.00 135.28 368 LYS A C 1
ATOM 2603 O O . LYS A 1 351 ? 17.735 108.113 74.322 1.00 131.94 368 LYS A O 1
ATOM 2609 N N . ALA A 1 352 ? 17.635 109.686 75.934 1.00 139.20 369 ALA A N 1
ATOM 2610 C CA . ALA A 1 352 ? 18.020 108.751 76.988 1.00 139.49 369 ALA A CA 1
ATOM 2611 C C . ALA A 1 352 ? 16.903 107.777 77.361 1.00 137.85 369 ALA A C 1
ATOM 2612 O O . ALA A 1 352 ? 17.179 106.738 77.976 1.00 136.84 369 ALA A O 1
ATOM 2614 N N . GLY A 1 353 ? 15.647 108.088 77.029 1.00 137.67 370 GLY A N 1
ATOM 2615 C CA . GLY A 1 353 ? 14.550 107.257 77.498 1.00 135.72 370 GLY A CA 1
ATOM 2616 C C . GLY A 1 353 ? 14.334 105.993 76.691 1.00 130.79 370 GLY A C 1
ATOM 2617 O O . GLY A 1 353 ? 13.857 104.990 77.227 1.00 131.20 370 GLY A O 1
ATOM 2618 N N . GLN A 1 354 ? 14.740 105.990 75.427 1.00 125.80 371 GLN A N 1
ATOM 2619 C CA . GLN A 1 354 ? 14.262 104.970 74.512 1.00 120.57 371 GLN A CA 1
ATOM 2620 C C . GLN A 1 354 ? 15.165 103.732 74.494 1.00 116.41 371 GLN A C 1
ATOM 2621 O O . GLN A 1 354 ? 16.303 103.730 74.983 1.00 116.82 371 GLN A O 1
ATOM 2627 N N . LYS A 1 355 ? 14.614 102.652 73.940 1.00 119.92 372 LYS A N 1
ATOM 2628 C CA . LYS A 1 355 ? 15.323 101.399 73.721 1.00 113.31 372 LYS A CA 1
ATOM 2629 C C . LYS A 1 355 ? 15.187 101.001 72.257 1.00 108.86 372 LYS A C 1
ATOM 2630 O O . LYS A 1 355 ? 14.277 101.448 71.553 1.00 110.98 372 LYS A O 1
ATOM 2636 N N . LEU A 1 356 ? 16.099 100.144 71.801 1.00 102.90 373 LEU A N 1
ATOM 2637 C CA . LEU A 1 356 ? 16.160 99.731 70.402 1.00 99.28 373 LEU A CA 1
ATOM 2638 C C . LEU A 1 356 ? 16.036 98.217 70.297 1.00 95.87 373 LEU A C 1
ATOM 2639 O O . LEU A 1 356 ? 16.833 97.482 70.890 1.00 93.23 373 LEU A O 1
ATOM 2644 N N . TH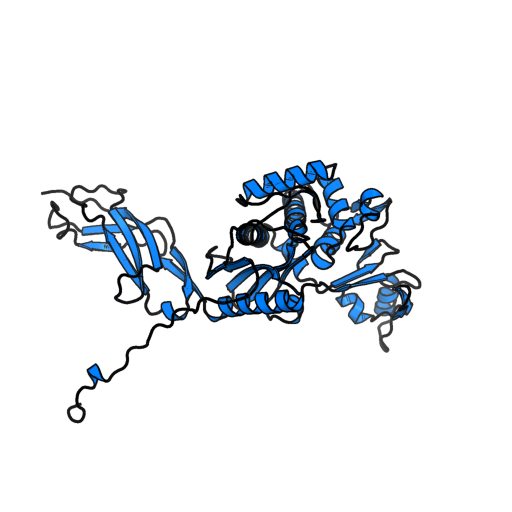R A 1 357 ? 15.048 97.757 69.532 1.00 96.25 374 THR A N 1
ATOM 2645 C CA . THR A 1 357 ? 14.882 96.348 69.201 1.00 91.81 374 THR A CA 1
ATOM 2646 C C . THR A 1 357 ? 15.240 96.131 67.737 1.00 88.15 374 THR A C 1
ATOM 2647 O O . THR A 1 357 ? 14.866 96.930 66.873 1.00 90.30 374 THR A O 1
ATOM 2651 N N . VAL A 1 358 ? 15.975 95.052 67.467 1.00 82.84 375 VAL A N 1
ATOM 2652 C CA . VAL A 1 358 ? 16.389 94.697 66.119 1.00 81.26 375 VAL A CA 1
ATOM 2653 C C . VAL A 1 358 ? 15.977 93.257 65.843 1.00 80.11 375 VAL A C 1
ATOM 2654 O O . VAL A 1 358 ? 15.786 92.451 66.757 1.00 79.59 375 VAL A O 1
ATOM 2658 N N . ALA A 1 359 ? 15.839 92.942 64.557 1.00 79.61 376 ALA A N 1
ATOM 2659 C CA . ALA A 1 359 ? 15.451 91.607 64.122 1.00 77.01 376 ALA A CA 1
ATOM 2660 C C . ALA A 1 359 ? 15.734 91.479 62.633 1.00 76.97 376 ALA A C 1
ATOM 2661 O O . ALA A 1 359 ? 15.879 92.478 61.922 1.00 78.49 376 ALA A O 1
ATOM 2663 N N . SER A 1 360 ? 15.821 90.231 62.176 1.00 74.98 377 SER A N 1
ATOM 2664 C CA . SER A 1 360 ? 15.950 89.899 60.765 1.00 76.27 377 SER A CA 1
ATOM 2665 C C . SER A 1 360 ? 14.851 88.920 60.374 1.00 78.42 377 SER A C 1
ATOM 2666 O O . SER A 1 360 ? 14.454 88.064 61.171 1.00 77.76 377 SER A O 1
ATOM 2669 N N . ASN A 1 361 ? 14.351 89.055 59.149 1.00 81.92 378 ASN A N 1
ATOM 2670 C CA . ASN A 1 361 ? 13.345 88.126 58.651 1.00 84.20 378 ASN A CA 1
ATOM 2671 C C . ASN A 1 361 ? 13.943 86.797 58.210 1.00 82.04 378 ASN A C 1
ATOM 2672 O O . ASN A 1 361 ? 13.194 85.911 57.785 1.00 83.02 378 ASN A O 1
ATOM 2677 N N . GLN A 1 362 ? 15.259 86.637 58.303 1.00 79.05 379 GLN A N 1
ATOM 2678 C CA . GLN A 1 362 ? 15.940 85.430 57.867 1.00 77.03 379 GLN A CA 1
ATOM 2679 C C . GLN A 1 362 ? 16.263 84.539 59.060 1.00 72.43 379 GLN A C 1
ATOM 2680 O O . GLN A 1 362 ? 16.417 85.012 60.189 1.00 71.29 379 GLN A O 1
ATOM 2686 N N . ASN A 1 363 ? 16.357 83.240 58.797 1.00 6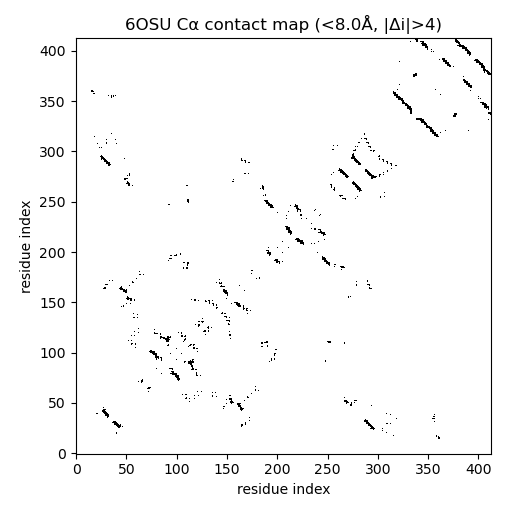9.94 380 ASN A N 1
ATOM 2687 C CA . ASN A 1 363 ? 16.883 82.320 59.788 1.00 66.70 380 ASN A CA 1
ATOM 2688 C C . ASN A 1 363 ? 18.406 82.301 59.730 1.00 63.92 380 ASN A C 1
ATOM 2689 O O . ASN A 1 363 ? 19.027 82.769 58.770 1.00 65.25 380 ASN A O 1
ATOM 2694 N N . ILE A 1 364 ? 19.007 81.757 60.780 1.00 60.51 381 ILE A N 1
ATOM 2695 C CA . ILE A 1 364 ? 20.387 81.291 60.736 1.00 57.08 381 ILE A CA 1
ATOM 2696 C C . ILE A 1 364 ? 20.335 79.810 61.083 1.00 55.82 381 ILE A C 1
ATOM 2697 O O . ILE A 1 364 ? 20.280 79.432 62.261 1.00 54.49 381 ILE A O 1
ATOM 2702 N N . TYR A 1 365 ? 20.316 78.970 60.055 1.00 56.42 382 TYR A N 1
ATOM 2703 C CA . TYR A 1 365 ? 20.307 77.519 60.192 1.00 54.80 382 TYR A CA 1
ATOM 2704 C C . TYR A 1 365 ? 21.603 77.021 59.573 1.00 54.12 382 TYR A C 1
ATOM 2705 O O . TYR A 1 365 ? 21.769 77.077 58.349 1.00 53.85 382 TYR A O 1
ATOM 2714 N N . LYS A 1 366 ? 22.529 76.555 60.414 1.00 53.60 383 LYS A N 1
ATOM 2715 C CA . LYS A 1 366 ? 23.901 76.324 59.988 1.00 54.93 383 LYS A CA 1
ATOM 2716 C C . LYS A 1 366 ? 24.393 74.951 60.433 1.00 55.61 383 LYS A C 1
ATOM 2717 O O . LYS A 1 366 ? 23.978 74.422 61.469 1.00 55.52 383 LYS A O 1
ATOM 2723 N N . THR A 1 367 ? 25.284 74.379 59.627 1.00 56.51 384 THR A N 1
ATOM 2724 C CA . THR A 1 367 ? 25.991 73.151 59.978 1.00 56.27 384 THR A CA 1
ATOM 2725 C C . THR A 1 367 ? 27.292 73.537 60.675 1.00 55.93 384 THR A C 1
ATOM 2726 O O . THR A 1 367 ? 28.190 74.116 60.054 1.00 56.76 384 THR A O 1
ATOM 2730 N N . VAL A 1 368 ? 27.394 73.225 61.963 1.00 55.04 385 VAL A N 1
ATOM 2731 C CA . VAL A 1 368 ? 28.532 73.652 62.775 1.00 55.27 385 VAL A CA 1
ATOM 2732 C C . VAL A 1 368 ? 29.095 72.435 63.499 1.00 54.81 385 VAL A C 1
ATOM 2733 O O . VAL A 1 368 ? 28.405 71.418 63.665 1.00 53.62 385 VAL A O 1
ATOM 2737 N N . PRO A 1 369 ? 30.357 72.500 63.927 1.00 55.64 386 PRO A N 1
ATOM 2738 C CA . PRO A 1 369 ? 30.927 71.382 64.691 1.00 56.24 386 PRO A CA 1
ATOM 2739 C C . PRO A 1 369 ? 30.143 71.126 65.970 1.00 55.76 386 PRO A C 1
ATOM 2740 O O . PRO A 1 369 ? 29.703 72.059 66.646 1.00 55.24 386 PRO A O 1
ATOM 2744 N N . LYS A 1 370 ? 29.967 69.838 66.294 1.00 56.28 387 LYS A N 1
ATOM 2745 C CA . LYS A 1 370 ? 29.293 69.467 67.535 1.00 58.29 387 LYS A CA 1
ATOM 2746 C C . LYS A 1 370 ? 29.960 70.114 68.739 1.00 60.59 387 LYS A C 1
ATOM 2747 O O . LYS A 1 370 ? 29.284 70.525 69.689 1.00 61.89 387 LYS A O 1
ATOM 2753 N N . THR A 1 371 ? 31.290 70.216 68.713 1.00 61.89 388 THR A N 1
ATOM 2754 C CA . THR A 1 371 ? 32.033 70.755 69.842 1.00 64.11 388 THR A CA 1
ATOM 2755 C C . THR A 1 371 ? 31.839 72.256 70.017 1.00 63.77 388 THR A C 1
ATOM 2756 O O . THR A 1 371 ? 32.145 72.781 71.093 1.00 66.43 388 THR A O 1
ATOM 2760 N N . TYR A 1 372 ? 31.346 72.959 68.993 1.00 60.83 389 TYR A N 1
ATOM 2761 C CA . TYR A 1 372 ? 31.114 74.395 69.123 1.00 60.67 389 TYR A CA 1
ATOM 2762 C C . TYR A 1 372 ? 29.802 74.708 69.828 1.00 60.64 389 TYR A C 1
ATOM 2763 O O . TYR A 1 372 ? 29.685 75.764 70.461 1.00 60.68 389 TYR A O 1
ATOM 2772 N N . VAL A 1 373 ? 28.817 73.808 69.735 1.00 60.62 390 VAL A N 1
ATOM 2773 C CA . VAL A 1 373 ? 27.429 74.188 70.022 1.00 60.25 390 VAL A CA 1
ATOM 2774 C C . VAL A 1 373 ? 27.245 74.780 71.416 1.00 63.68 390 VAL A C 1
ATOM 2775 O O . VAL A 1 373 ? 26.656 75.871 71.523 1.00 63.91 390 VAL A O 1
ATOM 2779 N N . PRO A 1 374 ? 27.703 74.154 72.504 1.00 66.84 391 PRO A N 1
ATOM 2780 C CA . PRO A 1 374 ? 27.464 74.744 73.830 1.00 70.14 391 PRO A CA 1
ATOM 2781 C C . PRO A 1 374 ? 28.202 76.051 74.077 1.00 72.10 391 PRO A C 1
ATOM 2782 O O . PRO A 1 374 ? 27.996 76.662 75.131 1.00 74.98 391 PRO A O 1
ATOM 2786 N N . TYR A 1 375 ? 29.040 76.511 73.150 1.00 71.85 392 TYR A N 1
ATOM 2787 C CA . TYR A 1 375 ? 29.836 77.716 73.350 1.00 74.49 392 TYR A CA 1
ATOM 2788 C C . TYR A 1 375 ? 29.437 78.866 72.439 1.00 71.62 392 TYR A C 1
ATOM 2789 O O . TYR A 1 375 ? 30.098 79.909 72.461 1.00 73.03 392 TYR A O 1
ATOM 2798 N N . LEU A 1 376 ? 28.383 78.713 71.645 1.00 67.87 393 LEU A N 1
ATOM 2799 C CA . LEU A 1 376 ? 27.963 79.769 70.736 1.00 66.16 393 LEU A CA 1
ATOM 2800 C C . LEU A 1 376 ? 27.183 80.842 71.489 1.00 68.65 393 LEU A C 1
ATOM 2801 O O . LEU A 1 376 ? 26.503 80.565 72.480 1.00 70.50 393 LEU A O 1
ATOM 2806 N N . LYS A 1 377 ? 27.298 82.083 71.015 1.00 69.35 394 LYS A N 1
ATOM 2807 C CA . LYS A 1 377 ? 26.662 83.223 71.665 1.00 71.12 394 LYS A CA 1
ATOM 2808 C C . LYS A 1 377 ? 26.130 84.182 70.611 1.00 69.18 394 LYS A C 1
ATOM 2809 O O . LYS A 1 377 ? 26.825 84.485 69.637 1.00 67.96 394 LYS A O 1
ATOM 2815 N N . GLN A 1 378 ? 24.898 84.650 70.807 1.00 69.30 395 GLN A N 1
ATOM 2816 C CA . GLN A 1 378 ? 24.313 85.655 69.931 1.00 69.79 395 GLN A CA 1
ATOM 2817 C C . GLN A 1 378 ? 24.817 87.040 70.307 1.00 70.99 395 GLN A C 1
ATOM 2818 O O . GLN A 1 378 ? 24.891 87.392 71.489 1.00 73.79 395 GLN A O 1
ATOM 2824 N N . GLY A 1 379 ? 25.151 87.828 69.297 1.00 69.23 396 GLY A N 1
ATOM 2825 C CA . GLY A 1 379 ? 25.610 89.187 69.522 1.00 71.14 396 GLY A CA 1
ATOM 2826 C C . GLY A 1 379 ? 25.168 90.099 68.403 1.00 72.06 396 GLY A C 1
ATOM 2827 O O . GLY A 1 379 ? 24.997 89.671 67.256 1.00 70.86 396 GLY A O 1
ATOM 2828 N N . ILE A 1 380 ? 24.983 91.372 68.740 1.00 74.84 397 ILE A N 1
ATOM 2829 C CA . ILE A 1 380 ? 24.645 92.405 67.768 1.00 74.60 397 ILE A CA 1
ATOM 2830 C C . ILE A 1 380 ? 25.876 93.273 67.561 1.00 75.10 397 ILE A C 1
ATOM 2831 O O . ILE A 1 380 ? 26.340 93.935 68.497 1.00 75.73 397 ILE A O 1
ATOM 2836 N N . GLU A 1 381 ? 26.418 93.257 66.346 1.00 75.67 398 GLU A N 1
ATOM 2837 C CA . GLU A 1 381 ? 27.505 94.149 65.962 1.00 78.73 398 GLU A CA 1
ATOM 2838 C C . GLU A 1 381 ? 26.899 95.339 65.231 1.00 78.51 398 GLU A C 1
ATOM 2839 O O . GLU A 1 381 ? 26.470 95.215 64.078 1.00 78.93 398 GLU A O 1
ATOM 2845 N N . PHE A 1 382 ? 26.862 96.486 65.899 1.00 76.72 399 PHE A N 1
ATOM 2846 C CA . PHE A 1 382 ? 26.298 97.672 65.281 1.00 76.75 399 PHE A CA 1
ATOM 2847 C C . PHE A 1 382 ? 27.304 98.318 64.337 1.00 76.99 399 PHE A C 1
ATOM 2848 O O . PHE A 1 382 ? 28.518 98.124 64.446 1.00 77.10 399 PHE A O 1
ATOM 2856 N N . ASN A 1 383 ? 26.775 99.079 63.392 1.00 77.93 400 ASN A N 1
ATOM 2857 C CA . ASN A 1 383 ? 27.597 99.979 62.604 1.00 79.32 400 ASN A CA 1
ATOM 2858 C C . ASN A 1 383 ? 28.259 100.964 63.559 1.00 80.78 400 ASN A C 1
ATOM 2859 O O . ASN A 1 383 ? 27.549 101.654 64.308 1.00 82.24 400 ASN A O 1
ATOM 2864 N N . PRO A 1 384 ? 29.591 101.048 63.595 1.00 80.88 401 PRO A N 1
ATOM 2865 C CA . PRO A 1 384 ? 30.242 101.933 64.579 1.00 82.66 401 PRO A CA 1
ATOM 2866 C C . PRO A 1 384 ? 29.889 103.397 64.409 1.00 86.91 401 PRO A C 1
ATOM 2867 O O . PRO A 1 384 ? 30.055 104.171 65.360 1.00 90.70 401 PRO A O 1
ATOM 2871 N N . ASN A 1 385 ? 29.408 103.804 63.233 1.00 87.78 402 ASN A N 1
ATOM 2872 C CA . ASN A 1 385 ? 29.012 105.183 62.973 1.00 92.36 402 ASN A CA 1
ATOM 2873 C C . ASN A 1 385 ? 27.503 105.374 63.067 1.00 93.44 402 ASN A C 1
ATOM 2874 O O . ASN A 1 385 ? 26.938 106.232 62.380 1.00 96.58 402 ASN A O 1
ATOM 2879 N N . LEU A 1 386 ? 26.838 104.586 63.905 1.00 91.83 403 LEU A N 1
ATOM 2880 C CA . LEU A 1 386 ? 25.393 104.667 64.067 1.00 93.49 403 LEU A CA 1
ATOM 2881 C C . LEU A 1 386 ? 25.058 105.727 65.109 1.00 97.23 403 LEU A C 1
ATOM 2882 O O . LEU A 1 386 ? 25.492 105.630 66.262 1.00 95.97 403 LEU A O 1
ATOM 2887 N N . ASN A 1 387 ? 24.285 106.730 64.704 1.00 102.29 404 ASN A N 1
ATOM 2888 C CA . ASN A 1 387 ? 23.803 107.749 65.621 1.00 106.90 404 ASN A CA 1
ATOM 2889 C C . ASN A 1 387 ? 22.338 108.028 65.320 1.00 109.57 404 ASN A C 1
ATOM 2890 O O . ASN A 1 387 ? 21.839 107.740 64.229 1.00 108.97 404 ASN A O 1
ATOM 2895 N N . ALA A 1 388 ? 21.647 108.581 66.312 1.00 113.83 405 ALA A N 1
ATOM 2896 C CA . ALA A 1 388 ? 20.253 108.940 66.130 1.00 119.35 405 ALA A CA 1
ATOM 2897 C C . ALA A 1 388 ? 20.141 110.146 65.198 1.00 124.92 405 ALA A C 1
ATOM 2898 O O . ALA A 1 388 ? 21.017 111.015 65.187 1.00 127.79 405 ALA A O 1
ATOM 2900 N N . PRO A 1 389 ? 19.055 110.236 64.412 1.00 126.73 406 PRO A N 1
ATOM 2901 C CA . PRO A 1 389 ? 17.878 109.356 64.387 1.00 125.18 406 PRO A CA 1
ATOM 2902 C C . PRO A 1 389 ? 18.039 108.070 63.574 1.00 121.32 406 PRO A C 1
ATOM 2903 O O . PRO A 1 389 ? 18.849 108.008 62.649 1.00 119.83 406 PRO A O 1
ATOM 2907 N N . ILE A 1 390 ? 17.257 107.053 63.936 1.00 120.34 407 ILE A N 1
ATOM 2908 C CA . ILE A 1 390 ? 17.170 105.793 63.208 1.00 117.24 407 ILE A CA 1
ATOM 2909 C C . ILE A 1 390 ? 15.694 105.471 63.024 1.00 119.22 407 ILE A C 1
ATOM 2910 O O . ILE A 1 390 ? 14.907 105.602 63.968 1.00 121.28 407 ILE A O 1
ATOM 2915 N N . LYS A 1 391 ? 15.319 105.049 61.820 1.00 119.14 408 LYS A N 1
ATOM 2916 C CA . LYS A 1 391 ? 13.928 104.747 61.520 1.00 122.16 408 LYS A CA 1
ATOM 2917 C C . LYS A 1 391 ? 13.683 103.242 61.542 1.00 119.02 408 LYS A C 1
ATOM 2918 O O . LYS A 1 391 ? 14.598 102.441 61.342 1.00 115.24 408 LYS A O 1
ATOM 2924 N N . THR A 1 392 ? 12.428 102.870 61.798 1.00 121.24 409 THR A N 1
ATOM 2925 C CA . THR A 1 392 ? 12.015 101.476 61.703 1.00 118.05 409 THR A CA 1
ATOM 2926 C C . THR A 1 392 ? 12.278 100.943 60.300 1.00 116.20 409 THR A C 1
ATOM 2927 O O . THR A 1 392 ? 11.885 101.558 59.305 1.00 120.02 409 THR A O 1
ATOM 2931 N N . GLY A 1 393 ? 12.946 99.798 60.221 1.00 110.87 410 GLY A N 1
ATOM 2932 C CA . GLY A 1 393 ? 13.317 99.231 58.944 1.00 110.14 410 GLY A CA 1
ATOM 2933 C C . GLY A 1 393 ? 14.658 99.681 58.416 1.00 108.90 410 GLY A C 1
ATOM 2934 O O . GLY A 1 393 ? 15.006 99.334 57.280 1.00 109.95 410 GLY A O 1
ATOM 2935 N N . GLN A 1 394 ? 15.421 100.438 59.197 1.00 105.40 411 GLN A N 1
ATOM 2936 C CA . GLN A 1 394 ? 16.769 100.831 58.817 1.00 102.22 411 GLN A CA 1
ATOM 2937 C C . GLN A 1 394 ? 17.771 99.783 59.288 1.00 94.40 411 GLN A C 1
ATOM 2938 O O . GLN A 1 394 ? 17.655 99.244 60.393 1.00 92.46 411 GLN A O 1
ATOM 2944 N N . THR A 1 395 ? 18.749 99.485 58.437 1.00 90.46 412 THR A N 1
ATOM 2945 C CA . THR A 1 395 ? 19.774 98.502 58.767 1.00 84.27 412 THR A CA 1
ATOM 2946 C C . THR A 1 395 ? 20.792 99.129 59.713 1.00 82.33 412 THR A C 1
ATOM 2947 O O . THR A 1 395 ? 21.437 100.125 59.368 1.00 84.16 412 THR A O 1
ATOM 2951 N N . VAL A 1 396 ? 20.941 98.546 60.902 1.00 78.86 413 VAL A N 1
ATOM 2952 C CA . VAL A 1 396 ? 21.805 99.108 61.937 1.00 77.33 413 VAL A CA 1
ATOM 2953 C C . VAL A 1 396 ? 23.035 98.263 62.214 1.00 74.77 413 VAL A C 1
ATOM 2954 O O . VAL A 1 396 ? 23.920 98.717 62.958 1.00 75.02 413 VAL A O 1
ATOM 2958 N N . GLY A 1 397 ? 23.124 97.063 61.660 1.00 72.69 414 GLY A N 1
ATOM 2959 C CA . GLY A 1 397 ? 24.291 96.231 61.903 1.00 71.07 414 GLY A CA 1
ATOM 2960 C C . GLY A 1 397 ? 24.000 94.776 61.570 1.00 69.48 414 GLY A C 1
ATOM 2961 O O . GLY A 1 397 ? 23.123 94.474 60.760 1.00 69.68 414 GLY A O 1
ATOM 2962 N N . ASN A 1 398 ? 24.761 93.895 62.215 1.00 68.20 415 ASN A N 1
ATOM 2963 C CA . ASN A 1 398 ? 24.675 92.458 62.002 1.00 65.73 415 ASN A CA 1
ATOM 2964 C C . ASN A 1 398 ? 24.378 91.745 63.313 1.00 64.37 415 ASN A C 1
ATOM 2965 O O . ASN A 1 398 ? 24.935 92.094 64.360 1.00 64.35 415 ASN A O 1
ATOM 2970 N N . LEU A 1 399 ? 23.506 90.741 63.254 1.00 63.69 416 LEU A N 1
ATOM 2971 C CA . LEU A 1 399 ? 23.443 89.755 64.324 1.00 63.13 416 LEU A CA 1
ATOM 2972 C C . LEU A 1 399 ? 24.574 88.759 64.113 1.00 62.13 416 LEU A C 1
ATOM 2973 O O . LEU A 1 399 ? 24.751 88.231 63.011 1.00 62.19 416 LEU A O 1
ATOM 2978 N N . VAL A 1 400 ? 25.345 88.513 65.163 1.00 62.36 417 VAL A N 1
ATOM 2979 C CA . VAL A 1 400 ? 26.583 87.757 65.051 1.00 62.19 417 VAL A CA 1
ATOM 2980 C C . VAL A 1 400 ? 26.537 86.571 66.003 1.00 60.94 417 VAL A C 1
ATOM 2981 O O . VAL A 1 400 ? 26.117 86.703 67.159 1.00 60.93 417 VAL A O 1
ATOM 2985 N N . ILE A 1 401 ? 26.956 85.410 65.506 1.00 59.75 418 ILE A N 1
ATOM 2986 C CA . ILE A 1 401 ? 27.165 84.217 66.317 1.00 59.43 418 ILE A CA 1
ATOM 2987 C C . ILE A 1 401 ? 28.667 84.035 66.479 1.00 60.08 418 ILE A C 1
ATOM 2988 O O . ILE A 1 401 ? 29.383 83.826 65.492 1.00 59.29 418 ILE A O 1
ATOM 2993 N N . THR A 1 402 ? 29.146 84.122 67.715 1.00 62.53 419 THR A N 1
ATOM 2994 C CA . THR A 1 402 ? 30.563 83.983 68.011 1.00 65.98 419 THR A CA 1
ATOM 2995 C C . THR A 1 402 ? 30.820 82.706 68.802 1.00 68.56 419 THR A C 1
ATOM 2996 O O . THR A 1 402 ? 29.914 82.131 69.412 1.00 68.56 419 THR A O 1
ATOM 3000 N N . LEU A 1 403 ? 32.076 82.267 68.783 1.00 72.34 420 LEU A N 1
ATOM 3001 C CA . LEU A 1 403 ? 32.493 81.043 69.464 1.00 76.95 420 LEU A CA 1
ATOM 3002 C C . LEU A 1 403 ? 33.050 81.418 70.833 1.00 86.23 420 LEU A C 1
ATOM 3003 O O . LEU A 1 403 ? 34.193 81.864 70.950 1.00 88.78 420 LEU A O 1
ATOM 3008 N N . GLY A 1 404 ? 32.237 81.228 71.871 1.00 113.44 421 GLY A N 1
ATOM 3009 C CA . GLY A 1 404 ? 32.681 81.545 73.213 1.00 124.21 421 GLY A CA 1
ATOM 3010 C C . GLY A 1 404 ? 32.789 83.044 73.436 1.00 130.59 421 GLY A C 1
ATOM 3011 O O . GLY A 1 404 ? 32.045 83.847 72.862 1.00 126.50 421 GLY A O 1
ATOM 3012 N N . ASP A 1 405 ? 33.737 83.423 74.288 1.00 142.32 422 ASP A N 1
ATOM 3013 C CA . ASP A 1 405 ? 33.994 84.822 74.597 1.00 145.68 422 ASP A CA 1
ATOM 3014 C C . ASP A 1 405 ? 34.988 85.461 73.635 1.00 145.27 422 ASP A C 1
ATOM 3015 O O . ASP A 1 405 ? 35.498 86.549 73.921 1.00 148.87 422 ASP A O 1
ATOM 3020 N N . THR A 1 406 ? 35.272 84.814 72.509 1.00 135.41 423 THR A N 1
ATOM 3021 C CA . THR A 1 406 ? 36.187 85.353 71.516 1.00 129.60 423 THR A CA 1
ATOM 3022 C C . THR A 1 406 ? 35.425 86.174 70.477 1.00 123.06 423 THR A C 1
ATOM 3023 O O . THR A 1 406 ? 34.192 86.203 70.447 1.00 122.03 423 THR A O 1
ATOM 3027 N N . LYS A 1 407 ? 36.181 86.850 69.616 1.00 119.18 424 LYS A N 1
ATOM 3028 C CA . LYS A 1 407 ? 35.607 87.655 68.547 1.00 112.32 424 LYS A CA 1
ATOM 3029 C C . LYS A 1 407 ? 35.426 86.874 67.250 1.00 106.41 424 LYS A C 1
ATOM 3030 O O . LYS A 1 407 ? 34.908 87.429 66.275 1.00 103.51 424 LYS A O 1
ATOM 3036 N N . GLU A 1 408 ? 35.828 85.605 67.220 1.00 104.38 425 GLU A N 1
ATOM 3037 C CA . GLU A 1 408 ? 35.657 84.779 66.032 1.00 100.40 425 GLU A CA 1
ATOM 3038 C C . GLU A 1 408 ? 34.180 84.570 65.725 1.00 95.11 425 GLU A C 1
ATOM 3039 O O . GLU A 1 408 ? 33.384 84.246 66.611 1.00 95.30 425 GLU A O 1
ATOM 3045 N N . GLU A 1 409 ? 33.821 84.735 64.455 1.00 89.17 426 GLU A N 1
ATOM 3046 C CA . GLU A 1 409 ? 32.431 84.734 64.019 1.00 83.53 426 GLU A CA 1
ATOM 3047 C C . GLU A 1 409 ? 32.097 83.440 63.291 1.00 78.49 426 GLU A C 1
ATOM 3048 O O . GLU A 1 409 ? 32.801 83.046 62.355 1.00 79.34 426 GLU A O 1
ATOM 3054 N N . ILE A 1 410 ? 31.019 82.793 63.722 1.00 74.18 427 ILE A N 1
ATOM 3055 C CA . ILE A 1 410 ? 30.516 81.594 63.060 1.00 70.44 427 ILE A CA 1
ATOM 3056 C C . ILE A 1 410 ? 29.487 81.948 61.997 1.00 68.00 427 ILE A C 1
ATOM 3057 O O . ILE A 1 410 ? 29.531 81.428 60.880 1.00 67.30 427 ILE A O 1
ATOM 3062 N N . ALA A 1 411 ? 28.563 82.845 62.326 1.00 67.46 428 ALA A N 1
ATOM 3063 C CA . ALA A 1 411 ? 27.545 83.304 61.397 1.00 65.12 428 ALA A CA 1
ATOM 3064 C C . ALA A 1 411 ? 27.353 84.800 61.579 1.00 65.16 428 ALA A C 1
ATOM 3065 O O . ALA A 1 411 ? 27.587 85.342 62.662 1.00 65.42 428 ALA A O 1
ATOM 3067 N N . SER A 1 412 ? 26.920 85.462 60.509 1.00 65.43 429 SER A N 1
ATOM 3068 C CA . SER A 1 412 ? 26.669 86.896 60.536 1.00 65.92 429 SER A CA 1
ATOM 3069 C C . SER A 1 412 ? 25.517 87.200 59.595 1.00 66.86 429 SER A C 1
ATOM 3070 O O . SER A 1 412 ? 25.524 86.752 58.444 1.00 67.84 429 SER A O 1
ATOM 3073 N N . ILE A 1 413 ? 24.537 87.955 60.080 1.00 67.11 430 ILE A N 1
ATOM 3074 C CA . ILE A 1 413 ? 23.364 88.268 59.270 1.00 67.23 430 ILE A CA 1
ATOM 3075 C C . ILE A 1 413 ? 22.962 89.720 59.518 1.00 69.72 430 ILE A C 1
ATOM 3076 O O . ILE A 1 413 ? 22.952 90.179 60.671 1.00 70.27 430 ILE A O 1
ATOM 3081 N N . PRO A 1 414 ? 22.684 90.495 58.470 1.00 71.12 431 PRO A N 1
ATOM 3082 C CA . PRO A 1 414 ? 22.283 91.891 58.679 1.00 72.96 431 PRO A CA 1
ATOM 3083 C C . PRO A 1 414 ? 20.964 91.982 59.430 1.00 72.89 431 PRO A C 1
ATOM 3084 O O . PRO A 1 414 ? 20.032 91.209 59.194 1.00 71.59 431 PRO A O 1
ATOM 3088 N N . VAL A 1 415 ? 20.899 92.938 60.349 1.00 73.99 432 VAL A N 1
ATOM 3089 C CA . VAL A 1 415 ? 19.751 93.106 61.226 1.00 74.18 432 VAL A CA 1
ATOM 3090 C C . VAL A 1 415 ? 19.185 94.507 61.029 1.00 77.55 432 VAL A C 1
ATOM 3091 O O . VAL A 1 415 ? 19.906 95.454 60.693 1.00 78.40 432 VAL A O 1
ATOM 3095 N N . VAL A 1 416 ? 17.878 94.630 61.227 1.00 79.27 433 VAL A N 1
ATOM 3096 C CA . VAL A 1 416 ? 17.154 95.843 60.879 1.00 82.82 433 VAL A CA 1
ATOM 3097 C C . VAL A 1 416 ? 16.441 96.372 62.115 1.00 85.08 433 VAL A C 1
ATOM 3098 O O . VAL A 1 416 ? 16.143 95.627 63.054 1.00 83.15 433 VAL A O 1
ATOM 3102 N N . ALA A 1 417 ? 16.172 97.676 62.111 1.00 90.04 434 ALA A N 1
ATOM 3103 C CA . ALA A 1 417 ? 15.574 98.333 63.266 1.00 94.03 434 ALA A CA 1
ATOM 3104 C C . ALA A 1 417 ? 14.071 98.086 63.315 1.00 97.82 434 ALA A C 1
ATOM 3105 O O . ALA A 1 417 ? 13.374 98.202 62.300 1.00 99.98 434 ALA A O 1
ATOM 3107 N N . MET A 1 418 ? 13.575 97.737 64.500 1.00 99.04 435 MET A N 1
ATOM 3108 C CA . MET A 1 418 ? 12.149 97.592 64.734 1.00 103.09 435 MET A CA 1
ATOM 3109 C C . MET A 1 418 ? 11.570 98.724 65.570 1.00 107.97 435 MET A C 1
ATOM 3110 O O . MET A 1 418 ? 10.347 98.789 65.729 1.00 111.27 435 MET A O 1
ATOM 3115 N N . ASN A 1 419 ? 12.410 99.605 66.109 1.00 109.05 436 ASN A N 1
ATOM 3116 C CA . ASN A 1 419 ? 11.995 100.772 66.879 1.00 114.18 436 ASN A CA 1
ATOM 3117 C C . ASN A 1 419 ? 12.437 102.046 66.169 1.00 116.36 436 ASN A C 1
ATOM 3118 O O . ASN A 1 419 ? 13.041 102.015 65.094 1.00 114.35 436 ASN A O 1
ATOM 3123 N N . ASN A 1 420 ? 12.135 103.175 66.804 1.00 121.62 437 ASN A N 1
ATOM 3124 C CA . ASN A 1 420 ? 12.632 104.485 66.412 1.00 125.21 437 ASN A CA 1
ATOM 3125 C C . ASN A 1 420 ? 13.398 105.082 67.582 1.00 127.24 437 ASN A C 1
ATOM 3126 O O . ASN A 1 420 ? 13.026 104.881 68.742 1.00 128.69 437 ASN A O 1
ATOM 3131 N N . VAL A 1 421 ? 14.473 105.805 67.283 1.00 128.54 438 VAL A N 1
ATOM 3132 C CA . VAL A 1 421 ? 15.211 106.563 68.285 1.00 130.25 438 VAL A CA 1
ATOM 3133 C C . VAL A 1 421 ? 15.282 108.012 67.834 1.00 136.10 438 VAL A C 1
ATOM 3134 O O . VAL A 1 421 ? 15.567 108.296 66.665 1.00 134.50 438 VAL A O 1
ATOM 3138 N N . SER A 1 422 ? 15.014 108.924 68.765 1.00 143.91 439 SER A N 1
ATOM 3139 C CA . SER A 1 422 ? 14.947 110.353 68.494 1.00 149.65 439 SER A CA 1
ATOM 3140 C C . SER A 1 422 ? 16.228 111.015 68.976 1.00 149.14 439 SER A C 1
ATOM 3141 O O . SER A 1 422 ? 16.681 110.757 70.096 1.00 147.63 439 SER A O 1
ATOM 3144 N N . GLN A 1 423 ? 16.819 111.852 68.128 1.00 147.27 440 GLN A N 1
ATOM 3145 C CA . GLN A 1 423 ? 18.039 112.538 68.519 1.00 143.80 440 GLN A CA 1
ATOM 3146 C C . GLN A 1 423 ? 17.714 113.675 69.479 1.00 146.81 440 GLN A C 1
ATOM 3147 O O . GLN A 1 423 ? 16.599 114.201 69.497 1.00 151.62 440 GLN A O 1
ATOM 3153 N N . LYS A 1 424 ? 18.698 114.039 70.296 1.00 144.64 441 LYS A N 1
ATOM 3154 C CA . LYS A 1 424 ? 18.526 115.105 71.277 1.00 147.88 441 LYS A CA 1
ATOM 3155 C C . LYS A 1 424 ? 18.839 116.463 70.660 1.00 151.35 441 LYS A C 1
ATOM 3156 O O . LYS A 1 424 ? 18.251 116.845 69.647 1.00 153.41 441 LYS A O 1
#

CATH classification: 2.60.410.10

Nearest PDB structures (foldseek):
  6osu-assembly1_A  TM=1.002E+00  e=7.286E-87  Francisella tularensis subsp. tularensis SCHU S4
  3ita-assembly3_C  TM=8.203E-01  e=5.175E-33  Escherichia coli
  5tr7-assembly2_B  TM=9.348E-01  e=6.796E-27  Vibrio cholerae O1 biovar El Tor str. N16961
  3mfd-assembly1_A  TM=7.764E-01  e=4.595E-27  Bacillus subtilis
  3mfd-assembly2_B  TM=8.213E-01  e=1.176E-25  Bacillus subtilis

B-factor: mean 75.16, std 24.08, range [40.56, 174.08]

InterPro domains:
  IPR001967 Peptidase S11, D-alanyl-D-alanine carboxypeptidase A, N-terminal [PF00768] (49-224)
  IPR001967 Peptidase S11, D-alanyl-D-alanine carboxypeptidase A, N-terminal [PF00768] (275-324)
  IPR012338 Beta-lactamase/transpeptidase-like [G3DSA:3.40.710.10] (33-343)
  IPR012338 Beta-lactamase/transpeptidase-like [SSF56601] (2-345)
  IPR012907 Peptidase S11, D-Ala-D-Ala carboxypeptidase A, C-terminal [PF07943] (345-439)
  IPR012907 Peptidase S11, D-Ala-D-Ala carboxypeptidase A, C-terminal [SM00936] (345-440)
  IPR015956 Penicillin-binding protein, C-terminal domain superfamily [SSF69189] (345-442)
  IPR018044 Peptidase S11, D-alanyl-D-alanine carboxypeptidase A [PR00725] (80-91)
  IPR018044 Peptidase S11, D-alanyl-D-alanine carboxypeptidase A [PR00725] (133-150)
  IPR018044 Peptidase S11, D-alanyl-D-alanine carboxypeptidase A [PR00725] (160-173)
  IPR037167 D-Ala-D-Ala carboxypeptidase, C-terminal domain superfamily [G3DSA:2.60.410.10] (345-439)

Solvent-accessible surface area: 20554 Å² total; per-residue (Å²): 144,118,197,111,146,54,55,146,74,122,74,140,178,103,125,60,104,156,26,78,148,38,154,19,88,0,49,0,8,0,0,4,0,42,113,26,19,36,62,22,15,73,77,70,38,73,77,123,55,19,0,0,20,0,1,2,0,0,0,1,20,6,1,5,39,42,29,139,67,66,111,13,49,34,116,36,95,1,71,4,43,138,82,0,16,86,22,46,57,54,54,0,99,5,102,44,71,24,113,0,19,0,106,15,0,2,18,0,0,3,6,13,19,0,4,0,0,0,10,1,0,0,43,106,42,24,54,76,31,131,45,0,13,83,60,0,23,116,27,1,128,92,41,29,0,97,39,6,65,1,38,32,3,6,3,70,93,50,70,124,28,42,0,0,0,43,5,0,0,48,0,2,80,22,0,16,159,49,16,80,89,4,11,138,12,0,51,53,81,8,8,6,1,4,2,74,119,15,70,36,14,60,54,63,30,80,145,88,0,87,14,114,34,41,240,92,73,16,54,6,92,83,3,70,71,44,195,124,44,104,124,160,36,61,88,79,3,53,141,53,0,26,164,49,18,44,4,32,68,56,104,7,162,1,110,2,17,84,99,27,117,34,9,30,0,2,6,18,7,87,21,144,74,0,14,52,0,0,0,0,3,0,99,77,150,36,19,24,0,0,0,0,0,0,10,2,111,37,41,74,80,8,22,69,14,0,17,83,0,0,128,28,0,19,62,102,21,62,25,35,80,20,2,135,22,106,34,97,37,66,63,66,0,80,143,22,71,86,3,115,72,74,40,122,0,23,2,5,9,115,102,86,12,86,62,7,1,12,84,62,6,45,100,63,27,128,95,29,37,92,55,77,126,121,20,68,5,85,4,150,69,48,68,88,0,12,49,0,7,3,24,8,16,158,82,191,74,88,28,15,59,24,87,1,39,0,94,55,86,3,50,89,171

Radius of gyration: 28.21 Å; Cα contacts (8 Å, |Δi|>4): 893; chains: 1; bounding box: 44×92×86 Å

Foldseek 3Di:
DVPDPDPVVVDDDDDQDDQDQDDDPFQWKWKAWQPPRDTDHIDCQQPKFFCFQLLLLLLLLVVLVCCVVVVFHQADWFAQAPVLQPDDDFAPRADHGGTAGNVQLLLCCWQRLHSSSQLRSQCVVQVHQQSSQVVSVVVLVVLPQPRFHDPGRRRDDDDDGIGGNSSSLSSVSCCCPPRVPSQQSNLAFWWKAQNQNGGTDDPVLCVVFVFDADPPFQFTAGLGDDPDDDPVNSVVSCVRRPHGTHIDITTRPLCCSVPPPQKRYDHWGDDPRWHTKGWTWGDDPNIIMTMIGIHDNDVVSNNVVRSVSRCSLVPFKDKDFPFDFPDWDKDQPCPAPQWDRPDIWIKTHRDTDIDIGTPSQVVFKDWDWDFDNNDHDFDDFFAWGGWTFIARHPDPHTDDIGTMTTHDGTHGD